Protein AF-A0A4Q1A619-F1 (afdb_monomer)

Nearest PDB structures (foldseek):
  6ut4-assembly1_D  TM=7.043E-01  e=8.687E-27  Thermococcus gammatolerans
  6ut4-assembly1_B  TM=6.971E-01  e=2.316E-25  Thermococcus gammatolerans
  6ut3-assembly1_D  TM=6.863E-01  e=9.098E-25  Thermococcus gammatolerans EJ3
  6ut3-assembly1_C  TM=6.755E-01  e=9.098E-25  Thermococcus gammatolerans EJ3
  6ut3-assembly1_F  TM=6.514E-01  e=8.325E-17  Thermococcus gammatolerans EJ3

Sequence (647 aa):
MSEEQIIEKHNELFKYLINYRKENQFFTFATRKNHNSHKENISKCRLCSGYKFQGDETYIYIPLYKIGSGHMINTIGFSVSLDKNKQSIVITTKGRTNEIELKIYEDIIKKLKELDLFEITHYDSGYTNFTFKEDDLYTNLNYYIKQFKNICDEVIKQNDFENNFFISMDDFEKNLKRLDKNFDIKEGEKVQNNEIKIPLNQILYGSPGTGKTYNTINKALEIIIEQQPNEEIKKLLEKETHTKEEREKLKAKFEEYKKAGQIEFVTFHQSYGYEEFVEGIKAETKDEKITYEVKAGIFKKLCEIAKQKNHIKFELENINFKDFLKENQKLKTLTGIDFEIISINEKVKVKNSQNNEHSLSRKSILDYLEKQDFDNTRGHFSYQPVIAKCIFEKLEPQSLEDNTIKNYVLIIDEINRGNISKIFGELITLIEPSKRIDADEEIKVKLPYSGDEFGVPQNLYIIGTMNTADRSIAPIDTALRRRFVFEEMAPNSSLLSKDKIKVQVSKDDETDTGIELDKLLEAINTRIEYLYDRDHTIGHAYLIDVKTLDDLKFAFKNKIIPLLAEYFYEDWENIDLVLNKNGMIEEEKSNSDYLKNITKINGKKIYKVSDKNWEIANFKKIYDDNVNLSKKIEVDKTDDVNSNEEQ

pLDDT: mean 81.38, std 16.81, range [24.66, 98.06]

Radius of gyration: 35.14 Å; Cα contacts (8 Å, |Δi|>4): 945; chains: 1; bounding box: 101×88×108 Å

Secondary structure (DSSP, 8-state):
--HHHHHHHHHHHHHHHHHHHHH-TT----------S-TT-GGG-TTTTT--SEEETTEEEEESSPPPSSS---SEEEEEETTT--EEEEEE-TT---HHHHHHHHHHHHHHHTSTTEEEEEETTTEEEEEESS--HHHHHHHIIIIIHHHHHHHHHHTT-HHHHPPPHHHHHHHHHHHHTT----S-S-------PPPSEEEEEESTTSSHHHHHHHHHHHHHHHHS--HHHHHHHT-SS--HHHHHHHHHHHHHHHHTTSEEEEE--TT--HHHHTEEEEEEEETTEEEEEEEE-HHHHHHHHHHHTTS-----TT--GGGT--TT-EEE-TTS-EEEEEEESSEEEEEETTS-EEEEEHHHHHHHHHHT--S---SS--SHHHHHHHHHTTPPPP--TT-----EEEEEETGGGS-HHHHHGGGGTTTSGGGSBTSTT---EE-TTT--EE--BTTEEEEEEEESS-TTSPPPPHHHHTTSEEEE----GGGG-TTT---BSSTT---B----HHHHHHHHHHHHHHHT-STTPPPGGGTTT--BHHHHHHHIIIIIHHHHHHHTTT-HHHHHHHTTT-SSEEEE---GGG-TT----TT--EEEE-SS--SHHHHHTTT-TT----S-------S--------

Structure (mmCIF, N/CA/C/O backbone):
data_AF-A0A4Q1A619-F1
#
_entry.id   AF-A0A4Q1A619-F1
#
loop_
_atom_site.group_PDB
_atom_site.id
_atom_site.type_symbol
_atom_site.label_atom_id
_atom_site.label_alt_id
_atom_site.label_comp_id
_atom_site.label_asym_id
_atom_site.label_entity_id
_atom_site.label_seq_id
_atom_site.pdbx_PDB_ins_code
_atom_site.Cartn_x
_atom_site.Cartn_y
_atom_site.Cartn_z
_atom_site.occupancy
_atom_site.B_iso_or_equiv
_atom_site.auth_seq_id
_atom_site.auth_comp_id
_atom_site.auth_asym_id
_atom_site.auth_atom_id
_atom_site.pdbx_PDB_model_num
ATOM 1 N N . MET A 1 1 ? -32.321 28.765 -11.946 1.00 76.94 1 MET A N 1
ATOM 2 C CA . MET A 1 1 ? -31.521 28.656 -10.702 1.00 76.94 1 MET A CA 1
ATOM 3 C C . MET A 1 1 ? -30.832 29.993 -10.451 1.00 76.94 1 MET A C 1
ATOM 5 O O . MET A 1 1 ? -30.641 30.721 -11.419 1.00 76.94 1 MET A O 1
ATOM 9 N N . SER A 1 2 ? -30.506 30.355 -9.205 1.00 83.38 2 SER A N 1
ATOM 10 C CA . SER A 1 2 ? -29.647 31.526 -8.946 1.00 83.38 2 SER A CA 1
ATOM 11 C C . SER A 1 2 ? -28.209 31.247 -9.402 1.00 83.38 2 SER A C 1
ATOM 13 O O . SER A 1 2 ? -27.808 30.088 -9.497 1.00 83.38 2 SER A O 1
ATOM 15 N N . GLU A 1 3 ? -27.418 32.288 -9.671 1.00 79.88 3 GLU A N 1
ATOM 16 C CA . GLU A 1 3 ? -26.005 32.133 -10.056 1.00 79.88 3 GLU A CA 1
ATOM 17 C C . GLU A 1 3 ? -25.208 31.316 -9.020 1.00 79.88 3 GLU A C 1
ATOM 19 O O . GLU A 1 3 ? -24.452 30.419 -9.392 1.00 79.88 3 GLU A O 1
ATOM 24 N N . GLU A 1 4 ? -25.453 31.534 -7.725 1.00 81.06 4 GLU A N 1
ATOM 25 C CA . GLU A 1 4 ? -24.838 30.765 -6.633 1.00 81.06 4 GLU A CA 1
ATOM 26 C C . GLU A 1 4 ? -25.167 29.268 -6.708 1.00 81.06 4 GLU A C 1
ATOM 28 O O . GLU A 1 4 ? -24.266 28.436 -6.619 1.00 81.06 4 GLU A O 1
ATOM 33 N N . GLN A 1 5 ? -26.432 28.912 -6.958 1.00 83.94 5 GLN A N 1
ATOM 34 C CA . GLN A 1 5 ? -26.856 27.513 -7.103 1.00 83.94 5 GLN A CA 1
ATOM 35 C C . GLN A 1 5 ? -26.200 26.835 -8.314 1.00 83.94 5 GLN A C 1
ATOM 37 O O . GLN A 1 5 ? -25.905 25.640 -8.293 1.00 83.94 5 GLN A O 1
ATOM 42 N N . ILE A 1 6 ? -25.960 27.589 -9.388 1.00 85.56 6 ILE A N 1
ATOM 43 C CA . ILE A 1 6 ? -25.283 27.081 -10.585 1.00 85.56 6 ILE A CA 1
ATOM 44 C C . ILE A 1 6 ? -23.802 26.822 -10.281 1.00 85.56 6 ILE A C 1
ATOM 46 O O . ILE A 1 6 ? -23.271 25.768 -10.637 1.00 85.56 6 ILE A O 1
ATOM 50 N N . ILE A 1 7 ? -23.139 27.744 -9.578 1.00 84.62 7 ILE A N 1
ATOM 51 C CA . ILE A 1 7 ? -21.748 27.586 -9.130 1.00 84.62 7 ILE A CA 1
ATOM 52 C C . ILE A 1 7 ? -21.610 26.388 -8.183 1.00 84.62 7 ILE A C 1
ATOM 54 O O . ILE A 1 7 ? -20.681 25.590 -8.327 1.00 84.62 7 ILE A O 1
ATOM 58 N N . GLU A 1 8 ? -22.546 26.214 -7.251 1.00 85.12 8 GLU A N 1
ATOM 59 C CA . GLU A 1 8 ? -22.591 25.051 -6.365 1.00 85.12 8 GLU A CA 1
ATOM 60 C C . GLU A 1 8 ? -22.694 23.750 -7.168 1.00 85.12 8 GLU A C 1
ATOM 62 O O . GLU A 1 8 ? -21.900 22.831 -6.950 1.00 85.12 8 GLU A O 1
ATOM 67 N N . LYS A 1 9 ? -23.562 23.710 -8.188 1.00 87.50 9 LYS A N 1
ATOM 68 C CA . LYS A 1 9 ? -23.699 22.544 -9.070 1.00 87.50 9 LYS A CA 1
ATOM 69 C C . LYS A 1 9 ? -22.426 22.252 -9.869 1.00 87.50 9 LYS A C 1
ATOM 71 O O . LYS A 1 9 ? -22.034 21.093 -10.017 1.00 87.50 9 LYS A O 1
ATOM 76 N N . HIS A 1 10 ? -21.723 23.286 -10.338 1.00 91.00 10 HIS A N 1
ATOM 77 C CA . HIS A 1 10 ? -20.396 23.142 -10.945 1.00 91.00 10 HIS A CA 1
ATOM 78 C C . HIS A 1 10 ? -19.378 22.528 -9.973 1.00 91.00 10 HIS A C 1
ATOM 80 O O . HIS A 1 10 ? -18.604 21.656 -10.372 1.00 91.00 10 HIS A O 1
ATOM 86 N N . ASN A 1 11 ? -19.362 22.980 -8.718 1.00 86.56 11 ASN A N 1
ATOM 87 C CA . ASN A 1 11 ? -18.441 22.491 -7.693 1.00 86.56 11 ASN A CA 1
ATOM 88 C C . ASN A 1 11 ? -18.752 21.051 -7.277 1.00 86.56 11 ASN A C 1
ATOM 90 O O . ASN A 1 11 ? -17.829 20.260 -7.097 1.00 86.56 11 ASN A O 1
ATOM 94 N N . GLU A 1 12 ? -20.029 20.699 -7.158 1.00 90.62 12 GLU A N 1
ATOM 95 C CA . GLU A 1 12 ? -20.494 19.343 -6.868 1.00 90.62 12 GLU A CA 1
ATOM 96 C C . GLU A 1 12 ? -20.027 18.353 -7.944 1.00 90.62 12 GLU A C 1
ATOM 98 O O . GLU A 1 12 ? -19.357 17.365 -7.638 1.00 90.62 12 GLU A O 1
ATOM 103 N N . LEU A 1 13 ? -20.292 18.661 -9.217 1.00 91.75 13 LEU A N 1
ATOM 104 C CA . LEU A 1 13 ? -19.865 17.834 -10.349 1.00 91.75 13 LEU A CA 1
ATOM 105 C C . LEU A 1 13 ? -18.336 17.760 -10.455 1.00 91.75 13 LEU A C 1
ATOM 107 O O . LEU A 1 13 ? -17.780 16.711 -10.771 1.00 91.75 13 LEU A O 1
ATOM 111 N N . PHE A 1 14 ? -17.635 18.852 -10.146 1.00 92.19 14 PHE A N 1
ATOM 112 C CA . PHE A 1 14 ? -16.175 18.869 -10.134 1.00 92.19 14 PHE A CA 1
ATOM 113 C C . PHE A 1 14 ? -15.610 17.964 -9.038 1.00 92.19 14 PHE A C 1
ATOM 115 O O . PHE A 1 14 ? -14.752 17.131 -9.323 1.00 92.19 14 PHE A O 1
ATOM 122 N N . LYS A 1 15 ? -16.132 18.060 -7.809 1.00 87.31 15 LYS A N 1
ATOM 123 C CA . LYS A 1 15 ? -15.762 17.167 -6.701 1.00 87.31 15 LYS A CA 1
ATOM 124 C C . LYS A 1 15 ? -16.032 15.706 -7.050 1.00 87.31 15 LYS A C 1
ATOM 126 O O . LYS A 1 15 ? -15.193 14.860 -6.757 1.00 87.31 15 LYS A O 1
ATOM 131 N N . TYR A 1 16 ? -17.149 15.421 -7.719 1.00 89.81 16 TYR A N 1
ATOM 132 C CA . TYR A 1 16 ? -17.480 14.072 -8.173 1.00 89.81 16 TYR A CA 1
ATOM 133 C C . TYR A 1 16 ? -16.402 13.495 -9.102 1.00 89.81 16 TYR A C 1
ATOM 135 O O . TYR A 1 16 ? -15.886 12.407 -8.854 1.00 89.81 16 TYR A O 1
ATOM 143 N N . LEU A 1 17 ? -15.993 14.248 -10.130 1.00 90.19 17 LEU A N 1
ATOM 144 C CA . LEU A 1 17 ? -14.948 13.814 -11.066 1.00 90.19 17 LEU A CA 1
ATOM 145 C C . LEU A 1 17 ? -13.565 13.714 -10.414 1.00 90.19 17 LEU A C 1
ATOM 147 O O . LEU A 1 17 ? -12.795 12.814 -10.746 1.00 90.19 17 LEU A O 1
ATOM 151 N N . ILE A 1 18 ? -13.244 14.611 -9.478 1.00 87.56 18 ILE A N 1
ATOM 152 C CA . ILE A 1 18 ? -11.993 14.547 -8.712 1.00 87.56 18 ILE A CA 1
ATOM 153 C C . ILE A 1 18 ? -11.968 13.311 -7.809 1.00 87.56 18 ILE A C 1
ATOM 155 O O . ILE A 1 18 ? -10.944 12.637 -7.742 1.00 87.56 18 ILE A O 1
ATOM 159 N N . ASN A 1 19 ? -13.081 12.966 -7.159 1.00 81.38 19 ASN A N 1
ATOM 160 C CA . ASN A 1 19 ? -13.172 11.741 -6.368 1.00 81.38 19 ASN A CA 1
ATOM 161 C C . ASN A 1 19 ? -13.042 10.497 -7.250 1.00 81.38 19 ASN A C 1
ATOM 163 O O . ASN A 1 19 ? -12.256 9.615 -6.926 1.00 81.38 19 ASN A O 1
ATOM 167 N N . TYR A 1 20 ? -13.709 10.471 -8.407 1.00 82.50 20 TYR A N 1
ATOM 168 C CA . TYR A 1 20 ? -13.544 9.382 -9.370 1.00 82.50 20 TYR A CA 1
ATOM 169 C C . TYR A 1 20 ? -12.082 9.224 -9.827 1.00 82.50 20 TYR A C 1
ATOM 171 O O . TYR A 1 20 ? -11.582 8.106 -9.942 1.00 82.50 20 TYR A O 1
ATOM 179 N N . ARG A 1 21 ? -11.356 10.335 -10.021 1.00 83.19 21 ARG A N 1
ATOM 180 C CA . ARG A 1 21 ? -9.921 10.326 -10.349 1.00 83.19 21 ARG A CA 1
ATOM 181 C C . ARG A 1 21 ? -9.043 9.758 -9.231 1.00 83.19 21 ARG A C 1
ATOM 183 O O . ARG A 1 21 ? -8.036 9.134 -9.547 1.00 83.19 21 ARG A O 1
ATOM 190 N N . LYS A 1 22 ? -9.388 9.935 -7.949 1.00 74.88 22 LYS A N 1
ATOM 191 C CA . LYS A 1 22 ? -8.599 9.361 -6.836 1.00 74.88 22 LYS A CA 1
ATOM 192 C C . LYS A 1 22 ? -8.491 7.839 -6.941 1.00 74.88 22 LYS A C 1
ATOM 194 O O . LYS A 1 22 ? -7.443 7.281 -6.644 1.00 74.88 22 LYS A O 1
ATOM 199 N N . GLU A 1 23 ? -9.550 7.197 -7.423 1.00 70.31 23 GLU A N 1
ATOM 200 C CA . GLU A 1 23 ? -9.605 5.753 -7.680 1.00 70.31 23 GLU A CA 1
ATOM 201 C C . GLU A 1 23 ? -9.097 5.378 -9.088 1.00 70.31 23 GLU A C 1
ATOM 203 O O . GLU A 1 23 ? -8.855 4.209 -9.369 1.00 70.31 23 GLU A O 1
ATOM 208 N N . ASN A 1 24 ? -8.918 6.361 -9.980 1.00 78.12 24 ASN A N 1
ATOM 209 C CA . ASN A 1 24 ? -8.551 6.187 -11.387 1.00 78.12 24 ASN A CA 1
ATOM 210 C C . ASN A 1 24 ? -7.491 7.228 -11.790 1.00 78.12 24 ASN A C 1
ATOM 212 O O . ASN A 1 24 ? -7.796 8.211 -12.468 1.00 78.12 24 ASN A O 1
ATOM 216 N N . GLN A 1 25 ? -6.237 7.030 -11.369 1.00 73.62 25 GLN A N 1
ATOM 217 C CA . GLN A 1 25 ? -5.175 8.052 -11.432 1.00 73.62 25 GLN A CA 1
ATOM 218 C C . GLN A 1 25 ? -4.869 8.594 -12.846 1.00 73.62 25 GLN A C 1
ATOM 220 O O . GLN A 1 25 ? -4.391 9.719 -12.988 1.00 73.62 25 GLN A O 1
ATOM 225 N N . PHE A 1 26 ? -5.207 7.856 -13.907 1.00 78.88 26 PHE A N 1
ATOM 226 C CA . PHE A 1 26 ? -5.049 8.295 -15.303 1.00 78.88 26 PHE A CA 1
ATOM 227 C C . PHE A 1 26 ? -6.300 8.960 -15.900 1.00 78.88 26 PHE A C 1
ATOM 229 O O . PHE A 1 26 ? -6.288 9.394 -17.051 1.00 78.88 26 PHE A O 1
ATOM 236 N N . PHE A 1 27 ? -7.392 9.069 -15.139 1.00 89.62 27 PHE A N 1
ATOM 237 C CA . PHE A 1 27 ? -8.618 9.717 -15.593 1.00 89.62 27 PHE A CA 1
ATOM 238 C C . PHE A 1 27 ? -8.444 11.236 -15.651 1.00 89.62 27 PHE A C 1
ATOM 240 O O . PHE A 1 27 ? -8.273 11.889 -14.619 1.00 89.62 27 PHE A O 1
ATOM 247 N N . THR A 1 28 ? -8.520 11.806 -16.852 1.00 91.00 28 THR A N 1
ATOM 248 C CA . THR A 1 28 ? -8.444 13.250 -17.094 1.00 91.00 28 THR A CA 1
ATOM 249 C C . THR A 1 28 ? -9.750 13.781 -17.684 1.00 91.00 28 THR A C 1
ATOM 251 O O . THR A 1 28 ? -10.518 13.059 -18.320 1.00 91.00 28 THR A O 1
ATOM 254 N N . PHE A 1 29 ? -10.014 15.066 -17.450 1.00 91.69 29 PHE A N 1
ATOM 255 C CA . PHE A 1 29 ? -11.143 15.804 -18.016 1.00 91.69 29 PHE A CA 1
ATOM 256 C C . PHE A 1 29 ? -10.750 17.270 -18.207 1.00 91.69 29 PHE A C 1
ATOM 258 O O . PHE A 1 29 ? -9.811 17.760 -17.584 1.00 91.69 29 PHE A O 1
ATOM 265 N N . ALA A 1 30 ? -11.434 18.007 -19.076 1.00 87.62 30 ALA A N 1
ATOM 266 C CA . ALA A 1 30 ? -11.089 19.402 -19.307 1.00 87.62 30 ALA A CA 1
ATOM 267 C C . ALA A 1 30 ? -11.940 20.352 -18.453 1.00 87.62 30 ALA A C 1
ATOM 269 O O . ALA A 1 30 ? -13.157 20.222 -18.325 1.00 87.62 30 ALA A O 1
ATOM 270 N N . THR A 1 31 ? -11.273 21.352 -17.883 1.00 86.94 31 THR A N 1
ATOM 271 C CA . THR A 1 31 ? -11.881 22.421 -17.085 1.00 86.94 31 THR A CA 1
ATOM 272 C C . THR A 1 31 ? -11.928 23.728 -17.874 1.00 86.94 31 THR A C 1
ATOM 274 O O . THR A 1 31 ? -11.356 23.856 -18.965 1.00 86.94 31 THR A O 1
ATOM 277 N N . ARG A 1 32 ? -12.644 24.731 -17.356 1.00 83.19 32 ARG A N 1
ATOM 278 C CA . ARG A 1 32 ? -12.740 26.052 -17.991 1.00 83.19 32 ARG A CA 1
ATOM 279 C C . ARG A 1 32 ? -11.359 26.734 -18.019 1.00 83.19 32 ARG A C 1
ATOM 281 O O . ARG A 1 32 ? -10.812 27.084 -16.982 1.00 83.19 32 ARG A O 1
ATOM 288 N N . LYS A 1 33 ? -10.811 26.944 -19.226 1.00 72.06 33 LYS A N 1
ATOM 289 C CA . LYS A 1 33 ? -9.457 27.504 -19.446 1.00 72.06 33 LYS A CA 1
ATOM 290 C C . LYS A 1 33 ? -9.392 29.036 -19.559 1.00 72.06 33 LYS A C 1
ATOM 292 O O . LYS A 1 33 ? -8.345 29.611 -19.280 1.00 72.06 33 LYS A O 1
ATOM 297 N N . ASN A 1 34 ? -10.472 29.698 -19.994 1.00 59.34 34 ASN A N 1
ATOM 298 C CA . ASN A 1 34 ? -10.443 31.115 -20.389 1.00 59.34 34 ASN A CA 1
ATOM 299 C C . ASN A 1 34 ? -11.133 32.045 -19.375 1.00 59.34 34 ASN A C 1
ATOM 301 O O . ASN A 1 34 ? -12.269 31.801 -18.970 1.00 59.34 34 ASN A O 1
ATOM 305 N N . HIS A 1 35 ? -10.496 33.191 -19.113 1.00 50.78 35 HIS A N 1
ATOM 306 C CA . HIS A 1 35 ? -11.067 34.385 -18.466 1.00 50.78 35 HIS A CA 1
ATOM 307 C C . HIS A 1 35 ? -11.940 35.247 -19.414 1.00 50.78 35 HIS A C 1
ATOM 309 O O . HIS A 1 35 ? -12.231 36.395 -19.099 1.00 50.78 35 HIS A O 1
ATOM 315 N N . ASN A 1 36 ? -12.289 34.767 -20.613 1.00 38.84 36 ASN A N 1
ATOM 316 C CA . ASN A 1 36 ? -12.470 35.658 -21.764 1.00 38.84 36 ASN A CA 1
ATOM 317 C C . ASN A 1 36 ? -13.496 36.802 -21.619 1.00 38.84 36 ASN A C 1
ATOM 319 O O . ASN A 1 36 ? -14.655 36.598 -21.273 1.00 38.84 36 ASN A O 1
ATOM 323 N N . SER A 1 37 ? -12.977 37.966 -22.042 1.00 35.50 37 SER A N 1
ATOM 324 C CA . SER A 1 37 ? -13.605 39.189 -22.553 1.00 35.50 37 SER A CA 1
ATOM 325 C C . SER A 1 37 ? -14.441 40.030 -21.593 1.00 35.50 37 SER A C 1
ATOM 327 O O . SER A 1 37 ? -15.625 40.207 -21.810 1.00 35.50 37 SER A O 1
ATOM 329 N N . HIS A 1 38 ? -13.800 40.620 -20.590 1.00 36.69 38 HIS A N 1
ATOM 330 C CA . HIS A 1 38 ? -13.746 42.078 -20.412 1.00 36.69 38 HIS A CA 1
ATOM 331 C C . HIS A 1 38 ? -12.618 42.331 -19.410 1.00 36.69 38 HIS A C 1
ATOM 333 O O . HIS A 1 38 ? -12.818 42.205 -18.207 1.00 36.69 38 HIS A O 1
ATOM 339 N N . LYS A 1 39 ? -11.414 42.665 -19.896 1.00 38.31 39 LYS A N 1
ATOM 340 C CA . LYS A 1 39 ? -10.253 43.007 -19.044 1.00 38.31 39 LYS A CA 1
ATOM 341 C C . LYS A 1 39 ? -10.523 44.179 -18.079 1.00 38.31 39 LYS A C 1
ATOM 343 O O . LYS A 1 39 ? -9.688 44.469 -17.237 1.00 38.31 39 LYS A O 1
ATOM 348 N N . GLU A 1 40 ? -11.687 44.812 -18.189 1.00 40.09 40 GLU A N 1
ATOM 349 C CA . GLU A 1 40 ? -12.092 46.001 -17.446 1.00 40.09 40 GLU A CA 1
ATOM 350 C C . GLU A 1 40 ? -13.219 45.738 -16.430 1.00 40.09 40 GLU A C 1
ATOM 352 O O . GLU A 1 40 ? -13.615 46.661 -15.729 1.00 40.09 40 GLU A O 1
ATOM 357 N N . ASN A 1 41 ? -13.750 44.508 -16.308 1.00 39.84 41 ASN A N 1
ATOM 358 C CA . ASN A 1 41 ? -14.846 44.234 -15.368 1.00 39.84 41 ASN A CA 1
ATOM 359 C C . ASN A 1 41 ? -14.742 42.838 -14.722 1.00 39.84 41 ASN A C 1
ATOM 361 O O . ASN A 1 41 ? -15.227 41.840 -15.258 1.00 39.84 41 ASN A O 1
ATOM 365 N N . ILE A 1 42 ? -14.120 42.777 -13.537 1.00 43.62 42 ILE A N 1
ATOM 366 C CA . ILE A 1 42 ? -13.975 41.566 -12.698 1.00 43.62 42 ILE A CA 1
ATOM 367 C C . ILE A 1 42 ? -15.334 40.897 -12.407 1.00 43.62 42 ILE A C 1
ATOM 369 O O . ILE A 1 42 ? -15.402 39.677 -12.285 1.00 43.62 42 ILE A O 1
ATOM 373 N N . SER A 1 43 ? -16.426 41.670 -12.418 1.00 43.31 43 SER A N 1
ATOM 374 C CA . SER A 1 43 ? -17.806 41.211 -12.199 1.00 43.31 43 SER A CA 1
ATOM 375 C C . SER A 1 43 ? -18.363 40.235 -13.253 1.00 43.31 43 SER A C 1
ATOM 377 O O . SER A 1 43 ? -19.386 39.612 -13.001 1.00 43.31 43 SER A O 1
ATOM 379 N N . LYS A 1 44 ? -17.721 40.063 -14.423 1.00 52.25 44 LYS A N 1
ATOM 380 C CA . LYS A 1 44 ? -18.187 39.151 -15.499 1.00 52.25 44 LYS A CA 1
ATOM 381 C C . LYS A 1 44 ? -17.294 37.925 -15.723 1.00 52.25 44 LYS A C 1
ATOM 383 O O . LYS A 1 44 ? -17.533 37.126 -16.634 1.00 52.25 44 LYS A O 1
ATOM 388 N N . CYS A 1 45 ? -16.244 37.756 -14.924 1.00 65.50 45 CYS A N 1
ATOM 389 C CA . CYS A 1 45 ? -15.320 36.639 -15.068 1.00 65.50 45 CYS A CA 1
ATOM 390 C C . CYS A 1 45 ? -15.908 35.353 -14.464 1.00 65.50 45 CYS A C 1
ATOM 392 O O . CYS A 1 45 ? -15.666 35.058 -13.303 1.00 65.50 45 CYS A O 1
ATOM 394 N N . ARG A 1 46 ? -16.591 34.517 -15.258 1.00 71.81 46 ARG A N 1
ATOM 395 C CA . ARG A 1 46 ? -17.173 33.245 -14.763 1.00 71.81 46 ARG A CA 1
ATOM 396 C C . ARG A 1 46 ? -16.163 32.303 -14.090 1.00 71.81 46 ARG A C 1
ATOM 398 O O . ARG A 1 46 ? -16.507 31.626 -13.132 1.00 71.81 46 ARG A O 1
ATOM 405 N N . LEU A 1 47 ? -14.909 32.260 -14.551 1.00 73.50 47 LEU A N 1
ATOM 406 C CA . LEU A 1 47 ? -13.868 31.468 -13.875 1.00 73.50 47 LEU A CA 1
ATOM 407 C C . LEU A 1 47 ? -13.539 32.028 -12.477 1.00 73.50 47 LEU A C 1
ATOM 409 O O . LEU A 1 47 ? -13.313 31.258 -11.551 1.00 73.50 47 LEU A O 1
ATOM 413 N N . CYS A 1 48 ? -13.541 33.355 -12.331 1.00 69.62 48 CYS A N 1
ATOM 414 C CA . CYS A 1 48 ? -13.330 34.054 -11.063 1.00 69.62 48 CYS A CA 1
ATOM 415 C C . CYS A 1 48 ? -14.562 33.941 -10.153 1.00 69.62 48 CYS A C 1
ATOM 417 O O . CYS A 1 48 ? -14.419 33.837 -8.944 1.00 69.62 48 CYS A O 1
ATOM 419 N N . SER A 1 49 ? -15.760 33.882 -10.740 1.00 71.12 49 SER A N 1
ATOM 420 C CA . SER A 1 49 ? -17.023 33.628 -10.040 1.00 71.12 49 SER A CA 1
ATOM 421 C C . SER A 1 49 ? -17.205 32.159 -9.627 1.00 71.12 49 SER A C 1
ATOM 423 O O . SER A 1 49 ? -18.256 31.806 -9.118 1.00 71.12 49 SER A O 1
ATOM 425 N N . GLY A 1 50 ? -16.223 31.274 -9.851 1.00 75.69 50 GLY A N 1
ATOM 426 C CA . GLY A 1 50 ? -16.249 29.894 -9.346 1.00 75.69 50 GLY A CA 1
ATOM 427 C C . GLY A 1 50 ? -16.742 28.816 -10.321 1.00 75.69 50 GLY A C 1
ATOM 428 O O . GLY A 1 50 ? -16.755 27.640 -9.959 1.00 75.69 50 GLY A O 1
ATOM 429 N N . TYR A 1 51 ? -17.076 29.153 -11.571 1.00 84.50 51 TYR A N 1
ATOM 430 C CA . TYR A 1 51 ? -17.510 28.166 -12.568 1.00 84.50 51 TYR A CA 1
ATOM 431 C C . TYR A 1 51 ? -16.341 27.266 -13.006 1.00 84.50 51 TYR A C 1
ATOM 433 O O . TYR A 1 51 ? -15.368 27.731 -13.607 1.00 84.50 51 TYR A O 1
ATOM 441 N N . LYS A 1 52 ? -16.456 25.952 -12.763 1.00 86.75 52 LYS A N 1
ATOM 442 C CA . LYS A 1 52 ? -15.389 24.960 -13.030 1.00 86.75 52 LYS A CA 1
ATOM 443 C C . LYS A 1 52 ? -15.375 24.409 -14.462 1.00 86.75 52 LYS A C 1
ATOM 445 O O . LYS A 1 52 ? -14.321 24.029 -14.978 1.00 86.75 52 LYS A O 1
ATOM 450 N N . PHE A 1 53 ? -16.530 24.404 -15.124 1.00 89.19 53 PHE A N 1
ATOM 451 C CA . PHE A 1 53 ? -16.735 23.807 -16.448 1.00 89.19 53 PHE A CA 1
ATOM 452 C C . PHE A 1 53 ? -17.247 24.837 -17.467 1.00 89.19 53 PHE A C 1
ATOM 454 O O . PHE A 1 53 ? -17.470 26.008 -17.140 1.00 89.19 53 PHE A O 1
ATOM 461 N N . GLN A 1 54 ? -17.388 24.432 -18.732 1.00 84.31 54 GLN A N 1
ATOM 462 C CA . GLN A 1 54 ? -18.049 25.274 -19.733 1.00 84.31 54 GLN A CA 1
ATOM 463 C C . GLN A 1 54 ? -19.571 25.253 -19.540 1.00 84.31 54 GLN A C 1
ATOM 465 O O . GLN A 1 54 ? -20.082 24.453 -18.760 1.00 84.31 54 GLN A O 1
ATOM 470 N N . GLY A 1 55 ? -20.274 26.155 -20.225 1.00 79.31 55 GLY A N 1
ATOM 471 C CA . GLY A 1 55 ? -21.717 26.331 -20.079 1.00 79.31 55 GLY A CA 1
ATOM 472 C C . GLY A 1 55 ? -22.134 27.767 -19.775 1.00 79.31 55 GLY A C 1
ATOM 473 O O . GLY A 1 55 ? -21.297 28.687 -19.683 1.00 79.31 55 GLY A O 1
ATOM 474 N N . ASP A 1 56 ? -23.441 27.935 -19.639 1.00 79.81 56 ASP A N 1
ATOM 475 C CA . ASP A 1 56 ? -24.110 29.173 -19.266 1.00 79.81 56 ASP A CA 1
ATOM 476 C C . ASP A 1 56 ? -25.188 28.946 -18.206 1.00 79.81 56 ASP A C 1
ATOM 478 O O . ASP A 1 56 ? -25.168 27.942 -17.504 1.00 79.81 56 ASP A O 1
ATOM 482 N N . GLU A 1 57 ? -26.074 29.920 -18.023 1.00 81.44 57 GLU A N 1
ATOM 483 C CA . GLU A 1 57 ? -27.102 29.878 -16.982 1.00 81.44 57 GLU A CA 1
ATOM 484 C C . GLU A 1 57 ? -28.126 28.750 -17.194 1.00 81.44 57 GLU A C 1
ATOM 486 O O . GLU A 1 57 ? -28.861 28.421 -16.269 1.00 81.44 57 GLU A O 1
ATOM 491 N N . THR A 1 58 ? -28.139 28.137 -18.383 1.00 81.50 58 THR A N 1
ATOM 492 C CA . THR A 1 58 ? -29.096 27.100 -18.789 1.00 81.50 58 THR A CA 1
ATOM 493 C C . THR A 1 58 ? -28.498 25.690 -18.811 1.00 81.50 58 THR A C 1
ATOM 495 O O . THR A 1 58 ? -29.238 24.699 -18.792 1.00 81.50 58 THR A O 1
ATOM 498 N N . TYR A 1 59 ? -27.163 25.553 -18.838 1.00 89.50 59 TYR A N 1
ATOM 499 C CA . TYR A 1 59 ? -26.502 24.244 -18.829 1.00 89.50 59 TYR A CA 1
ATOM 500 C C . TYR A 1 59 ? -25.048 24.257 -18.340 1.00 89.50 59 TYR A C 1
ATOM 502 O O . TYR A 1 59 ? -24.312 25.227 -18.516 1.00 89.50 59 TYR A O 1
ATOM 510 N N . ILE A 1 60 ? -24.604 23.102 -17.840 1.00 91.56 60 ILE A N 1
ATOM 511 C CA . ILE A 1 60 ? -23.203 22.780 -17.529 1.00 91.56 60 ILE A CA 1
ATOM 512 C C . ILE A 1 60 ? -22.674 21.799 -18.576 1.00 91.56 60 ILE A C 1
ATOM 514 O O . ILE A 1 60 ? -23.372 20.858 -18.938 1.00 91.56 60 ILE A O 1
ATOM 518 N N . TYR A 1 61 ? -21.443 21.985 -19.055 1.00 90.56 61 TYR A N 1
ATOM 519 C CA . TYR A 1 61 ? -20.813 21.119 -20.057 1.00 90.56 61 TYR A CA 1
ATOM 520 C C . TYR A 1 61 ? -19.453 20.593 -19.598 1.00 90.56 61 TYR A C 1
ATOM 522 O O . TYR A 1 61 ? -18.513 21.371 -19.406 1.00 90.56 61 TYR A O 1
ATOM 530 N N . ILE A 1 62 ? -19.351 19.267 -19.474 1.00 92.75 62 ILE A N 1
ATOM 531 C CA . ILE A 1 62 ? -18.201 18.526 -18.945 1.00 92.75 62 ILE A CA 1
ATOM 532 C C . ILE A 1 62 ? -17.497 17.748 -20.075 1.00 92.75 62 ILE A C 1
ATOM 534 O O . ILE A 1 62 ? -17.938 16.659 -20.457 1.00 92.75 62 ILE A O 1
ATOM 538 N N . PRO A 1 63 ? -16.385 18.266 -20.614 1.00 89.12 63 PRO A N 1
ATOM 539 C CA . PRO A 1 63 ? -15.586 17.577 -21.627 1.00 89.12 63 PRO A CA 1
ATOM 540 C C . PRO A 1 63 ? -14.577 16.588 -21.022 1.00 89.12 63 PRO A C 1
ATOM 542 O O . PRO A 1 63 ? -13.888 16.913 -20.056 1.00 89.12 63 PRO A O 1
ATOM 545 N N . LEU A 1 64 ? -14.425 15.411 -21.640 1.00 88.94 64 LEU A N 1
ATOM 546 C CA . LEU A 1 64 ? -13.371 14.435 -21.297 1.00 88.94 64 LEU A CA 1
ATOM 547 C C . LEU A 1 64 ? -12.072 14.627 -22.095 1.00 88.94 64 LEU A C 1
ATOM 549 O O . LEU A 1 64 ? -11.014 14.167 -21.680 1.00 88.94 64 LEU A O 1
ATOM 553 N N . TYR A 1 65 ? -12.137 15.331 -23.224 1.00 87.69 65 TYR A N 1
ATOM 554 C CA . TYR A 1 65 ? -11.042 15.446 -24.189 1.00 87.69 65 TYR A CA 1
ATOM 555 C C . TYR A 1 65 ? -10.531 16.890 -24.311 1.00 87.69 65 TYR A C 1
ATOM 557 O O . TYR A 1 65 ? -11.165 17.842 -23.841 1.00 87.69 65 TYR A O 1
ATOM 565 N N . LYS A 1 66 ? -9.351 17.067 -24.924 1.00 81.69 66 LYS A N 1
ATOM 566 C CA . LYS A 1 66 ? -8.729 18.373 -25.192 1.00 81.69 66 LYS A CA 1
AT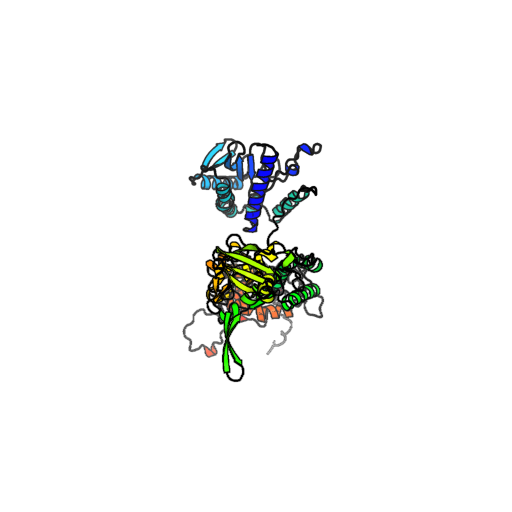OM 567 C C . LYS A 1 66 ? -9.727 19.282 -25.884 1.00 81.69 66 LYS A C 1
ATOM 569 O O . LYS A 1 66 ? -10.209 18.911 -26.939 1.00 81.69 66 LYS A O 1
ATOM 574 N N . ILE A 1 67 ? -9.953 20.477 -25.334 1.00 67.50 67 ILE A N 1
ATOM 575 C CA . ILE A 1 67 ? -10.766 21.555 -25.925 1.00 67.50 67 ILE A CA 1
ATOM 576 C C . ILE A 1 67 ? -9.927 22.322 -26.963 1.00 67.50 67 ILE A C 1
ATOM 578 O O . ILE A 1 67 ? -8.785 22.675 -26.657 1.00 67.50 67 ILE A O 1
ATOM 582 N N . GLY A 1 68 ? -10.488 22.601 -28.145 1.00 59.16 68 GLY A N 1
ATOM 583 C CA . GLY A 1 68 ? -9.825 23.319 -29.241 1.00 59.16 68 GLY A CA 1
ATOM 584 C C . GLY A 1 68 ? -9.467 24.772 -28.912 1.00 59.16 68 GLY A C 1
ATOM 585 O O . GLY A 1 68 ? -9.948 25.349 -27.935 1.00 59.16 68 GLY A O 1
ATOM 586 N N . SER A 1 69 ? -8.590 25.373 -29.721 1.00 43.97 69 SER A N 1
ATOM 587 C CA . SER A 1 69 ? -8.177 26.777 -29.592 1.00 43.97 69 SER A CA 1
ATOM 588 C C . SER A 1 69 ? -9.140 27.721 -30.327 1.00 43.97 69 SER A C 1
ATOM 590 O O . SER A 1 69 ? -9.297 27.615 -31.540 1.00 43.97 69 SER A O 1
ATOM 592 N N . GLY A 1 70 ? -9.738 28.681 -29.610 1.00 47.88 70 GLY A N 1
ATOM 593 C CA . GLY A 1 70 ? -10.652 29.702 -30.154 1.00 47.88 70 GLY A CA 1
ATOM 594 C C . GLY A 1 70 ? -12.086 29.585 -29.616 1.00 47.88 70 GLY A C 1
ATOM 595 O O . GLY A 1 70 ? -12.326 28.905 -28.623 1.00 47.88 70 GLY A O 1
ATOM 596 N N . HIS A 1 71 ? -13.058 30.238 -30.270 1.00 37.00 71 HIS A N 1
ATOM 597 C CA . HIS A 1 71 ? -14.500 30.065 -29.987 1.00 37.00 71 HIS A CA 1
ATOM 598 C C . HIS A 1 71 ? -15.042 28.677 -30.382 1.00 37.00 71 HIS A C 1
ATOM 600 O O . HIS A 1 71 ? -16.234 28.417 -30.246 1.00 37.00 71 HIS A O 1
ATOM 606 N N . MET A 1 72 ? -14.181 27.788 -30.879 1.00 43.03 72 MET A N 1
ATOM 607 C CA . MET A 1 72 ? -14.540 26.440 -31.292 1.00 43.03 72 MET A CA 1
ATOM 608 C C . MET A 1 72 ? -14.071 25.443 -30.229 1.00 43.03 72 MET A C 1
ATOM 610 O O . MET A 1 72 ? -12.881 25.184 -30.056 1.00 43.03 72 MET A O 1
ATOM 614 N N . ILE A 1 73 ? -15.044 24.932 -29.477 1.00 47.44 73 ILE A N 1
ATOM 615 C CA . ILE A 1 73 ? -14.911 23.862 -28.483 1.00 47.44 73 ILE A CA 1
ATOM 616 C C . ILE A 1 73 ? -14.487 22.591 -29.240 1.00 47.44 73 ILE A C 1
ATOM 618 O O . ILE A 1 73 ? -14.965 22.372 -30.348 1.00 47.44 73 ILE A O 1
ATOM 622 N N . ASN A 1 74 ? -13.610 21.756 -28.681 1.00 52.03 74 ASN A N 1
ATOM 623 C CA . ASN A 1 74 ? -13.560 20.349 -29.096 1.00 52.03 74 ASN A CA 1
ATOM 624 C C . ASN A 1 74 ? -14.413 19.555 -28.087 1.00 52.03 74 ASN A C 1
ATOM 626 O O . ASN A 1 74 ? -14.302 19.794 -26.884 1.00 52.03 74 ASN A O 1
ATOM 630 N N . THR A 1 75 ? -15.112 18.496 -28.458 1.00 68.81 75 THR A N 1
ATOM 631 C CA . THR A 1 75 ? -16.341 18.425 -29.282 1.00 68.81 75 THR A CA 1
ATOM 632 C C . THR A 1 75 ? -17.096 17.128 -28.925 1.00 68.81 75 THR A C 1
ATOM 634 O O . THR A 1 75 ? -17.855 16.595 -29.725 1.00 68.81 75 THR A O 1
ATOM 637 N N . ILE A 1 76 ? -16.859 16.612 -27.709 1.00 83.69 76 ILE A N 1
ATOM 638 C CA . ILE A 1 76 ? -17.575 15.519 -27.050 1.00 83.69 76 ILE A CA 1
ATOM 639 C C . ILE A 1 76 ? -17.686 15.919 -25.579 1.00 83.69 76 ILE A C 1
ATOM 641 O O . ILE A 1 76 ? -16.665 16.201 -24.939 1.00 83.69 76 ILE A O 1
ATOM 645 N N . GLY A 1 77 ? -18.900 15.989 -25.047 1.00 88.69 77 GLY A N 1
ATOM 646 C CA . GLY A 1 77 ? -19.104 16.423 -23.672 1.00 88.69 77 GLY A CA 1
ATOM 647 C C . GLY A 1 77 ? -20.434 15.998 -23.088 1.00 88.69 77 GLY A C 1
ATOM 648 O O . GLY A 1 77 ? -21.411 15.801 -23.807 1.00 88.69 77 GLY A O 1
ATOM 649 N N . PHE A 1 78 ? -20.465 15.901 -21.766 1.00 93.81 78 PHE A N 1
ATOM 650 C CA . PHE A 1 78 ? -21.680 15.656 -21.009 1.00 93.81 78 PHE A CA 1
ATOM 651 C C . PHE A 1 78 ? -22.321 16.987 -20.639 1.00 93.81 78 PHE A C 1
ATOM 653 O O . PHE A 1 78 ? -21.722 17.803 -19.935 1.00 93.81 78 PHE A O 1
ATOM 660 N N . SER A 1 79 ? -23.519 17.221 -21.156 1.00 92.75 79 SER A N 1
ATOM 661 C CA . SER A 1 79 ? -24.315 18.412 -20.910 1.00 92.75 79 SER A CA 1
ATOM 662 C C . SER A 1 79 ? -25.401 18.118 -19.881 1.00 92.75 79 SER A C 1
ATOM 664 O O . SER A 1 79 ? -26.175 17.176 -20.044 1.00 92.75 79 SER A O 1
ATOM 666 N N . VAL A 1 80 ? -25.467 18.946 -18.842 1.00 93.44 80 VAL A N 1
ATOM 667 C CA . VAL A 1 80 ? -26.516 18.942 -17.818 1.00 93.44 80 VAL A CA 1
ATOM 668 C C . VAL A 1 80 ? -27.357 20.193 -18.021 1.00 93.44 80 VAL A C 1
ATOM 670 O O . VAL A 1 80 ? -26.869 21.295 -17.776 1.00 93.44 80 VAL A O 1
ATOM 673 N N . SER A 1 81 ? -28.597 20.041 -18.481 1.00 90.50 81 SER A N 1
ATOM 674 C CA . SER A 1 81 ? -29.542 21.154 -18.581 1.00 90.50 81 SER A CA 1
ATOM 675 C C . SER A 1 81 ? -30.059 21.514 -17.192 1.00 90.50 81 SER A C 1
ATOM 677 O O . SER A 1 81 ? -30.644 20.677 -16.509 1.00 90.50 81 SER A O 1
ATOM 679 N N . LEU A 1 82 ? -29.859 22.767 -16.793 1.00 86.81 82 LEU A N 1
ATOM 680 C CA . LEU A 1 82 ? -30.256 23.292 -15.485 1.00 86.81 82 LEU A CA 1
ATOM 681 C C . LEU A 1 82 ? -31.756 23.616 -15.429 1.00 86.81 82 LEU A C 1
ATOM 683 O O . LEU A 1 82 ? -32.358 23.582 -14.360 1.00 86.81 82 LEU A O 1
ATOM 687 N N . ASP A 1 83 ? -32.366 23.876 -16.587 1.00 80.19 83 ASP A N 1
ATOM 688 C CA . ASP A 1 83 ? -33.771 24.288 -16.681 1.00 80.19 83 ASP A CA 1
ATOM 689 C C . ASP A 1 83 ? -34.710 23.090 -16.842 1.00 80.19 83 ASP A C 1
ATOM 691 O O . ASP A 1 83 ? -35.825 23.077 -16.327 1.00 80.19 83 ASP A O 1
ATOM 695 N N . LYS A 1 84 ? -34.265 22.089 -17.609 1.00 76.81 84 LYS A N 1
ATOM 696 C CA . LYS A 1 84 ? -35.068 20.914 -17.981 1.00 76.81 84 LYS A CA 1
ATOM 697 C C . LYS A 1 84 ? -34.722 19.677 -17.163 1.00 76.81 84 LYS A C 1
ATOM 699 O O . LYS A 1 84 ? -35.323 18.636 -17.395 1.00 76.81 84 LYS A O 1
ATOM 704 N N . ASN A 1 85 ? -33.710 19.785 -16.300 1.00 78.12 85 ASN A N 1
ATOM 705 C CA . ASN A 1 85 ? -33.088 18.681 -15.578 1.00 78.12 85 ASN A CA 1
ATOM 706 C C . ASN A 1 85 ? -32.662 17.505 -16.475 1.00 78.12 85 ASN A C 1
ATOM 708 O O . ASN A 1 85 ? -32.470 16.419 -15.979 1.00 78.12 85 ASN A O 1
ATOM 712 N N . LYS A 1 86 ? -32.481 17.676 -17.789 1.00 87.94 86 LYS A N 1
ATOM 713 C CA . LYS A 1 86 ? -32.074 16.577 -18.682 1.00 87.94 86 LYS A CA 1
ATOM 714 C C . LYS A 1 86 ? -30.559 16.507 -18.830 1.00 87.94 86 LYS A C 1
ATOM 716 O O . LYS A 1 86 ? -29.900 17.546 -18.916 1.00 87.94 86 LYS A O 1
ATOM 721 N N . GLN A 1 87 ? -30.015 15.297 -18.945 1.00 94.94 87 GLN A N 1
ATOM 722 C CA . GLN A 1 87 ? -28.604 15.082 -19.267 1.00 94.94 87 GLN A CA 1
ATOM 723 C C . GLN A 1 87 ? -28.440 14.512 -20.669 1.00 94.94 87 GLN A C 1
ATOM 725 O O . GLN A 1 87 ? -29.284 13.770 -21.176 1.00 94.94 87 GLN A O 1
ATOM 730 N N . SER A 1 88 ? -27.345 14.877 -21.320 1.00 93.50 88 SER A N 1
ATOM 731 C CA . SER A 1 88 ? -27.090 14.446 -22.685 1.00 93.50 88 SER A CA 1
ATOM 732 C C . SER A 1 88 ? -25.608 14.393 -23.014 1.00 93.50 88 SER A C 1
ATOM 734 O O . SER A 1 88 ? -24.811 15.151 -22.463 1.00 93.50 88 SER A O 1
ATOM 736 N N . ILE A 1 89 ? -25.231 13.499 -23.922 1.00 94.00 89 ILE A N 1
ATOM 737 C CA . ILE A 1 89 ? -23.907 13.494 -24.540 1.00 94.00 89 ILE A CA 1
ATOM 738 C C . ILE A 1 89 ? -24.010 14.280 -25.843 1.00 94.00 89 ILE A C 1
ATOM 740 O O . ILE A 1 89 ? -24.777 13.932 -26.740 1.00 94.00 89 ILE A O 1
ATOM 744 N N . VAL A 1 90 ? -23.222 15.343 -25.949 1.00 89.81 90 VAL A N 1
ATOM 745 C CA . VAL A 1 90 ? -23.202 16.224 -27.115 1.00 89.81 90 VAL A CA 1
ATOM 746 C C . VAL A 1 90 ? -21.931 15.964 -27.907 1.00 89.81 90 VAL A C 1
ATOM 748 O O . VAL A 1 90 ? -20.830 16.070 -27.365 1.00 89.81 90 VAL A O 1
ATOM 751 N N . ILE A 1 91 ? -22.090 15.668 -29.196 1.00 88.88 91 ILE A N 1
ATOM 752 C CA . ILE A 1 91 ? -20.996 15.526 -30.161 1.00 88.88 91 ILE A CA 1
ATOM 753 C C . ILE A 1 91 ? -21.166 16.586 -31.246 1.00 88.88 91 ILE A C 1
ATOM 755 O O . ILE A 1 91 ? -22.254 16.739 -31.803 1.00 88.88 91 ILE A O 1
ATOM 759 N N . THR A 1 92 ? -20.105 17.327 -31.564 1.00 82.44 92 THR A N 1
ATOM 760 C CA . THR A 1 92 ? -20.143 18.352 -32.616 1.00 82.44 92 THR A CA 1
ATOM 761 C C . THR A 1 92 ? -18.999 18.215 -33.610 1.00 82.44 92 THR A C 1
ATOM 763 O O . THR A 1 92 ? -17.857 17.980 -33.253 1.00 82.44 92 THR A O 1
ATOM 766 N N . THR A 1 93 ? -19.312 18.355 -34.891 1.00 78.12 93 THR A N 1
ATOM 767 C CA . THR A 1 93 ? -18.357 18.311 -36.006 1.00 78.12 93 THR A CA 1
ATOM 768 C C . THR A 1 93 ? -18.274 19.655 -36.732 1.00 78.12 93 THR A C 1
ATOM 770 O O . THR A 1 93 ? -17.595 19.791 -37.750 1.00 78.12 93 THR A O 1
ATOM 773 N N . LYS A 1 94 ? -18.946 20.690 -36.209 1.00 72.31 94 LYS A N 1
ATOM 774 C CA . LYS A 1 94 ? -19.029 22.007 -36.842 1.00 72.31 94 LYS A CA 1
ATOM 775 C C . LYS A 1 94 ? -17.646 22.642 -37.000 1.00 72.31 94 LYS A C 1
ATOM 777 O O . LYS A 1 94 ? -16.920 22.822 -36.025 1.00 72.31 94 LYS A O 1
ATOM 782 N N . GLY A 1 95 ? -17.319 23.037 -38.231 1.00 66.44 95 GLY A N 1
ATOM 783 C CA . GLY A 1 95 ? -16.057 23.709 -38.564 1.00 66.44 95 GLY A CA 1
ATOM 784 C C . GLY A 1 95 ? -14.849 22.776 -38.703 1.00 66.44 95 GLY A C 1
ATOM 785 O O . GLY A 1 95 ? -13.731 23.274 -38.810 1.00 66.44 95 GLY A O 1
ATOM 786 N N . ARG A 1 96 ? -15.049 21.449 -38.704 1.00 72.88 96 ARG A N 1
ATOM 787 C CA . ARG A 1 96 ? -13.978 20.461 -38.898 1.00 72.88 96 ARG A CA 1
ATOM 788 C C . ARG A 1 96 ? -13.782 20.151 -40.376 1.00 72.88 96 ARG A C 1
ATOM 790 O O . ARG A 1 96 ? -14.744 19.923 -41.100 1.00 72.88 96 ARG A O 1
ATOM 797 N N . THR A 1 97 ? -12.522 20.138 -40.798 1.00 70.94 97 THR A N 1
ATOM 798 C CA . THR A 1 97 ? -12.108 19.841 -42.178 1.00 70.94 97 THR A CA 1
ATOM 799 C C . THR A 1 97 ? -11.152 18.651 -42.268 1.00 70.94 97 THR A C 1
ATOM 801 O O . THR A 1 97 ? -10.826 18.224 -43.370 1.00 70.94 97 THR A O 1
ATOM 804 N N . ASN A 1 98 ? -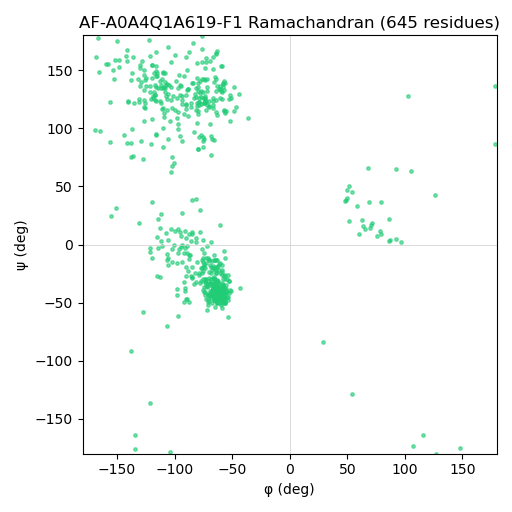10.697 18.106 -41.133 1.00 81.75 98 ASN A N 1
ATOM 805 C CA . ASN A 1 98 ? -9.857 16.913 -41.107 1.00 81.75 98 ASN A CA 1
ATOM 806 C C . ASN A 1 98 ? -10.730 15.661 -41.282 1.00 81.75 98 ASN A C 1
ATOM 808 O O . ASN A 1 98 ? -11.555 15.353 -40.424 1.00 81.75 98 ASN A O 1
ATOM 812 N N . GLU A 1 99 ? -10.535 14.947 -42.390 1.00 81.62 99 GLU A N 1
ATOM 813 C CA . GLU A 1 99 ? -11.337 13.774 -42.761 1.00 81.62 99 GLU A CA 1
ATOM 814 C C . GLU A 1 99 ? -11.217 12.616 -41.758 1.00 81.62 99 GLU A C 1
ATOM 816 O O . GLU A 1 99 ? -12.208 11.947 -41.471 1.00 81.62 99 GLU A O 1
ATOM 821 N N . ILE A 1 100 ? -10.034 12.407 -41.170 1.00 81.25 100 ILE A N 1
ATOM 822 C CA . ILE A 1 100 ? -9.800 11.352 -40.171 1.00 81.25 100 ILE A CA 1
ATOM 823 C C . ILE A 1 100 ? -10.510 11.707 -38.859 1.00 81.25 100 ILE A C 1
ATOM 825 O O . ILE A 1 100 ? -11.172 10.862 -38.260 1.00 81.25 100 ILE A O 1
ATOM 829 N N . GLU A 1 101 ? -10.440 12.974 -38.439 1.00 82.19 101 GLU A N 1
ATOM 830 C CA . GLU A 1 101 ? -11.144 13.454 -37.243 1.00 82.19 101 GLU A CA 1
ATOM 831 C C . GLU A 1 101 ? -12.670 13.328 -37.405 1.00 82.19 101 GLU A C 1
ATOM 833 O O . GLU A 1 101 ? -13.356 12.874 -36.491 1.00 82.19 101 GLU A O 1
ATOM 838 N N . LEU A 1 102 ? -13.203 13.680 -38.582 1.00 84.25 102 LEU A N 1
ATOM 839 C CA . LEU A 1 102 ? -14.623 13.524 -38.911 1.00 84.25 102 LEU A CA 1
ATOM 840 C C . LEU A 1 102 ? -15.065 12.059 -38.849 1.00 84.25 102 LEU A C 1
ATOM 842 O O . LEU A 1 102 ? -16.082 11.762 -38.221 1.00 84.25 102 LEU A O 1
ATOM 846 N N . LYS A 1 103 ? -14.266 11.149 -39.413 1.00 86.25 103 LYS A N 1
ATOM 847 C CA . LYS A 1 103 ? -14.528 9.708 -39.369 1.00 86.25 103 LYS A CA 1
ATOM 848 C C . LYS A 1 103 ? -14.588 9.169 -37.935 1.00 86.25 103 LYS A C 1
ATOM 850 O O . LYS A 1 103 ? -15.492 8.406 -37.613 1.00 86.25 103 LYS A O 1
ATOM 855 N N . ILE A 1 104 ? -13.690 9.613 -37.050 1.00 88.75 104 ILE A N 1
ATOM 856 C CA . ILE A 1 104 ? -13.709 9.231 -35.626 1.00 88.75 104 ILE A CA 1
ATOM 857 C C . ILE A 1 104 ? -15.038 9.634 -34.968 1.00 88.75 104 ILE A C 1
ATOM 859 O O . ILE A 1 104 ? -15.647 8.827 -34.263 1.00 88.75 104 ILE A O 1
ATOM 863 N N . TYR A 1 105 ? -15.526 10.858 -35.206 1.00 88.12 105 TYR A N 1
ATOM 864 C CA . TYR A 1 105 ? -16.825 11.281 -34.668 1.00 88.12 105 TYR A CA 1
ATOM 865 C C . TYR A 1 105 ? -17.985 10.465 -35.243 1.00 88.12 105 TYR A C 1
ATOM 867 O O . TYR A 1 105 ? -18.899 10.112 -34.499 1.00 88.12 105 TYR A O 1
ATOM 875 N N . GLU A 1 106 ? -17.961 10.160 -36.541 1.00 88.19 106 GLU A N 1
ATOM 876 C CA . GLU A 1 106 ? -18.979 9.331 -37.191 1.00 88.19 106 GLU A CA 1
ATOM 877 C C . GLU A 1 106 ? -19.021 7.912 -36.613 1.00 88.19 106 GLU A C 1
ATOM 879 O O . GLU A 1 106 ? -20.107 7.414 -36.309 1.00 88.19 106 GLU A O 1
ATOM 884 N N . ASP A 1 107 ? -17.860 7.296 -36.380 1.00 90.56 107 ASP A N 1
ATOM 885 C CA . ASP A 1 107 ? -17.745 5.964 -35.782 1.00 90.56 107 ASP A CA 1
ATOM 886 C C . ASP A 1 107 ? -18.275 5.946 -34.337 1.00 90.56 107 ASP A C 1
ATOM 888 O O . ASP A 1 107 ? -19.036 5.048 -33.962 1.00 90.56 107 ASP A O 1
ATOM 892 N N . ILE A 1 108 ? -17.964 6.974 -33.536 1.00 91.00 108 ILE A N 1
ATOM 893 C CA . ILE A 1 108 ? -18.521 7.134 -32.182 1.00 91.00 108 ILE A CA 1
ATOM 894 C C . ILE A 1 108 ? -20.047 7.312 -32.245 1.00 91.00 108 ILE A C 1
ATOM 896 O O . ILE A 1 108 ? -20.779 6.634 -31.523 1.00 91.00 108 ILE A O 1
ATOM 900 N N . ILE A 1 109 ? -20.549 8.185 -33.126 1.00 90.38 109 ILE A N 1
ATOM 901 C CA . ILE A 1 109 ? -21.990 8.426 -33.315 1.00 90.38 109 ILE A CA 1
ATOM 902 C C . ILE A 1 109 ? -22.708 7.137 -33.722 1.00 90.38 109 ILE A C 1
ATOM 904 O O . ILE A 1 109 ? -23.806 6.868 -33.232 1.00 90.38 109 ILE A O 1
ATOM 908 N N . LYS A 1 110 ? -22.108 6.340 -34.610 1.00 90.25 110 LYS A N 1
ATOM 909 C CA . LYS A 1 110 ? -22.664 5.065 -35.059 1.00 90.25 110 LYS A CA 1
ATOM 910 C C . LYS A 1 110 ? -22.768 4.071 -33.905 1.00 90.25 110 LYS A C 1
ATOM 912 O O . LYS A 1 110 ? -23.858 3.554 -33.683 1.00 90.25 110 LYS A O 1
ATOM 917 N N . LYS A 1 111 ? -21.694 3.888 -33.124 1.00 90.50 111 LYS A N 1
ATOM 918 C CA . LYS A 1 111 ? -21.708 3.021 -31.931 1.00 90.50 111 LYS A CA 1
ATOM 919 C C . LYS A 1 111 ? -22.780 3.450 -30.921 1.00 90.50 111 LYS A C 1
ATOM 921 O O . LYS A 1 111 ? -23.456 2.605 -30.350 1.00 90.50 111 LYS A O 1
ATOM 926 N N . LEU A 1 112 ? -22.979 4.754 -30.718 1.00 88.69 112 LEU A N 1
ATOM 927 C CA . LEU A 1 112 ? -24.007 5.253 -29.797 1.00 88.69 112 LEU A CA 1
ATOM 928 C C . LEU A 1 112 ? -25.439 5.063 -30.299 1.00 88.69 112 LEU A C 1
ATOM 930 O O . LEU A 1 112 ? -26.335 4.846 -29.489 1.00 88.69 112 LEU A O 1
ATOM 934 N N . LYS A 1 113 ? -25.671 5.149 -31.614 1.00 88.00 113 LYS A N 1
ATOM 935 C CA . LYS A 1 113 ? -26.997 4.927 -32.218 1.00 88.00 113 LYS A CA 1
ATOM 936 C C . LYS A 1 113 ? -27.502 3.496 -32.040 1.00 88.00 113 LYS A C 1
ATOM 938 O O . LYS A 1 113 ? -28.707 3.282 -32.086 1.00 88.00 113 LYS A O 1
ATOM 943 N N . GLU A 1 114 ? -26.598 2.538 -31.857 1.00 87.88 114 GLU A N 1
ATOM 944 C CA . GLU A 1 114 ? -26.936 1.130 -31.620 1.00 87.88 114 GLU A CA 1
ATOM 945 C C . GLU A 1 114 ? -27.428 0.873 -30.184 1.00 87.88 114 GLU A C 1
ATOM 947 O O . GLU A 1 114 ? -28.004 -0.177 -29.907 1.00 87.88 114 GLU A O 1
ATOM 952 N N . LEU A 1 115 ? -27.239 1.832 -29.271 1.00 86.12 115 LEU A N 1
ATOM 953 C CA . LEU A 1 115 ? -27.622 1.707 -27.869 1.00 86.12 115 LEU A CA 1
ATOM 954 C C . LEU A 1 115 ? -29.021 2.277 -27.628 1.00 86.12 115 LEU A C 1
ATOM 956 O O . LEU A 1 115 ? -29.283 3.450 -27.891 1.00 86.12 115 LEU A O 1
ATOM 960 N N . ASP A 1 116 ? -29.900 1.487 -27.008 1.00 89.12 116 ASP A N 1
ATOM 961 C CA . ASP A 1 116 ? -31.276 1.898 -26.688 1.00 89.12 116 ASP A CA 1
ATOM 962 C C . ASP A 1 116 ? -31.387 2.824 -25.451 1.00 89.12 116 ASP A C 1
ATOM 964 O O . ASP A 1 116 ? -32.389 2.840 -24.737 1.00 89.12 116 ASP A O 1
ATOM 968 N N . LEU A 1 117 ? -30.354 3.624 -25.185 1.00 89.88 117 LEU A N 1
ATOM 969 C CA . LEU A 1 117 ? -30.240 4.482 -23.998 1.00 89.88 117 LEU A CA 1
ATOM 970 C C . LEU A 1 117 ? -30.652 5.939 -24.254 1.00 89.88 117 LEU A C 1
ATOM 972 O O . LEU A 1 117 ? -30.892 6.688 -23.304 1.00 89.88 117 LEU A O 1
ATOM 976 N N . PHE A 1 118 ? -30.742 6.348 -25.525 1.00 92.50 118 PHE A N 1
ATOM 977 C CA . PHE A 1 118 ? -30.819 7.759 -25.898 1.00 92.50 118 PHE A CA 1
ATOM 978 C C . PHE A 1 118 ? -32.036 8.109 -26.756 1.00 92.50 118 PHE A C 1
ATOM 980 O O . PHE A 1 118 ? -32.414 7.378 -27.668 1.00 92.50 118 PHE A O 1
ATOM 987 N N . GLU A 1 119 ? -32.590 9.295 -26.521 1.00 92.38 119 GLU A N 1
ATOM 988 C CA . GLU A 1 119 ? -33.336 10.063 -27.515 1.00 92.38 119 GLU A CA 1
ATOM 989 C C . GLU A 1 119 ? -32.333 10.890 -28.334 1.00 92.38 119 GLU A C 1
ATOM 991 O O . GLU A 1 119 ? -31.609 11.733 -27.793 1.00 92.38 119 GLU A O 1
ATOM 996 N N . ILE A 1 120 ? -32.261 10.640 -29.643 1.00 91.44 120 ILE A N 1
ATOM 997 C CA . ILE A 1 120 ? -31.226 11.214 -30.512 1.00 91.44 120 ILE A CA 1
ATOM 998 C C . ILE A 1 120 ? -31.809 12.365 -31.327 1.00 91.44 120 ILE A C 1
ATOM 1000 O O . ILE A 1 120 ? -32.764 12.186 -32.077 1.00 91.44 120 ILE A O 1
ATOM 1004 N N . THR A 1 121 ? -31.199 13.544 -31.222 1.00 87.06 121 THR A N 1
ATOM 1005 C CA . THR A 1 121 ? -31.525 14.709 -32.058 1.00 87.06 121 THR A CA 1
ATOM 1006 C C . THR A 1 121 ? -30.302 15.111 -32.871 1.00 87.06 121 THR A C 1
ATOM 1008 O O . THR A 1 121 ? -29.230 15.341 -32.310 1.00 87.06 121 THR A O 1
ATOM 1011 N N . HIS A 1 122 ? -30.451 15.209 -34.191 1.00 81.56 122 HIS A N 1
ATOM 1012 C CA . HIS A 1 122 ? -29.402 15.691 -35.086 1.00 81.56 122 HIS A CA 1
ATOM 1013 C C . HIS A 1 122 ? -29.788 17.062 -35.641 1.00 81.56 122 HIS A C 1
ATOM 1015 O O . HIS A 1 122 ? -30.928 17.263 -36.054 1.00 81.56 122 HIS A O 1
ATOM 1021 N N . TYR A 1 123 ? -28.842 17.995 -35.643 1.00 73.75 123 TYR A N 1
ATOM 1022 C CA . TYR A 1 123 ? -29.023 19.336 -36.186 1.00 73.75 123 TYR A CA 1
ATOM 1023 C C . TYR A 1 123 ? -28.161 19.501 -37.438 1.00 73.75 123 TYR A C 1
ATOM 1025 O O . TYR A 1 123 ? -26.968 19.194 -37.402 1.00 73.75 123 TYR A O 1
ATOM 1033 N N . ASP A 1 124 ? -28.719 20.118 -38.484 1.00 64.81 124 ASP A N 1
ATOM 1034 C CA . ASP A 1 124 ? -28.055 20.388 -39.779 1.00 64.81 124 ASP A CA 1
ATOM 1035 C C . ASP A 1 124 ? -26.747 21.195 -39.663 1.00 64.81 124 ASP A C 1
ATOM 1037 O O . ASP A 1 124 ? -25.964 21.308 -40.601 1.00 64.81 124 ASP A O 1
ATOM 1041 N N . SER A 1 125 ? -26.483 21.760 -38.486 1.00 62.47 125 SER A N 1
ATOM 1042 C CA . SER A 1 125 ? -25.272 22.508 -38.161 1.00 62.47 125 SER A CA 1
ATOM 1043 C C . SER A 1 125 ? -24.091 21.640 -37.698 1.00 62.47 125 SER A C 1
ATOM 1045 O O . SER A 1 125 ? -23.090 22.199 -37.249 1.00 62.47 125 SER A O 1
ATOM 1047 N N . GLY A 1 126 ? -24.180 20.307 -37.794 1.00 72.44 126 GLY A N 1
ATOM 1048 C CA . GLY A 1 126 ? -23.118 19.382 -37.377 1.00 72.44 126 GLY A CA 1
ATOM 1049 C C . GLY A 1 126 ? -23.088 19.146 -35.865 1.00 72.44 126 GLY A C 1
ATOM 1050 O O . GLY A 1 126 ? -22.017 19.052 -35.267 1.00 72.44 126 GLY A O 1
ATOM 1051 N N . TYR A 1 127 ? -24.259 19.100 -35.226 1.00 81.31 127 TYR A N 1
ATOM 1052 C CA . TYR A 1 127 ? -24.410 18.776 -33.804 1.00 81.31 127 TYR A CA 1
ATOM 1053 C C . TYR A 1 127 ? -25.312 17.556 -33.653 1.00 81.31 127 TYR A C 1
ATOM 1055 O O . TYR A 1 127 ? -26.406 17.516 -34.212 1.00 81.31 127 TYR A O 1
ATOM 1063 N N . THR A 1 128 ? -24.874 16.584 -32.858 1.00 88.38 128 THR A N 1
ATOM 1064 C CA . THR A 1 128 ? -25.679 15.421 -32.478 1.00 88.38 128 THR A CA 1
ATOM 1065 C C . THR A 1 128 ? -25.816 15.392 -30.968 1.00 88.38 128 THR A C 1
ATOM 1067 O O . THR A 1 128 ? -24.814 15.424 -30.252 1.00 88.38 128 THR A O 1
ATOM 1070 N N . ASN A 1 129 ? -27.057 15.341 -30.496 1.00 90.88 129 ASN A N 1
ATOM 1071 C CA . ASN A 1 129 ? -27.379 15.280 -29.085 1.00 90.88 129 ASN A CA 1
ATOM 1072 C C . ASN A 1 129 ? -27.981 13.917 -28.729 1.00 90.88 129 ASN A C 1
ATOM 1074 O O . ASN A 1 129 ? -29.008 13.533 -29.289 1.00 90.88 129 ASN A O 1
ATOM 1078 N N . PHE A 1 130 ? -27.349 13.214 -27.795 1.00 94.19 130 PHE A N 1
ATOM 1079 C CA . PHE A 1 130 ? -27.790 11.931 -27.256 1.00 94.19 130 PHE A CA 1
ATOM 1080 C C . PHE A 1 130 ? -28.345 12.174 -25.857 1.00 94.19 130 PHE A C 1
ATOM 1082 O O . PHE A 1 130 ? -27.605 12.195 -24.875 1.00 94.19 130 PHE A O 1
ATOM 1089 N N . THR A 1 131 ? -29.646 12.434 -25.771 1.00 94.19 131 THR A N 1
ATOM 1090 C CA . THR A 1 131 ? -30.316 12.734 -24.500 1.00 94.19 131 THR A CA 1
ATOM 1091 C C . THR A 1 131 ? -30.654 11.432 -23.799 1.00 94.19 131 THR A C 1
ATOM 1093 O O . THR A 1 131 ? -31.289 10.578 -24.409 1.00 94.19 131 THR A O 1
ATOM 1096 N N . PHE A 1 132 ? -30.232 11.253 -22.548 1.00 94.50 132 PHE A N 1
ATOM 1097 C CA . PHE A 1 132 ? -30.562 10.038 -21.803 1.00 94.50 132 PHE A CA 1
ATOM 1098 C C . PHE A 1 132 ? -32.079 9.935 -21.611 1.00 94.50 132 PHE A C 1
ATOM 1100 O O . PHE A 1 132 ? -32.744 10.930 -21.314 1.00 94.50 132 PHE A O 1
ATOM 1107 N N . LYS A 1 133 ? -32.628 8.732 -21.815 1.00 91.38 133 LYS A N 1
ATOM 1108 C CA . LYS A 1 133 ? -34.049 8.452 -21.546 1.00 91.38 133 LYS A CA 1
ATOM 1109 C C . LYS A 1 133 ? -34.358 8.469 -20.045 1.00 91.38 133 LYS A C 1
ATOM 1111 O O . LYS A 1 133 ? -35.459 8.841 -19.652 1.00 91.38 133 LYS A O 1
ATOM 1116 N N . GLU A 1 134 ? -33.392 8.053 -19.228 1.00 86.25 134 GLU A N 1
ATOM 1117 C CA . GLU A 1 134 ? -33.453 8.080 -17.766 1.00 86.25 134 GLU A CA 1
ATOM 1118 C C . GLU A 1 134 ? -33.018 9.450 -17.228 1.00 86.25 134 GLU A C 1
ATOM 1120 O O . GLU A 1 134 ? -32.044 10.023 -17.718 1.00 86.25 134 GLU A O 1
ATOM 1125 N N . ASP A 1 135 ? -33.720 9.961 -16.213 1.00 84.00 135 ASP A N 1
ATOM 1126 C CA . ASP A 1 135 ? -33.406 11.235 -15.549 1.00 84.00 135 ASP A CA 1
ATOM 1127 C C . ASP A 1 135 ? -32.717 11.012 -14.188 1.00 84.00 135 ASP A C 1
ATOM 1129 O O . ASP A 1 135 ? -33.247 11.352 -13.130 1.00 84.00 135 ASP A O 1
ATOM 1133 N N . ASP A 1 136 ? -31.530 10.397 -14.221 1.00 89.69 136 ASP A N 1
ATOM 1134 C CA . ASP A 1 136 ? -30.619 10.279 -13.077 1.00 89.69 136 ASP A CA 1
ATOM 1135 C C . ASP A 1 136 ? -29.231 10.803 -13.462 1.00 89.69 136 ASP A C 1
ATOM 1137 O O . ASP A 1 136 ? -28.443 10.157 -14.159 1.00 89.69 136 ASP A O 1
ATOM 1141 N N . LEU A 1 137 ? -28.912 11.992 -12.949 1.00 89.25 137 LEU A N 1
ATOM 1142 C CA . LEU A 1 137 ? -27.660 12.689 -13.211 1.00 89.25 137 LEU A CA 1
ATOM 1143 C C . LEU A 1 137 ? -26.414 11.846 -12.909 1.00 89.25 137 LEU A C 1
ATOM 1145 O O . LEU A 1 137 ? -25.480 11.864 -13.710 1.00 89.25 137 LEU A O 1
ATOM 1149 N N . TYR A 1 138 ? -26.356 11.144 -11.775 1.00 90.19 138 TYR A N 1
ATOM 1150 C CA . TYR A 1 138 ? -25.137 10.442 -11.359 1.00 90.19 138 TYR A CA 1
ATOM 1151 C C . TYR A 1 138 ? -25.004 9.083 -12.024 1.00 90.19 138 TYR A C 1
ATOM 1153 O O . TYR A 1 138 ? -23.887 8.680 -12.350 1.00 90.19 138 TYR A O 1
ATOM 1161 N N . THR A 1 139 ? -26.117 8.400 -12.278 1.00 90.00 139 THR A N 1
ATOM 1162 C CA . THR A 1 139 ? -26.132 7.182 -13.094 1.00 90.00 139 THR A CA 1
ATOM 1163 C C . THR A 1 139 ? -25.671 7.497 -14.521 1.00 90.00 139 THR A C 1
ATOM 1165 O O . THR A 1 139 ? -24.733 6.869 -15.025 1.00 90.00 139 THR A O 1
ATOM 1168 N N . ASN A 1 140 ? -26.200 8.565 -15.125 1.00 93.19 140 ASN A N 1
ATOM 1169 C CA . ASN A 1 140 ? -25.821 9.016 -16.466 1.00 93.19 140 ASN A CA 1
ATOM 1170 C C . ASN A 1 140 ? -24.376 9.544 -16.527 1.00 93.19 140 ASN A C 1
ATOM 1172 O O . ASN A 1 140 ? -23.640 9.252 -17.474 1.00 93.19 140 ASN A O 1
ATOM 1176 N N . LEU A 1 141 ? -23.926 10.274 -15.501 1.00 93.69 141 LEU A N 1
ATOM 1177 C CA . LEU A 1 141 ? -22.539 10.735 -15.395 1.00 93.69 141 LEU A CA 1
ATOM 1178 C C . LEU A 1 141 ? -21.566 9.560 -15.220 1.00 93.69 141 LEU A C 1
ATOM 1180 O O . LEU A 1 141 ? -20.500 9.554 -15.833 1.00 93.69 141 LEU A O 1
ATOM 1184 N N . ASN A 1 142 ? -21.933 8.539 -14.440 1.00 90.88 142 ASN A N 1
ATOM 1185 C CA . ASN A 1 142 ? -21.144 7.314 -14.306 1.00 90.88 142 ASN A CA 1
ATOM 1186 C C . ASN A 1 142 ? -21.022 6.567 -15.630 1.00 90.88 142 ASN A C 1
ATOM 1188 O O . ASN A 1 142 ? -19.923 6.147 -15.994 1.00 90.88 142 ASN A O 1
ATOM 1192 N N . TYR A 1 143 ? -22.125 6.423 -16.367 1.00 92.38 143 TYR A N 1
ATOM 1193 C CA . TYR A 1 143 ? -22.091 5.860 -17.711 1.00 92.38 143 TYR A CA 1
ATOM 1194 C C . TYR A 1 143 ? -21.139 6.660 -18.613 1.00 92.38 143 TYR A C 1
ATOM 1196 O O . TYR A 1 143 ? -20.294 6.077 -19.296 1.00 92.38 143 TYR A O 1
ATOM 1204 N N . TYR A 1 144 ? -21.219 7.994 -18.560 1.00 94.19 144 TYR A N 1
ATOM 1205 C CA . TYR A 1 144 ? -20.375 8.889 -19.346 1.00 94.19 144 TYR A CA 1
ATOM 1206 C C . TYR A 1 144 ? -18.870 8.717 -19.057 1.00 94.19 144 TYR A C 1
ATOM 1208 O O . TYR A 1 144 ? -18.067 8.597 -19.983 1.00 94.19 144 TYR A O 1
ATOM 1216 N N . ILE A 1 145 ? -18.466 8.661 -17.785 1.00 94.06 145 ILE A N 1
ATOM 1217 C CA . ILE A 1 145 ? -17.040 8.576 -17.419 1.00 94.06 145 ILE A CA 1
ATOM 1218 C C . ILE A 1 145 ? -16.465 7.155 -17.487 1.00 94.06 145 ILE A C 1
ATOM 1220 O O . ILE A 1 145 ? -15.255 7.014 -17.654 1.00 94.06 145 ILE A O 1
ATOM 1224 N N . LYS A 1 146 ? -17.307 6.115 -17.367 1.00 88.56 146 LYS A N 1
ATOM 1225 C CA . LYS A 1 146 ? -16.886 4.702 -17.385 1.00 88.56 146 LYS A CA 1
ATOM 1226 C C . LYS A 1 146 ? -17.054 4.066 -18.759 1.00 88.56 146 LYS A C 1
ATOM 1228 O O . LYS A 1 146 ? -16.085 3.613 -19.351 1.00 88.56 146 LYS A O 1
ATOM 1233 N N . GLN A 1 147 ? -18.283 4.006 -19.263 1.00 88.75 147 GLN A N 1
ATOM 1234 C CA . GLN A 1 147 ? -18.606 3.228 -20.462 1.00 88.75 147 GLN A CA 1
ATOM 1235 C C . GLN A 1 147 ? -18.390 4.043 -21.734 1.00 88.75 147 GLN A C 1
ATOM 1237 O O . GLN A 1 147 ? -17.689 3.610 -22.646 1.00 88.75 147 GLN A O 1
ATOM 1242 N N . PHE A 1 148 ? -18.933 5.258 -21.780 1.00 91.62 148 PHE A N 1
ATOM 1243 C CA . PHE A 1 148 ? -18.817 6.114 -22.955 1.00 91.62 148 PHE A CA 1
ATOM 1244 C C . PHE A 1 148 ? -17.367 6.517 -23.251 1.00 91.62 148 PHE A C 1
ATOM 1246 O O . PHE A 1 148 ? -16.946 6.500 -24.410 1.00 91.62 148 PHE A O 1
ATOM 1253 N N . LYS A 1 149 ? -16.589 6.828 -22.205 1.00 91.44 149 LYS A N 1
ATOM 1254 C CA . LYS A 1 149 ? -15.161 7.118 -22.347 1.00 91.44 149 LYS A CA 1
ATOM 1255 C C . LYS A 1 149 ? -14.408 5.955 -22.996 1.00 91.44 149 LYS A C 1
ATOM 1257 O O . LYS A 1 149 ? -13.634 6.194 -23.914 1.00 91.44 149 LYS A O 1
ATOM 1262 N N . ASN A 1 150 ? -14.668 4.714 -22.580 1.00 88.69 150 ASN A N 1
ATOM 1263 C CA . ASN A 1 150 ? -14.026 3.536 -23.170 1.00 88.69 150 ASN A CA 1
ATOM 1264 C C . ASN A 1 150 ? -14.368 3.388 -24.658 1.00 88.69 150 ASN A C 1
ATOM 1266 O O . ASN A 1 150 ? -13.469 3.183 -25.468 1.00 88.69 150 ASN A O 1
ATOM 1270 N N . ILE A 1 151 ? -15.639 3.584 -25.032 1.00 90.12 151 ILE A N 1
ATOM 1271 C CA . ILE A 1 151 ? -16.080 3.552 -26.437 1.00 90.12 151 ILE A CA 1
ATOM 1272 C C . ILE A 1 151 ? -15.299 4.569 -27.280 1.00 90.12 151 ILE A C 1
ATOM 1274 O O . ILE A 1 151 ? -14.835 4.244 -28.372 1.00 90.12 151 ILE A O 1
ATOM 1278 N N . CYS A 1 152 ? -15.151 5.795 -26.777 1.00 90.12 152 CYS A N 1
ATOM 1279 C CA . CYS A 1 152 ? -14.412 6.850 -27.464 1.00 90.12 152 CYS A CA 1
ATOM 1280 C C . CYS A 1 152 ? -12.910 6.551 -27.529 1.00 90.12 152 CYS A C 1
ATOM 1282 O O . CYS A 1 152 ? -12.313 6.672 -28.595 1.00 90.12 152 CYS A O 1
ATOM 1284 N N . ASP A 1 153 ? -12.306 6.136 -26.413 1.00 91.56 153 ASP A N 1
ATOM 1285 C CA . ASP A 1 153 ? -10.878 5.827 -26.329 1.00 91.56 153 ASP A CA 1
ATOM 1286 C C . ASP A 1 153 ? -10.490 4.698 -27.297 1.00 91.56 153 ASP A C 1
ATOM 1288 O O . ASP A 1 153 ? -9.450 4.793 -27.943 1.00 91.56 153 ASP A O 1
ATOM 1292 N N . GLU A 1 154 ? -11.322 3.662 -27.440 1.00 90.88 154 GLU A N 1
ATOM 1293 C CA . GLU A 1 154 ? -11.113 2.588 -28.419 1.00 90.88 154 GLU A CA 1
ATOM 1294 C C . GLU A 1 154 ? -11.082 3.116 -29.856 1.00 90.88 154 GLU A C 1
ATOM 1296 O O . GLU A 1 154 ? -10.158 2.802 -30.601 1.00 90.88 154 GLU A O 1
ATOM 1301 N N . VAL A 1 155 ? -12.070 3.930 -30.248 1.00 89.81 155 VAL A N 1
ATOM 1302 C CA . VAL A 1 155 ? -12.155 4.468 -31.618 1.00 89.81 155 VAL A CA 1
ATOM 1303 C C . VAL A 1 155 ? -10.997 5.428 -31.900 1.00 89.81 155 VAL A C 1
ATOM 1305 O O . VAL A 1 155 ? -10.424 5.394 -32.987 1.00 89.81 155 VAL A O 1
ATOM 1308 N N . ILE A 1 156 ? -10.616 6.258 -30.924 1.00 89.06 156 ILE A N 1
ATOM 1309 C CA . ILE A 1 156 ? -9.503 7.207 -31.061 1.00 89.06 156 ILE A CA 1
ATOM 1310 C C . ILE A 1 156 ? -8.170 6.465 -31.231 1.00 89.06 156 ILE A C 1
ATOM 1312 O O . ILE A 1 156 ? -7.404 6.813 -32.127 1.00 89.06 156 ILE A O 1
ATOM 1316 N N . LYS A 1 157 ? -7.912 5.432 -30.415 1.00 88.75 157 LYS A N 1
ATOM 1317 C CA . LYS A 1 157 ? -6.686 4.617 -30.490 1.00 88.75 157 LYS A CA 1
ATOM 1318 C C . LYS A 1 157 ? -6.605 3.800 -31.777 1.00 88.75 157 LYS A C 1
ATOM 1320 O O . LYS A 1 157 ? -5.551 3.714 -32.382 1.00 88.75 157 LYS A O 1
ATOM 1325 N N . GLN A 1 158 ? -7.724 3.245 -32.249 1.00 88.44 158 GLN A N 1
ATOM 1326 C CA . GLN A 1 158 ? -7.772 2.506 -33.521 1.00 88.44 158 GLN A CA 1
ATOM 1327 C C . GLN A 1 158 ? -7.421 3.361 -34.748 1.00 88.44 158 GLN A C 1
ATOM 1329 O O . GLN A 1 158 ? -7.133 2.808 -35.807 1.00 88.44 158 GLN A O 1
ATOM 1334 N N . ASN A 1 159 ? -7.480 4.688 -34.620 1.00 84.38 159 ASN A N 1
ATOM 1335 C CA . ASN A 1 159 ? -7.145 5.638 -35.677 1.00 84.38 159 ASN A CA 1
ATOM 1336 C C . ASN A 1 159 ? -5.867 6.454 -35.359 1.00 84.38 159 ASN A C 1
ATOM 1338 O O . ASN A 1 159 ? -5.648 7.474 -36.011 1.00 84.38 159 ASN A O 1
ATOM 1342 N N . ASP A 1 160 ? -5.060 6.044 -34.365 1.00 84.38 160 ASP A N 1
ATOM 1343 C CA . ASP A 1 160 ? -3.781 6.668 -33.961 1.00 84.38 160 ASP A CA 1
ATOM 1344 C C . ASP A 1 160 ? -3.858 8.202 -33.746 1.00 84.38 160 ASP A C 1
ATOM 1346 O O . ASP A 1 160 ? -2.982 8.969 -34.162 1.00 84.38 160 ASP A O 1
ATOM 1350 N N . PHE A 1 161 ? -4.954 8.688 -33.143 1.00 83.44 161 PHE A N 1
ATOM 1351 C CA . PHE A 1 161 ? -5.253 10.127 -33.012 1.00 83.44 161 PHE A CA 1
ATOM 1352 C C . PHE A 1 161 ? -5.254 10.640 -31.557 1.00 83.44 161 PHE A C 1
ATOM 1354 O O . PHE A 1 161 ? -5.834 11.686 -31.240 1.00 83.44 161 PHE A O 1
ATOM 1361 N N . GLU A 1 162 ? -4.587 9.931 -30.644 1.00 85.12 162 GLU A N 1
ATOM 1362 C CA . GLU A 1 162 ? -4.556 10.209 -29.202 1.00 85.12 162 GLU A CA 1
ATOM 1363 C C . GLU A 1 162 ? -3.990 11.594 -28.893 1.00 85.12 162 GLU A C 1
ATOM 1365 O O . GLU A 1 162 ? -4.539 12.322 -28.066 1.00 85.12 162 GLU A O 1
ATOM 1370 N N . ASN A 1 163 ? -2.929 12.007 -29.590 1.00 81.50 163 ASN A N 1
ATOM 1371 C CA . ASN A 1 163 ? -2.277 13.300 -29.361 1.00 81.50 163 ASN A CA 1
ATOM 1372 C C . ASN A 1 163 ? -3.218 14.496 -29.591 1.00 81.50 163 ASN A C 1
ATOM 1374 O O . ASN A 1 163 ? -3.036 15.563 -28.989 1.00 81.50 163 ASN A O 1
ATOM 1378 N N . ASN A 1 164 ? -4.255 14.309 -30.407 1.00 80.31 164 ASN A N 1
ATOM 1379 C CA . ASN A 1 164 ? -5.200 15.349 -30.790 1.00 80.31 164 ASN A CA 1
ATOM 1380 C C . ASN A 1 164 ? -6.411 15.397 -29.844 1.00 80.31 164 ASN A C 1
ATOM 1382 O O . ASN A 1 164 ? -6.924 16.484 -29.569 1.00 80.31 164 ASN A O 1
ATOM 1386 N N . PHE A 1 165 ? -6.826 14.249 -29.295 1.00 83.12 165 PHE A N 1
ATOM 1387 C CA . PHE A 1 165 ? -7.974 14.145 -28.389 1.00 83.12 165 PHE A CA 1
ATOM 1388 C C . PHE A 1 165 ? -7.592 14.124 -26.903 1.00 83.12 165 PHE A C 1
ATOM 1390 O O . PHE A 1 165 ? -8.244 14.783 -26.093 1.00 83.12 165 PHE A O 1
ATOM 1397 N N . PHE A 1 166 ? -6.561 13.384 -26.499 1.00 88.94 166 PHE A N 1
ATOM 1398 C CA . PHE A 1 166 ? -6.281 13.119 -25.086 1.00 88.94 166 PHE A CA 1
ATOM 1399 C C . PHE A 1 166 ? -5.581 14.287 -24.403 1.00 88.94 166 PHE A C 1
ATOM 1401 O O . PHE A 1 166 ? -4.670 14.915 -24.947 1.00 88.94 166 PHE A O 1
ATOM 1408 N N . ILE A 1 167 ? -6.009 14.570 -23.174 1.00 87.62 167 ILE A N 1
ATOM 1409 C CA . ILE A 1 167 ? -5.402 15.570 -22.298 1.00 87.62 167 ILE A CA 1
ATOM 1410 C C . ILE A 1 167 ? -4.178 14.920 -21.651 1.00 87.62 167 ILE A C 1
ATOM 1412 O O . ILE A 1 167 ? -4.322 13.893 -20.988 1.00 87.62 167 ILE A O 1
ATOM 1416 N N . SER A 1 168 ? -2.987 15.499 -21.836 1.00 86.31 168 SER A N 1
ATOM 1417 C CA . SER A 1 168 ? -1.795 15.016 -21.133 1.00 86.31 168 SER A CA 1
ATOM 1418 C C . SER A 1 168 ? -1.928 15.280 -19.632 1.00 86.31 168 SER A C 1
ATOM 1420 O O . SER A 1 168 ? -2.587 16.236 -19.214 1.00 86.31 168 SER A O 1
ATOM 1422 N N . MET A 1 169 ? -1.293 14.443 -18.814 1.00 83.12 169 MET A N 1
ATOM 1423 C CA . MET A 1 169 ? -1.303 14.609 -17.357 1.00 83.12 169 MET A CA 1
ATOM 1424 C C . MET A 1 169 ? -0.740 15.975 -16.947 1.00 83.12 169 MET A C 1
ATOM 1426 O O . MET A 1 169 ? -1.361 16.670 -16.148 1.00 83.12 169 MET A O 1
ATOM 1430 N N . ASP A 1 170 ? 0.340 16.425 -17.586 1.00 80.19 170 ASP A N 1
ATOM 1431 C CA . ASP A 1 170 ? 0.918 17.750 -17.339 1.00 80.19 170 ASP A CA 1
ATOM 1432 C C . ASP A 1 170 ? -0.062 18.890 -17.646 1.00 80.19 170 ASP A C 1
ATOM 1434 O O . ASP A 1 170 ? -0.204 19.829 -16.857 1.00 80.19 170 ASP A O 1
ATOM 1438 N N . ASP A 1 171 ? -0.778 18.814 -18.775 1.00 79.50 171 ASP A N 1
ATOM 1439 C CA . ASP A 1 171 ? -1.786 19.815 -19.129 1.00 79.50 171 ASP A CA 1
ATOM 1440 C C . ASP A 1 171 ? -2.962 19.792 -18.151 1.00 79.50 171 ASP A C 1
ATOM 1442 O O . ASP A 1 171 ? -3.513 20.846 -17.817 1.00 79.50 171 ASP A O 1
ATOM 1446 N N . PHE A 1 172 ? -3.364 18.609 -17.694 1.00 87.56 172 PHE A N 1
ATOM 1447 C CA . PHE A 1 172 ? -4.435 18.446 -16.721 1.00 87.56 172 PHE A CA 1
ATOM 1448 C C . PHE A 1 172 ? -4.055 19.063 -15.366 1.00 87.56 172 PHE A C 1
ATOM 1450 O O . PHE A 1 172 ? -4.747 19.971 -14.898 1.00 87.56 172 PHE A O 1
ATOM 1457 N N . GLU A 1 173 ? -2.913 18.675 -14.794 1.00 82.62 173 GLU A N 1
ATOM 1458 C CA . GLU A 1 173 ? -2.419 19.179 -13.504 1.00 82.62 173 GLU A CA 1
ATOM 1459 C C . GLU A 1 173 ? -2.165 20.694 -13.538 1.00 82.62 173 GLU A C 1
ATOM 1461 O O . GLU A 1 173 ? -2.510 21.433 -12.611 1.00 82.62 173 GLU A O 1
ATOM 1466 N N . LYS A 1 174 ? -1.639 21.211 -14.654 1.00 80.75 174 LYS A N 1
ATOM 1467 C CA . LYS A 1 174 ? -1.475 22.655 -14.865 1.00 80.75 174 LYS A CA 1
ATOM 1468 C C . LYS A 1 174 ? -2.808 23.404 -14.857 1.00 80.75 174 LYS A C 1
ATOM 1470 O O . LYS A 1 174 ? -2.861 24.540 -14.383 1.00 80.75 174 LYS A O 1
ATOM 1475 N N . ASN A 1 175 ? -3.877 22.811 -15.391 1.00 79.06 175 ASN A N 1
ATOM 1476 C CA . ASN A 1 175 ? -5.208 23.420 -15.374 1.00 79.06 175 ASN A CA 1
ATOM 1477 C C . ASN A 1 175 ? -5.886 23.310 -14.000 1.00 79.06 175 ASN A C 1
ATOM 1479 O O . ASN A 1 175 ? -6.593 24.244 -13.625 1.00 79.06 175 ASN A O 1
ATOM 1483 N N . LEU A 1 176 ? -5.627 22.252 -13.224 1.00 82.62 176 LEU A N 1
ATOM 1484 C CA . LEU A 1 176 ? -6.075 22.157 -11.829 1.00 82.62 176 LEU A CA 1
ATOM 1485 C C . LEU A 1 176 ? -5.443 23.248 -10.958 1.00 82.62 176 LEU A C 1
ATOM 1487 O O . LEU A 1 176 ? -6.162 24.038 -10.355 1.00 82.62 176 LEU A O 1
ATOM 1491 N N . LYS A 1 177 ? -4.115 23.407 -11.015 1.00 75.50 177 LYS A N 1
ATOM 1492 C CA . LYS A 1 177 ? -3.393 24.461 -10.272 1.00 75.50 177 LYS A CA 1
ATOM 1493 C C . LYS A 1 177 ? -3.859 25.883 -10.613 1.00 75.50 177 LYS A C 1
ATOM 1495 O O . LYS A 1 177 ? -3.711 26.806 -9.816 1.00 75.50 177 LYS A O 1
ATOM 1500 N N . ARG A 1 178 ? -4.404 26.100 -11.816 1.00 69.69 178 ARG A N 1
ATOM 1501 C CA . ARG A 1 178 ? -4.992 27.392 -12.219 1.00 69.69 178 ARG A CA 1
ATOM 1502 C C . ARG A 1 178 ? -6.337 27.664 -11.554 1.00 69.69 178 ARG A C 1
ATOM 1504 O O . ARG A 1 178 ? -6.645 28.828 -11.319 1.00 69.69 178 ARG A O 1
ATOM 1511 N N . LEU A 1 179 ? -7.121 26.627 -11.266 1.00 71.19 179 LEU A N 1
ATOM 1512 C CA . LEU A 1 179 ? -8.380 26.761 -10.535 1.00 71.19 179 LEU A CA 1
ATOM 1513 C C . LEU A 1 179 ? -8.146 27.127 -9.061 1.00 71.19 179 LEU A C 1
ATOM 1515 O O . LEU A 1 179 ? -8.980 27.837 -8.504 1.00 71.19 179 LEU A O 1
ATOM 1519 N N . ASP A 1 180 ? -7.012 26.717 -8.480 1.00 57.97 180 ASP A N 1
ATOM 1520 C CA . ASP A 1 180 ? -6.624 27.034 -7.095 1.00 57.97 180 ASP A CA 1
ATOM 1521 C C . ASP A 1 180 ? -6.194 28.496 -6.891 1.00 57.97 180 ASP A C 1
ATOM 1523 O O . ASP A 1 180 ? -6.478 29.084 -5.855 1.00 57.97 180 ASP A O 1
ATOM 1527 N N . LYS A 1 181 ? -5.563 29.144 -7.884 1.00 48.78 181 LYS A N 1
ATOM 1528 C CA . LYS A 1 181 ? -5.089 30.542 -7.749 1.00 48.78 181 LYS A CA 1
ATOM 1529 C C . LYS A 1 181 ? -6.196 31.601 -7.633 1.00 48.78 181 LYS A C 1
ATOM 1531 O O . LYS A 1 181 ? -5.892 32.729 -7.266 1.00 48.78 181 LYS A O 1
ATOM 1536 N N . ASN A 1 182 ? -7.446 31.262 -7.948 1.00 44.03 182 ASN A N 1
ATOM 1537 C CA . ASN A 1 182 ? -8.610 32.145 -7.775 1.00 44.03 182 ASN A CA 1
ATOM 1538 C C . ASN A 1 182 ? -9.408 31.815 -6.497 1.00 44.03 182 ASN A C 1
ATOM 1540 O O . ASN A 1 182 ? -10.534 32.281 -6.341 1.00 44.03 182 ASN A O 1
ATOM 1544 N N . PHE A 1 183 ? -8.853 30.986 -5.612 1.00 37.03 183 PHE A N 1
ATOM 1545 C CA . PHE A 1 183 ? -9.476 30.536 -4.373 1.00 37.03 183 PHE A CA 1
ATOM 1546 C C . PHE A 1 183 ? -8.888 31.316 -3.185 1.00 37.03 183 PHE A C 1
ATOM 1548 O O . PHE A 1 183 ? -8.163 30.771 -2.360 1.00 37.03 183 PHE A O 1
ATOM 1555 N N . ASP A 1 184 ? -9.177 32.620 -3.114 1.00 29.61 184 ASP A N 1
ATOM 1556 C CA . ASP A 1 184 ? -8.978 33.393 -1.883 1.00 29.61 184 ASP A CA 1
ATOM 1557 C C . ASP A 1 184 ? -10.110 33.013 -0.917 1.00 29.61 184 ASP A C 1
ATOM 1559 O O . ASP A 1 184 ? -11.218 33.558 -0.958 1.00 29.61 184 ASP A O 1
ATOM 1563 N N . ILE A 1 185 ? -9.854 32.016 -0.070 1.00 33.12 185 ILE A N 1
ATOM 1564 C CA . ILE A 1 185 ? -10.674 31.775 1.114 1.00 33.12 185 ILE A CA 1
ATOM 1565 C C . ILE A 1 185 ? -10.384 32.946 2.046 1.00 33.12 185 ILE A C 1
ATOM 1567 O O . ILE A 1 185 ? -9.335 32.999 2.684 1.00 33.12 185 ILE A O 1
ATOM 1571 N N . LYS A 1 186 ? -11.315 33.901 2.121 1.00 28.33 186 LYS A N 1
ATOM 1572 C CA . LYS A 1 186 ? -11.358 34.814 3.260 1.00 28.33 186 LYS A CA 1
ATOM 1573 C C . LYS A 1 186 ? -11.449 33.958 4.517 1.00 28.33 186 LYS A C 1
ATOM 1575 O O . LYS A 1 186 ? -12.432 33.246 4.717 1.00 28.33 186 LYS A O 1
ATOM 1580 N N . GLU A 1 187 ? -10.405 34.024 5.336 1.00 31.70 187 GLU A N 1
ATOM 1581 C CA . GLU A 1 187 ? -10.443 33.592 6.725 1.00 31.70 187 GLU A CA 1
ATOM 1582 C C . GLU A 1 187 ? -11.706 34.168 7.372 1.00 31.70 187 GLU A C 1
ATOM 1584 O O . GLU A 1 187 ? -11.887 35.386 7.419 1.00 31.70 187 GLU A O 1
ATOM 1589 N N . GLY A 1 188 ? -12.600 33.295 7.831 1.00 30.88 188 GLY A N 1
ATOM 1590 C CA . GLY A 1 188 ? -13.801 33.721 8.544 1.00 30.88 188 GLY A CA 1
ATOM 1591 C C . GLY A 1 188 ? -15.119 33.198 7.995 1.00 30.88 188 GLY A C 1
ATOM 1592 O O . GLY A 1 188 ? -16.083 33.942 7.977 1.00 30.88 188 GLY A O 1
ATOM 1593 N N . GLU A 1 189 ? -15.196 31.927 7.611 1.00 24.66 189 GLU A N 1
ATOM 1594 C CA . GLU A 1 189 ? -16.379 31.097 7.864 1.00 24.66 189 GLU A CA 1
ATOM 1595 C C . GLU A 1 189 ? -15.924 29.634 7.865 1.00 24.66 189 GLU A C 1
ATOM 1597 O O . GLU A 1 189 ? -15.261 29.168 6.939 1.00 24.66 189 GLU A O 1
ATOM 1602 N N . LYS A 1 190 ? -16.174 28.931 8.975 1.00 29.97 190 LYS A N 1
ATOM 1603 C CA . LYS A 1 190 ? -15.713 27.560 9.218 1.00 29.97 190 LYS A CA 1
ATOM 1604 C C . LYS A 1 190 ? -16.378 26.599 8.229 1.00 29.97 190 LYS A C 1
ATOM 1606 O O . LYS A 1 190 ? -17.421 26.024 8.523 1.00 29.97 190 LYS A O 1
ATOM 1611 N N . VAL A 1 191 ? -15.744 26.386 7.081 1.00 26.27 191 VAL A N 1
ATOM 1612 C CA . VAL A 1 191 ? -15.925 25.168 6.293 1.00 26.27 191 VAL A CA 1
ATOM 1613 C C . VAL A 1 191 ? -15.339 24.038 7.134 1.00 26.27 191 VAL A C 1
ATOM 1615 O O . VAL A 1 191 ? -14.157 24.066 7.471 1.00 26.27 191 VAL A O 1
ATOM 1618 N N . GLN A 1 192 ? -16.167 23.074 7.535 1.00 25.06 192 GLN A N 1
ATOM 1619 C CA . GLN A 1 192 ? -15.676 21.836 8.132 1.00 25.06 192 GLN A CA 1
ATOM 1620 C C . GLN A 1 192 ? -14.692 21.198 7.145 1.00 25.06 192 GLN A C 1
ATOM 1622 O O . GLN A 1 192 ? -15.072 20.816 6.036 1.00 25.06 192 GLN A O 1
ATOM 1627 N N . ASN A 1 193 ? -13.418 21.147 7.537 1.00 24.67 193 ASN A N 1
ATOM 1628 C CA . ASN A 1 193 ? -12.398 20.345 6.884 1.00 24.67 193 ASN A CA 1
ATOM 1629 C C . ASN A 1 193 ? -12.929 18.912 6.774 1.00 24.67 193 ASN A C 1
ATOM 1631 O O . ASN A 1 193 ? -12.958 18.190 7.765 1.00 24.67 193 ASN A O 1
ATOM 1635 N N . ASN A 1 194 ? -13.311 18.474 5.577 1.00 29.00 194 ASN A N 1
ATOM 1636 C CA . ASN A 1 194 ? -13.234 17.051 5.279 1.00 29.00 194 ASN A CA 1
ATOM 1637 C C . ASN A 1 194 ? -11.752 16.747 5.053 1.00 29.00 194 ASN A C 1
ATOM 1639 O O . ASN A 1 194 ? -11.257 16.798 3.925 1.00 29.00 194 ASN A O 1
ATOM 1643 N N . GLU A 1 195 ? -11.048 16.527 6.164 1.00 35.25 195 GLU A N 1
ATOM 1644 C CA . GLU A 1 195 ? -9.703 15.963 6.209 1.00 35.25 195 GLU A CA 1
ATOM 1645 C C . GLU A 1 195 ? -9.674 14.704 5.336 1.00 35.25 195 GLU A C 1
ATOM 1647 O O . GLU A 1 195 ? -10.598 13.882 5.360 1.00 35.25 195 GLU A O 1
ATOM 1652 N N . ILE A 1 196 ? -8.627 14.550 4.524 1.00 40.91 196 ILE A N 1
ATOM 1653 C CA . ILE A 1 196 ? -8.348 13.271 3.873 1.00 40.91 196 ILE A CA 1
ATOM 1654 C C . ILE A 1 196 ? -7.948 12.321 5.001 1.00 40.91 196 ILE A C 1
ATOM 1656 O O . ILE A 1 196 ? -6.790 12.282 5.397 1.00 40.91 196 ILE A O 1
ATOM 1660 N N . LYS A 1 197 ? -8.928 11.615 5.566 1.00 64.56 197 LYS A N 1
ATOM 1661 C CA . LYS A 1 197 ? -8.698 10.702 6.682 1.00 64.56 197 LYS A CA 1
ATOM 1662 C C . LYS A 1 197 ? -7.845 9.533 6.199 1.00 64.56 197 LYS A C 1
ATOM 1664 O O . LYS A 1 197 ? -8.222 8.848 5.243 1.00 64.56 197 LYS A O 1
ATOM 1669 N N . ILE A 1 198 ? -6.707 9.310 6.853 1.00 83.31 198 ILE A N 1
ATOM 1670 C CA . ILE A 1 198 ? -5.831 8.175 6.555 1.00 83.31 198 ILE A CA 1
ATOM 1671 C C . ILE A 1 198 ? -6.642 6.878 6.754 1.00 83.31 198 ILE A C 1
ATOM 1673 O O . ILE A 1 198 ? -7.324 6.737 7.775 1.00 83.31 198 ILE A O 1
ATOM 1677 N N . PRO A 1 199 ? -6.630 5.922 5.804 1.00 89.38 199 PRO A N 1
ATOM 1678 C CA . PRO A 1 199 ? -7.374 4.679 5.965 1.00 89.38 199 PRO A CA 1
ATOM 1679 C C . PRO A 1 199 ? -6.912 3.887 7.192 1.00 89.38 199 PRO A C 1
ATOM 1681 O O . PRO A 1 199 ? -5.720 3.651 7.380 1.00 89.38 199 PRO A O 1
ATOM 1684 N N . LEU A 1 200 ? -7.867 3.400 7.990 1.00 92.75 200 LEU A N 1
ATOM 1685 C CA . LEU A 1 200 ? -7.573 2.607 9.191 1.00 92.75 200 LEU A CA 1
ATOM 1686 C C . LEU A 1 200 ? -6.904 1.264 8.877 1.00 92.75 200 LEU A C 1
ATOM 1688 O O . LEU A 1 200 ? -6.155 0.750 9.700 1.00 92.75 200 LEU A O 1
ATOM 1692 N N . ASN A 1 201 ? -7.181 0.685 7.708 1.00 94.19 201 ASN A N 1
ATOM 1693 C CA . ASN A 1 201 ? -6.565 -0.553 7.245 1.00 94.19 201 ASN A CA 1
ATOM 1694 C C . ASN A 1 201 ? -6.061 -0.350 5.815 1.00 94.19 201 ASN A C 1
ATOM 1696 O O . ASN A 1 201 ? -6.852 -0.054 4.915 1.00 94.19 201 ASN A O 1
ATOM 1700 N N . GLN A 1 202 ? -4.771 -0.558 5.592 1.00 94.88 202 GLN A N 1
ATOM 1701 C CA . GLN A 1 202 ? -4.129 -0.386 4.291 1.00 94.88 202 GLN A CA 1
ATOM 1702 C C . GLN A 1 202 ? -3.160 -1.531 3.997 1.00 94.88 202 GLN A C 1
ATOM 1704 O O . GLN A 1 202 ? -2.567 -2.085 4.917 1.00 94.88 202 GLN A O 1
ATOM 1709 N N . ILE A 1 203 ? -3.007 -1.898 2.725 1.00 94.00 203 ILE A N 1
ATOM 1710 C CA . ILE A 1 203 ? -2.019 -2.869 2.244 1.00 94.00 203 ILE A CA 1
ATOM 1711 C C . ILE A 1 203 ? -1.198 -2.205 1.144 1.00 94.00 203 ILE A C 1
ATOM 1713 O O . ILE A 1 203 ? -1.734 -1.867 0.090 1.00 94.00 203 ILE A O 1
ATOM 1717 N N . LEU A 1 204 ? 0.104 -2.071 1.384 1.00 94.56 204 LEU A N 1
ATOM 1718 C CA . LEU A 1 204 ? 1.087 -1.698 0.374 1.00 94.56 204 LEU A CA 1
ATOM 1719 C C . LEU A 1 204 ? 1.442 -2.952 -0.426 1.00 94.56 204 LEU A C 1
ATOM 1721 O O . LEU A 1 204 ? 1.993 -3.900 0.139 1.00 94.56 204 LEU A O 1
ATOM 1725 N N . TYR A 1 205 ? 1.138 -2.985 -1.721 1.00 92.50 205 TYR A N 1
ATOM 1726 C CA . TYR A 1 205 ? 1.372 -4.167 -2.556 1.00 92.50 205 TYR A CA 1
ATOM 1727 C C . TYR A 1 205 ? 2.154 -3.856 -3.827 1.00 92.50 205 TYR A C 1
ATOM 1729 O O . TYR A 1 205 ? 2.207 -2.716 -4.266 1.00 92.50 205 TYR A O 1
ATOM 1737 N N . GLY A 1 206 ? 2.791 -4.868 -4.407 1.00 91.25 206 GLY A N 1
ATOM 1738 C CA . GLY A 1 206 ? 3.526 -4.748 -5.666 1.00 91.25 206 GLY A CA 1
ATOM 1739 C C . GLY A 1 206 ? 4.729 -5.678 -5.715 1.00 91.25 206 GLY A C 1
ATOM 1740 O O . GLY A 1 206 ? 4.978 -6.455 -4.784 1.00 91.25 206 GLY A O 1
ATOM 1741 N N . SER A 1 207 ? 5.512 -5.557 -6.777 1.00 91.31 207 SER A N 1
ATOM 1742 C CA . SER A 1 207 ? 6.638 -6.442 -7.058 1.00 91.31 207 SER A CA 1
ATOM 1743 C C . SER A 1 207 ? 7.784 -6.306 -6.037 1.00 91.31 207 SER A C 1
ATOM 1745 O O . SER A 1 207 ? 7.870 -5.314 -5.296 1.00 91.31 207 SER A O 1
ATOM 1747 N N . PRO A 1 208 ? 8.689 -7.291 -5.935 1.00 90.06 208 PRO A N 1
ATOM 1748 C CA . PRO A 1 208 ? 9.849 -7.213 -5.052 1.00 90.06 208 PRO A CA 1
ATOM 1749 C C . PRO A 1 208 ? 10.735 -5.988 -5.333 1.00 90.06 208 PRO A C 1
ATOM 1751 O O . PRO A 1 208 ? 10.971 -5.595 -6.474 1.00 90.06 208 PRO A O 1
ATOM 1754 N N . GLY A 1 209 ? 11.249 -5.366 -4.267 1.00 90.88 209 GLY A N 1
ATOM 1755 C CA . GLY A 1 209 ? 12.180 -4.236 -4.378 1.00 90.88 209 GLY A CA 1
ATOM 1756 C C . GLY A 1 209 ? 11.552 -2.873 -4.705 1.00 90.88 209 GLY A C 1
ATOM 1757 O O . GLY A 1 209 ? 12.286 -1.936 -5.011 1.00 90.88 209 GLY A O 1
ATOM 1758 N N . THR A 1 210 ? 10.226 -2.719 -4.641 1.00 91.88 210 THR A N 1
ATOM 1759 C CA . THR A 1 210 ? 9.540 -1.426 -4.870 1.00 91.88 210 THR A CA 1
ATOM 1760 C C . THR A 1 210 ? 9.445 -0.531 -3.627 1.00 91.88 210 THR A C 1
ATOM 1762 O O . THR A 1 210 ? 8.858 0.546 -3.668 1.00 91.88 210 THR A O 1
ATOM 1765 N N . GLY A 1 211 ? 10.027 -0.961 -2.502 1.00 90.00 211 GLY A N 1
ATOM 1766 C CA . GLY A 1 211 ? 10.111 -0.149 -1.285 1.00 90.00 211 GLY A CA 1
ATOM 1767 C C . GLY A 1 211 ? 8.900 -0.235 -0.350 1.00 90.00 211 GLY A C 1
ATOM 1768 O O . GLY A 1 211 ? 8.731 0.655 0.477 1.00 90.00 211 GLY A O 1
ATOM 1769 N N . LYS A 1 212 ? 8.083 -1.293 -0.414 1.00 93.31 212 LYS A N 1
ATOM 1770 C CA . LYS A 1 212 ? 6.918 -1.500 0.478 1.00 93.31 212 LYS A CA 1
ATOM 1771 C C . LYS A 1 212 ? 7.266 -1.413 1.962 1.00 93.31 212 LYS A C 1
ATOM 1773 O O . LYS A 1 212 ? 6.849 -0.479 2.640 1.00 93.31 212 LYS A O 1
ATOM 1778 N N . THR A 1 213 ? 8.126 -2.308 2.444 1.00 86.81 213 THR A N 1
ATOM 1779 C CA . THR A 1 213 ? 8.600 -2.323 3.840 1.00 86.81 213 THR A CA 1
ATOM 1780 C C . THR A 1 213 ? 9.410 -1.072 4.194 1.00 86.81 213 THR A C 1
ATOM 1782 O O . THR A 1 213 ? 9.466 -0.666 5.348 1.00 86.81 213 THR A O 1
ATOM 1785 N N . TYR A 1 214 ? 10.014 -0.400 3.209 1.00 87.56 214 TYR A N 1
ATOM 1786 C CA . TYR A 1 214 ? 10.658 0.892 3.438 1.00 87.56 214 TYR A CA 1
ATOM 1787 C C . TYR A 1 214 ? 9.616 1.983 3.748 1.00 87.56 214 TYR A C 1
ATOM 1789 O O . TYR A 1 214 ? 9.815 2.784 4.663 1.00 87.56 214 TYR A O 1
ATOM 1797 N N . ASN A 1 215 ? 8.494 2.013 3.032 1.00 91.75 215 ASN A N 1
ATOM 1798 C CA . ASN A 1 215 ? 7.477 3.053 3.174 1.00 91.75 215 ASN A CA 1
ATOM 1799 C C . ASN A 1 215 ? 6.531 2.854 4.367 1.00 91.75 215 ASN A C 1
ATOM 1801 O O . ASN A 1 215 ? 5.912 3.827 4.795 1.00 91.75 215 ASN A O 1
ATOM 1805 N N . THR A 1 216 ? 6.478 1.667 4.983 1.00 94.44 216 THR A N 1
ATOM 1806 C CA . THR A 1 216 ? 5.692 1.451 6.216 1.00 94.44 216 THR A CA 1
ATOM 1807 C C . THR A 1 216 ? 6.122 2.378 7.353 1.00 94.44 216 THR A C 1
ATOM 1809 O O . THR A 1 216 ? 5.269 2.866 8.088 1.00 94.44 216 THR A O 1
ATOM 1812 N N . ILE A 1 217 ? 7.421 2.693 7.458 1.00 93.94 217 ILE A N 1
ATOM 1813 C CA . ILE A 1 217 ? 7.943 3.679 8.418 1.00 93.94 217 ILE A CA 1
ATOM 1814 C C . ILE A 1 217 ? 7.294 5.046 8.190 1.00 93.94 217 ILE A C 1
ATOM 1816 O O . ILE A 1 217 ? 6.829 5.669 9.139 1.00 93.94 217 ILE A O 1
ATOM 1820 N N . ASN A 1 218 ? 7.246 5.501 6.936 1.00 94.00 218 ASN A N 1
ATOM 1821 C CA . ASN A 1 218 ? 6.715 6.818 6.595 1.00 94.00 218 ASN A CA 1
ATOM 1822 C C . ASN A 1 218 ? 5.216 6.883 6.902 1.00 94.00 218 ASN A C 1
ATOM 1824 O O . ASN A 1 218 ? 4.785 7.794 7.598 1.00 94.00 218 ASN A O 1
ATOM 1828 N N . LYS A 1 219 ? 4.456 5.867 6.475 1.00 94.19 219 LYS A N 1
ATOM 1829 C CA . LYS A 1 219 ? 3.011 5.763 6.728 1.00 94.19 219 LYS A CA 1
ATOM 1830 C C . LYS A 1 219 ? 2.685 5.688 8.221 1.00 94.19 219 LYS A C 1
ATOM 1832 O O . LYS A 1 219 ? 1.758 6.342 8.684 1.00 94.19 219 LYS A O 1
ATOM 1837 N N . ALA A 1 220 ? 3.449 4.917 8.995 1.00 95.81 220 ALA A N 1
ATOM 1838 C CA . ALA A 1 220 ? 3.244 4.822 10.438 1.00 95.81 220 ALA A CA 1
ATOM 1839 C C . ALA A 1 220 ? 3.502 6.160 11.141 1.00 95.81 220 ALA A C 1
ATOM 1841 O O . ALA A 1 220 ? 2.733 6.554 12.014 1.00 95.81 220 ALA A O 1
ATOM 1842 N N . LEU A 1 221 ? 4.560 6.874 10.744 1.00 94.88 221 LEU A N 1
ATOM 1843 C CA . LEU A 1 221 ? 4.843 8.203 11.277 1.00 94.88 221 LEU A CA 1
ATOM 1844 C C . LEU A 1 221 ? 3.769 9.213 10.873 1.00 94.88 221 LEU A C 1
ATOM 1846 O O . LEU A 1 221 ? 3.327 9.951 11.741 1.00 94.88 221 LEU A O 1
ATOM 1850 N N . GLU A 1 222 ? 3.315 9.205 9.616 1.00 93.75 222 GLU A N 1
ATOM 1851 C CA . GLU A 1 222 ? 2.221 10.049 9.110 1.00 93.75 222 GLU A CA 1
ATOM 1852 C C . GLU A 1 222 ? 0.953 9.908 9.968 1.00 93.75 222 GLU A C 1
ATOM 1854 O O . GLU A 1 222 ? 0.402 10.902 10.434 1.00 93.75 222 GLU A O 1
ATOM 1859 N N . ILE A 1 223 ? 0.561 8.668 10.274 1.00 93.88 223 ILE A N 1
ATOM 1860 C CA . ILE A 1 223 ? -0.573 8.360 11.156 1.00 93.88 223 ILE A CA 1
ATOM 1861 C C . ILE A 1 223 ? -0.354 8.899 12.570 1.00 93.88 223 ILE A C 1
ATOM 1863 O O . ILE A 1 223 ? -1.254 9.473 13.176 1.00 93.88 223 ILE A O 1
ATOM 1867 N N . ILE A 1 224 ? 0.828 8.685 13.142 1.00 91.06 224 ILE A N 1
ATOM 1868 C CA . ILE A 1 224 ? 1.099 9.062 14.530 1.00 91.06 224 ILE A CA 1
ATOM 1869 C C . ILE A 1 224 ? 1.128 10.581 14.698 1.00 91.06 224 ILE A C 1
ATOM 1871 O O . ILE A 1 224 ? 0.596 11.087 15.690 1.00 91.06 224 ILE A O 1
ATOM 1875 N N . ILE A 1 225 ? 1.729 11.304 13.748 1.00 88.88 225 ILE A N 1
ATOM 1876 C CA . ILE A 1 225 ? 1.863 12.761 13.839 1.00 88.88 225 ILE A CA 1
ATOM 1877 C C . ILE A 1 225 ? 0.554 13.505 13.576 1.00 88.88 225 ILE A C 1
ATOM 1879 O O . ILE A 1 225 ? 0.444 14.654 13.990 1.00 88.88 225 ILE A O 1
ATOM 1883 N N . GLU A 1 226 ? -0.438 12.870 12.942 1.00 85.69 226 GLU A N 1
ATOM 1884 C CA . GLU A 1 226 ? -1.784 13.435 12.767 1.00 85.69 226 GLU A CA 1
ATOM 1885 C C . GLU A 1 226 ? -2.395 13.842 14.118 1.00 85.69 226 GLU A C 1
ATOM 1887 O O . GLU A 1 226 ? -2.970 14.918 14.244 1.00 85.69 226 GLU A O 1
ATOM 1892 N N . GLN A 1 227 ? -2.195 13.015 15.149 1.00 81.75 227 GLN A N 1
ATOM 1893 C CA . GLN A 1 227 ? -2.665 13.286 16.512 1.00 81.75 227 GLN A CA 1
ATOM 1894 C C . GLN A 1 227 ? -1.567 13.788 17.460 1.00 81.75 227 GLN A C 1
ATOM 1896 O O . GLN A 1 227 ? -1.856 14.293 18.543 1.00 81.75 227 GLN A O 1
ATOM 1901 N N . GLN A 1 228 ? -0.297 13.642 17.076 1.00 82.50 228 GLN A N 1
ATOM 1902 C CA . GLN A 1 228 ? 0.862 14.113 17.842 1.00 82.50 228 GLN A CA 1
ATOM 1903 C C . GLN A 1 228 ? 1.763 14.971 16.934 1.00 82.50 228 GLN A C 1
ATOM 1905 O O . GLN A 1 228 ? 2.827 14.496 16.518 1.00 82.50 228 GLN A O 1
ATOM 1910 N N . PRO A 1 229 ? 1.351 16.215 16.600 1.00 83.56 229 PRO A N 1
ATOM 1911 C CA . PRO A 1 229 ? 2.023 17.040 15.601 1.00 83.56 229 PRO A CA 1
ATOM 1912 C C . PRO A 1 229 ? 3.526 17.166 15.839 1.00 83.56 229 PRO A C 1
ATOM 1914 O O . PRO A 1 229 ? 3.987 17.535 16.919 1.00 83.56 229 PRO A O 1
ATOM 1917 N N . ASN A 1 230 ? 4.300 16.881 14.796 1.00 85.06 230 ASN A N 1
ATOM 1918 C CA . ASN A 1 230 ? 5.743 17.057 14.785 1.00 85.06 230 ASN A CA 1
ATOM 1919 C C . ASN A 1 230 ? 6.156 17.687 13.453 1.00 85.06 230 ASN A C 1
ATOM 1921 O O . ASN A 1 230 ? 6.267 17.002 12.438 1.00 85.06 230 ASN A O 1
ATOM 1925 N N . GLU A 1 231 ? 6.379 19.001 13.464 1.00 88.00 231 GLU A N 1
ATOM 1926 C CA . GLU A 1 231 ? 6.681 19.784 12.260 1.00 88.00 231 GLU A CA 1
ATOM 1927 C C . GLU A 1 231 ? 7.986 19.370 11.571 1.00 88.00 231 GLU A C 1
ATOM 1929 O O . GLU A 1 231 ? 8.097 19.468 10.350 1.00 88.00 231 GLU A O 1
ATOM 1934 N N . GLU A 1 232 ? 8.981 18.891 12.322 1.00 90.44 232 GLU A N 1
ATOM 1935 C CA . GLU A 1 232 ? 10.229 18.398 11.734 1.00 90.44 232 GLU A CA 1
ATOM 1936 C C . GLU A 1 232 ? 9.973 17.120 10.932 1.00 90.44 232 GLU A C 1
ATOM 1938 O O . GLU A 1 232 ? 10.335 17.034 9.759 1.00 90.44 232 GLU A O 1
ATOM 1943 N N . ILE A 1 233 ? 9.294 16.147 11.542 1.00 90.62 233 ILE A N 1
ATOM 1944 C CA . ILE A 1 233 ? 8.968 14.875 10.893 1.00 90.62 233 ILE A CA 1
ATOM 1945 C C . ILE A 1 233 ? 8.005 15.096 9.729 1.00 90.62 233 ILE A C 1
ATOM 1947 O O . ILE A 1 233 ? 8.221 14.529 8.663 1.00 90.62 233 ILE A O 1
ATOM 1951 N N . LYS A 1 234 ? 7.004 15.965 9.886 1.00 89.88 234 LYS A N 1
ATOM 1952 C CA . LYS A 1 234 ? 6.061 16.319 8.820 1.00 89.88 234 LYS A CA 1
ATOM 1953 C C . LYS A 1 234 ? 6.784 16.845 7.578 1.00 89.88 234 LYS A C 1
ATOM 1955 O O . LYS A 1 234 ? 6.609 16.300 6.493 1.00 89.88 234 LYS A O 1
ATOM 1960 N N . LYS A 1 235 ? 7.690 17.815 7.748 1.00 91.12 235 LYS A N 1
ATOM 1961 C CA . LYS A 1 235 ? 8.509 18.356 6.649 1.00 91.12 235 LYS A CA 1
ATOM 1962 C C . LYS A 1 235 ? 9.410 17.310 6.002 1.00 91.12 235 LYS A C 1
ATOM 1964 O O . LYS A 1 235 ? 9.696 17.408 4.813 1.00 91.12 235 LYS A O 1
ATOM 1969 N N . LEU A 1 236 ? 9.907 16.339 6.771 1.00 90.94 236 LEU A N 1
ATOM 1970 C CA . LEU A 1 236 ? 10.677 15.229 6.210 1.00 90.94 236 LEU A CA 1
ATOM 1971 C C . LEU A 1 236 ? 9.781 14.306 5.380 1.00 90.94 236 LEU A C 1
ATOM 1973 O O . LEU A 1 236 ? 10.176 13.932 4.281 1.00 90.94 236 LEU A O 1
ATOM 1977 N N . LEU A 1 237 ? 8.587 13.963 5.864 1.00 88.19 237 LEU A N 1
ATOM 1978 C CA . LEU A 1 237 ? 7.642 13.088 5.162 1.00 88.19 237 LEU A CA 1
ATOM 1979 C C . LEU A 1 237 ? 7.099 13.703 3.862 1.00 88.19 237 LEU A C 1
ATOM 1981 O O . LEU A 1 237 ? 6.815 12.963 2.928 1.00 88.19 237 LEU A O 1
ATOM 1985 N N . GLU A 1 238 ? 7.022 15.033 3.767 1.00 86.56 238 GLU A N 1
ATOM 1986 C CA . GLU A 1 238 ? 6.610 15.754 2.550 1.00 86.56 238 GLU A CA 1
ATOM 1987 C C . GLU A 1 238 ? 7.642 15.683 1.404 1.00 86.56 238 GLU A C 1
ATOM 1989 O O . GLU A 1 238 ? 7.326 16.022 0.262 1.00 86.56 238 GLU A O 1
ATOM 1994 N N . LYS A 1 239 ? 8.883 15.248 1.672 1.00 82.19 239 LYS A N 1
ATOM 1995 C CA . LYS A 1 239 ? 9.922 15.109 0.640 1.00 82.19 239 LYS A CA 1
ATOM 1996 C C . LYS A 1 239 ? 9.747 13.822 -0.161 1.00 82.19 239 LYS A C 1
ATOM 1998 O O . LYS A 1 239 ? 9.641 12.741 0.410 1.00 82.19 239 LYS A O 1
ATOM 2003 N N . GLU A 1 240 ? 9.871 13.924 -1.486 1.00 71.88 240 GLU A N 1
ATOM 2004 C CA . GLU A 1 240 ? 9.879 12.756 -2.386 1.00 71.88 240 GLU A CA 1
ATOM 2005 C C . GLU A 1 240 ? 11.078 11.823 -2.155 1.00 71.88 240 GLU A C 1
ATOM 2007 O O . GLU A 1 240 ? 10.982 10.615 -2.363 1.00 71.88 240 GLU A O 1
ATOM 2012 N N . THR A 1 241 ? 12.222 12.373 -1.741 1.00 77.06 241 THR A N 1
ATOM 2013 C CA . THR A 1 241 ? 13.446 11.610 -1.480 1.00 77.06 241 THR A CA 1
ATOM 2014 C C . THR A 1 241 ? 14.126 12.090 -0.210 1.00 77.06 241 THR A C 1
ATOM 2016 O O . THR A 1 241 ? 14.219 13.296 0.028 1.00 77.06 241 THR A O 1
ATOM 2019 N N . HIS A 1 242 ? 14.675 11.148 0.554 1.00 83.69 242 HIS A N 1
ATOM 2020 C CA . HIS A 1 242 ? 15.404 11.413 1.791 1.00 83.69 242 HIS A CA 1
ATOM 2021 C C . HIS A 1 242 ? 16.891 11.150 1.600 1.00 83.69 242 HIS A C 1
ATOM 2023 O O . HIS A 1 242 ? 17.293 10.110 1.075 1.00 83.69 242 HIS A O 1
ATOM 2029 N N . THR A 1 243 ? 17.721 12.062 2.093 1.00 86.19 243 THR A N 1
ATOM 2030 C CA . THR A 1 243 ? 19.141 11.776 2.306 1.00 86.19 243 THR A CA 1
ATOM 2031 C C . THR A 1 243 ? 19.308 10.675 3.359 1.00 86.19 243 THR A C 1
ATOM 2033 O O . THR A 1 243 ? 18.389 10.361 4.124 1.00 86.19 243 THR A O 1
ATOM 2036 N N . LYS A 1 244 ? 20.506 10.084 3.441 1.00 86.19 244 LYS A N 1
ATOM 2037 C CA . LYS A 1 244 ? 20.798 9.042 4.436 1.00 86.19 244 LYS A CA 1
ATOM 2038 C C . LYS A 1 244 ? 20.543 9.524 5.872 1.00 86.19 244 LYS A C 1
ATOM 2040 O O . LYS A 1 244 ? 19.928 8.798 6.646 1.00 86.19 244 LYS A O 1
ATOM 2045 N N . GLU A 1 245 ? 20.953 10.748 6.194 1.00 89.75 245 GLU A N 1
ATOM 2046 C CA . GLU A 1 245 ? 20.760 11.342 7.522 1.00 89.75 245 GLU A CA 1
ATOM 2047 C C . GLU A 1 245 ? 19.272 11.563 7.837 1.00 89.75 245 GLU A C 1
ATOM 2049 O O . GLU A 1 245 ? 18.788 11.188 8.901 1.00 89.75 245 GLU A O 1
ATOM 2054 N N . GLU A 1 246 ? 18.505 12.109 6.891 1.00 92.06 246 GLU A N 1
ATOM 2055 C CA . GLU A 1 246 ? 17.056 12.298 7.054 1.00 92.06 246 GLU A CA 1
ATOM 2056 C C . GLU A 1 246 ? 16.334 10.968 7.256 1.00 92.06 246 GLU A C 1
ATOM 2058 O O . GLU A 1 246 ? 15.428 10.849 8.085 1.00 92.06 246 GLU A O 1
ATOM 2063 N N . ARG A 1 247 ? 16.775 9.933 6.539 1.00 91.56 247 ARG A N 1
ATOM 2064 C CA . ARG A 1 247 ? 16.234 8.592 6.705 1.00 91.56 247 ARG A CA 1
ATOM 2065 C C . ARG A 1 247 ? 16.567 8.000 8.072 1.00 91.56 247 ARG A C 1
ATOM 2067 O O . ARG A 1 247 ? 15.724 7.317 8.653 1.00 91.56 247 ARG A O 1
ATOM 2074 N N . GLU A 1 248 ? 17.767 8.245 8.587 1.00 92.94 248 GLU A N 1
ATOM 2075 C CA . GLU A 1 248 ? 18.158 7.849 9.943 1.00 92.94 248 GLU A CA 1
ATOM 2076 C C . GLU A 1 248 ? 17.301 8.555 11.003 1.00 92.94 248 GLU A C 1
ATOM 2078 O O . GLU A 1 248 ? 16.868 7.896 11.947 1.00 92.94 248 GLU A O 1
ATOM 2083 N N . LYS A 1 249 ? 16.941 9.832 10.803 1.00 93.56 249 LYS A N 1
ATOM 2084 C CA . LYS A 1 249 ? 16.008 10.560 11.686 1.00 93.56 249 LYS A CA 1
ATOM 2085 C C . LYS A 1 249 ? 14.609 9.944 11.699 1.00 93.56 249 LYS A C 1
ATOM 2087 O O . LYS A 1 249 ? 14.077 9.668 12.774 1.00 93.56 249 LYS A O 1
ATOM 2092 N N . LEU A 1 250 ? 14.033 9.661 10.525 1.00 93.81 250 LEU A N 1
ATOM 2093 C CA . LEU A 1 250 ? 12.727 8.991 10.427 1.00 93.81 250 LEU A CA 1
ATOM 2094 C C . LEU A 1 250 ? 12.754 7.617 11.117 1.00 93.81 250 LEU A C 1
ATOM 2096 O O . LEU A 1 250 ? 11.868 7.297 11.907 1.00 93.81 250 LEU A O 1
ATOM 2100 N N . LYS A 1 251 ? 13.805 6.820 10.885 1.00 94.00 251 LYS A N 1
ATOM 2101 C CA . LYS A 1 251 ? 13.988 5.521 11.551 1.00 94.00 251 LYS A CA 1
ATOM 2102 C C . LYS A 1 251 ? 14.116 5.652 13.066 1.00 94.00 251 LYS A C 1
ATOM 2104 O O . LYS A 1 251 ? 13.487 4.887 13.789 1.00 94.00 251 LYS A O 1
ATOM 2109 N N . ALA A 1 252 ? 14.902 6.609 13.553 1.00 90.25 252 ALA A N 1
ATOM 2110 C CA . ALA A 1 252 ? 15.063 6.840 14.983 1.00 90.25 252 ALA A CA 1
ATOM 2111 C C . ALA A 1 252 ? 13.722 7.190 15.640 1.00 90.25 252 ALA A C 1
ATOM 2113 O O . ALA A 1 252 ? 13.391 6.638 16.689 1.00 90.25 252 ALA A O 1
ATOM 2114 N N . LYS A 1 253 ? 12.917 8.037 14.985 1.00 91.94 253 LYS A N 1
ATOM 2115 C CA . LYS A 1 253 ? 11.594 8.406 15.491 1.00 91.94 253 LYS A CA 1
ATOM 2116 C C . LYS A 1 253 ? 10.610 7.237 15.473 1.00 91.94 253 LYS A C 1
ATOM 2118 O O . LYS A 1 253 ? 9.857 7.043 16.421 1.00 91.94 253 LYS A O 1
ATOM 2123 N N . PHE A 1 254 ? 10.646 6.422 14.426 1.00 94.12 254 PHE A N 1
ATOM 2124 C CA . PHE A 1 254 ? 9.870 5.188 14.353 1.00 94.12 254 PHE A CA 1
ATOM 2125 C C . PHE A 1 254 ? 10.215 4.224 15.499 1.00 94.12 254 PHE A C 1
ATOM 2127 O O . PHE A 1 254 ? 9.322 3.722 16.180 1.00 94.12 254 PHE A O 1
ATOM 2134 N N . GLU A 1 255 ? 11.506 4.012 15.768 1.00 87.94 255 GLU A N 1
ATOM 2135 C CA . GLU A 1 255 ? 11.967 3.161 16.872 1.00 87.94 255 GLU A CA 1
ATOM 2136 C C . GLU A 1 255 ? 11.591 3.719 18.252 1.00 87.94 255 GLU A C 1
ATOM 2138 O O . GLU A 1 255 ? 11.323 2.950 19.173 1.00 87.94 255 GLU A O 1
ATOM 2143 N N . GLU A 1 256 ? 11.527 5.043 18.410 1.00 84.00 256 GLU A N 1
ATOM 2144 C CA . GLU A 1 256 ? 11.011 5.685 19.624 1.00 84.00 256 GLU A CA 1
ATOM 2145 C C . GLU A 1 256 ? 9.543 5.300 19.873 1.00 84.00 256 GLU A C 1
ATOM 2147 O O . GLU A 1 256 ? 9.211 4.811 20.955 1.00 84.00 256 GLU A O 1
ATOM 2152 N N . TYR A 1 257 ? 8.676 5.435 18.864 1.00 86.69 257 TYR A N 1
ATOM 2153 C CA . TYR A 1 257 ? 7.259 5.074 18.982 1.00 86.69 257 TYR A CA 1
ATOM 2154 C C . TYR A 1 257 ? 7.034 3.569 19.154 1.00 86.69 257 TYR A C 1
ATOM 2156 O O . TYR A 1 257 ? 6.142 3.159 19.902 1.00 86.69 257 TYR A O 1
ATOM 2164 N N . LYS A 1 258 ? 7.871 2.741 18.524 1.00 84.69 258 LYS A N 1
ATOM 2165 C CA . LYS A 1 258 ? 7.879 1.290 18.731 1.00 84.69 258 LYS A CA 1
ATOM 2166 C C . LYS A 1 258 ? 8.242 0.929 20.172 1.00 84.69 258 LYS A C 1
ATOM 2168 O O . LYS A 1 258 ? 7.509 0.194 20.824 1.00 84.69 258 LYS A O 1
ATOM 2173 N N . LYS A 1 259 ? 9.317 1.506 20.724 1.00 77.81 259 LYS A N 1
ATOM 2174 C CA . LYS A 1 259 ? 9.700 1.316 22.139 1.00 77.81 259 LYS A CA 1
ATOM 2175 C C . LYS A 1 259 ? 8.639 1.829 23.112 1.00 77.81 259 LYS A C 1
ATOM 2177 O O . LYS A 1 259 ? 8.490 1.270 24.194 1.00 77.81 259 LYS A O 1
ATOM 2182 N N . ALA A 1 260 ? 7.896 2.866 22.730 1.00 78.00 260 ALA A N 1
ATOM 2183 C CA . ALA A 1 260 ? 6.772 3.391 23.502 1.00 78.00 260 ALA A CA 1
ATOM 2184 C C . ALA A 1 260 ? 5.495 2.526 23.416 1.00 78.00 260 ALA A C 1
ATOM 2186 O O . ALA A 1 260 ? 4.498 2.856 24.068 1.00 78.00 260 ALA A O 1
ATOM 2187 N N . GLY A 1 261 ? 5.500 1.452 22.615 1.00 81.81 261 GLY A N 1
ATOM 2188 C CA . GLY A 1 261 ? 4.353 0.568 22.398 1.00 81.81 261 GLY A CA 1
ATOM 2189 C C . GLY A 1 261 ? 3.231 1.192 21.562 1.00 81.81 261 GLY A C 1
ATOM 2190 O O . GLY A 1 261 ? 2.095 0.733 21.637 1.00 81.81 261 GLY A O 1
ATOM 2191 N N . GLN A 1 262 ? 3.511 2.268 20.813 1.00 88.75 262 GLN A N 1
ATOM 2192 C CA . GLN A 1 262 ? 2.553 2.852 19.862 1.00 88.75 262 GLN A CA 1
ATOM 2193 C C . GLN A 1 262 ? 2.585 2.149 18.503 1.00 88.75 262 GLN A C 1
ATOM 2195 O O . GLN A 1 262 ? 1.570 2.119 17.811 1.00 88.75 262 GLN A O 1
ATOM 2200 N N . ILE A 1 263 ? 3.736 1.584 18.129 1.00 93.19 263 ILE A N 1
ATOM 2201 C CA . ILE A 1 263 ? 3.909 0.811 16.899 1.00 93.19 263 ILE A CA 1
ATOM 2202 C C . ILE A 1 263 ? 4.277 -0.622 17.258 1.00 93.19 263 ILE A C 1
ATOM 2204 O O . ILE A 1 263 ? 5.260 -0.840 17.961 1.00 93.19 263 ILE A O 1
ATOM 2208 N N . GLU A 1 264 ? 3.560 -1.587 16.699 1.00 93.81 264 GLU A N 1
ATOM 2209 C CA . GLU A 1 264 ? 3.982 -2.987 16.671 1.00 93.81 264 GLU A CA 1
ATOM 2210 C C . GLU A 1 264 ? 4.291 -3.404 15.237 1.00 93.81 264 GLU A C 1
ATOM 2212 O O . GLU A 1 264 ? 3.605 -3.007 14.297 1.00 93.81 264 GLU A O 1
ATOM 2217 N N . PHE A 1 265 ? 5.341 -4.204 15.064 1.00 93.50 265 PHE A N 1
ATOM 2218 C CA . PHE A 1 265 ? 5.757 -4.716 13.760 1.00 93.50 265 PHE A CA 1
ATOM 2219 C C . PHE A 1 265 ? 5.857 -6.233 13.833 1.00 93.50 265 PHE A C 1
ATOM 2221 O O . PHE A 1 265 ? 6.639 -6.765 14.624 1.00 93.50 265 PHE A O 1
ATOM 2228 N N . VAL A 1 266 ? 5.106 -6.917 12.978 1.00 94.50 266 VAL A N 1
ATOM 2229 C CA . VAL A 1 266 ? 5.122 -8.373 12.847 1.00 94.50 266 VAL A CA 1
ATOM 2230 C C . VAL A 1 266 ? 5.271 -8.788 11.397 1.00 94.50 266 VAL A C 1
ATOM 2232 O O . VAL A 1 266 ? 4.873 -8.058 10.498 1.00 94.50 266 VAL A O 1
ATOM 2235 N N . THR A 1 267 ? 5.805 -9.985 11.180 1.00 93.56 267 THR A N 1
ATOM 2236 C CA . THR A 1 267 ? 5.891 -10.605 9.855 1.00 93.56 267 THR A CA 1
ATOM 2237 C C . THR A 1 267 ? 5.096 -11.900 9.874 1.00 93.56 267 THR A C 1
ATOM 2239 O O . THR A 1 267 ? 5.310 -12.741 10.751 1.00 93.56 267 THR A O 1
ATOM 2242 N N . PHE A 1 268 ? 4.180 -12.073 8.924 1.00 92.12 268 PHE A N 1
ATOM 2243 C CA . PHE A 1 268 ? 3.421 -13.314 8.811 1.00 92.12 268 PHE A CA 1
ATOM 2244 C C . PHE A 1 268 ? 4.232 -14.400 8.103 1.00 92.12 268 PHE A C 1
ATOM 2246 O O . PHE A 1 268 ? 4.984 -14.166 7.161 1.00 92.12 268 PHE A O 1
ATOM 2253 N N . HIS A 1 269 ? 4.058 -15.629 8.577 1.00 90.12 269 HIS A N 1
ATOM 2254 C CA . HIS A 1 269 ? 4.623 -16.837 7.991 1.00 90.12 269 HIS A CA 1
ATOM 2255 C C . HIS A 1 269 ? 3.601 -17.972 8.087 1.00 90.12 269 HIS A C 1
ATOM 2257 O O . HIS A 1 269 ? 2.619 -17.876 8.822 1.00 90.12 269 HIS A O 1
ATOM 2263 N N . GLN A 1 270 ? 3.833 -19.073 7.372 1.00 88.06 270 GLN A N 1
ATOM 2264 C CA . GLN A 1 270 ? 2.855 -20.162 7.233 1.00 88.06 270 GLN A CA 1
ATOM 2265 C C . GLN A 1 270 ? 2.406 -20.787 8.567 1.00 88.06 270 GLN A C 1
ATOM 2267 O O . GLN A 1 270 ? 1.277 -21.260 8.677 1.00 88.06 270 GLN A O 1
ATOM 2272 N N . SER A 1 271 ? 3.275 -20.788 9.582 1.00 90.06 271 SER A N 1
ATOM 2273 C CA . SER A 1 271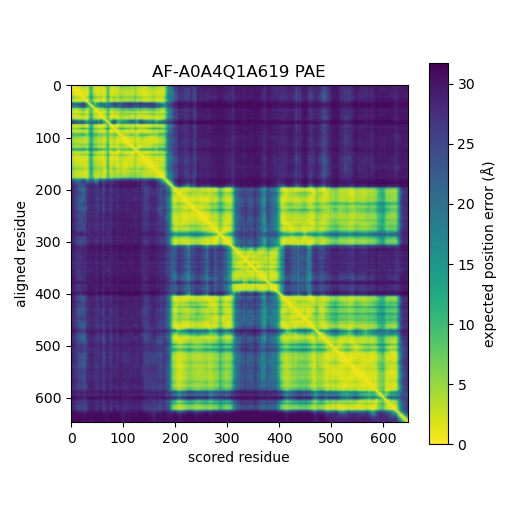 ? 2.964 -21.280 10.933 1.00 90.06 271 SER A CA 1
ATOM 2274 C C . SER A 1 271 ? 2.418 -20.221 11.899 1.00 90.06 271 SER A C 1
ATOM 2276 O O . SER A 1 271 ? 2.079 -20.579 13.022 1.00 90.06 271 SER A O 1
ATOM 2278 N N . TYR A 1 272 ? 2.322 -18.948 11.500 1.00 92.25 272 TYR A N 1
ATOM 2279 C CA . TYR A 1 272 ? 1.781 -17.886 12.351 1.00 92.25 272 TYR A CA 1
ATOM 2280 C C . TYR A 1 272 ? 0.265 -18.065 12.494 1.00 92.25 272 TYR A C 1
ATOM 2282 O O . TYR A 1 272 ? -0.428 -18.292 11.496 1.00 92.25 272 TYR A O 1
ATOM 2290 N N . GLY A 1 273 ? -0.257 -18.002 13.719 1.00 93.06 273 GLY A N 1
ATOM 2291 C CA . GLY A 1 273 ? -1.638 -18.364 14.013 1.00 93.06 273 GLY A CA 1
ATOM 2292 C C . GLY A 1 273 ? -2.374 -17.379 14.915 1.00 93.06 273 GLY A C 1
ATOM 2293 O O . GLY A 1 273 ? -1.880 -16.318 15.292 1.00 93.06 273 GLY A O 1
ATOM 2294 N N . TYR A 1 274 ? -3.606 -17.766 15.247 1.00 94.56 274 TYR A N 1
ATOM 2295 C CA . TYR A 1 274 ? -4.484 -17.024 16.149 1.00 94.56 274 TYR A CA 1
ATOM 2296 C C . TYR A 1 274 ? -3.873 -16.863 17.549 1.00 94.56 274 TYR A C 1
ATOM 2298 O O . TYR A 1 274 ? -4.003 -15.809 18.165 1.00 94.56 274 TYR A O 1
ATOM 2306 N N . GLU A 1 275 ? -3.169 -17.886 18.041 1.00 93.25 275 GLU A N 1
ATOM 2307 C CA . GLU A 1 275 ? -2.637 -17.925 19.407 1.00 93.25 275 GLU A CA 1
ATOM 2308 C C . GLU A 1 275 ? -1.517 -16.903 19.652 1.00 93.25 275 GLU A C 1
ATOM 2310 O O . GLU A 1 275 ? -1.394 -16.351 20.748 1.00 93.25 275 GLU A O 1
ATOM 2315 N N . GLU A 1 276 ? -0.717 -16.602 18.628 1.00 91.31 276 GLU A N 1
ATOM 2316 C CA . GLU A 1 276 ? 0.308 -15.558 18.678 1.00 91.31 276 GLU A CA 1
ATOM 2317 C C . GLU A 1 276 ? -0.270 -14.157 18.446 1.00 91.31 276 GLU A C 1
ATOM 2319 O O . GLU A 1 276 ? 0.240 -13.172 18.995 1.00 91.31 276 GLU A O 1
ATOM 2324 N N . PHE A 1 277 ? -1.325 -14.061 17.634 1.00 95.06 277 PHE A N 1
ATOM 2325 C CA . PHE A 1 277 ? -1.868 -12.788 17.175 1.00 95.06 277 PHE A CA 1
ATOM 2326 C C . PHE A 1 277 ? -2.932 -12.218 18.113 1.00 95.06 277 PHE A C 1
ATOM 2328 O O . PHE A 1 277 ? -2.854 -11.048 18.487 1.00 95.06 277 PHE A O 1
ATOM 2335 N N . VAL A 1 278 ? -3.888 -13.041 18.542 1.00 94.12 278 VAL A N 1
ATOM 2336 C CA . VAL A 1 278 ? -5.054 -12.632 19.333 1.00 94.12 278 VAL A CA 1
ATOM 2337 C C . VAL A 1 278 ? -4.925 -13.084 20.778 1.00 94.12 278 VAL A C 1
ATOM 2339 O O . VAL A 1 278 ? -4.727 -12.251 21.658 1.00 94.12 278 VAL A O 1
ATOM 2342 N N . GLU A 1 279 ? -5.013 -14.385 21.040 1.00 93.69 279 GLU A N 1
ATOM 2343 C CA . GLU A 1 279 ? -4.775 -14.977 22.354 1.00 93.69 279 GLU A CA 1
ATOM 2344 C C . GLU A 1 279 ? -4.610 -16.489 22.255 1.00 93.69 279 GLU A C 1
ATOM 2346 O O . GLU A 1 279 ? -5.234 -17.138 21.418 1.00 93.69 279 GLU A O 1
ATOM 2351 N N . GLY A 1 280 ? -3.795 -17.051 23.142 1.00 90.94 280 GLY A N 1
ATOM 2352 C CA . GLY A 1 280 ? -3.547 -18.485 23.188 1.00 90.94 280 GLY A CA 1
ATOM 2353 C C . GLY A 1 280 ? -3.191 -18.965 24.584 1.00 90.94 280 GLY A C 1
ATOM 2354 O O . GLY A 1 280 ? -2.747 -18.192 25.440 1.00 90.94 280 GLY A O 1
ATOM 2355 N N . ILE A 1 281 ? -3.382 -20.260 24.816 1.00 87.88 281 ILE A N 1
ATOM 2356 C CA . ILE A 1 281 ? -3.026 -20.901 26.081 1.00 87.88 281 ILE A CA 1
ATOM 2357 C C . ILE A 1 281 ? -1.518 -21.144 26.089 1.00 87.88 281 ILE A C 1
ATOM 2359 O O . ILE A 1 281 ? -0.986 -21.836 25.225 1.00 87.88 281 ILE A O 1
ATOM 2363 N N . LYS A 1 282 ? -0.817 -20.613 27.093 1.00 86.31 282 LYS A N 1
ATOM 2364 C CA . LYS A 1 282 ? 0.609 -20.881 27.298 1.00 86.31 282 LYS A CA 1
ATOM 2365 C C . LYS A 1 282 ? 0.832 -21.606 28.615 1.00 86.31 282 LYS A C 1
ATOM 2367 O O . LYS A 1 282 ? 0.270 -21.239 29.644 1.00 86.31 282 LYS A O 1
ATOM 2372 N N . ALA A 1 283 ? 1.672 -22.633 28.556 1.00 87.31 283 ALA A N 1
ATOM 2373 C CA . ALA A 1 283 ? 2.137 -23.345 29.731 1.00 87.31 283 ALA A CA 1
ATOM 2374 C C . ALA A 1 283 ? 3.248 -22.538 30.421 1.00 87.31 283 ALA A C 1
ATOM 2376 O O . ALA A 1 283 ? 4.243 -22.180 29.790 1.00 87.31 283 ALA A O 1
ATOM 2377 N N . GLU A 1 284 ? 3.088 -22.273 31.714 1.00 81.81 284 GLU A N 1
ATOM 2378 C CA . GLU A 1 284 ? 4.129 -21.734 32.584 1.00 81.81 284 GLU A CA 1
ATOM 2379 C C . GLU A 1 284 ? 4.394 -22.685 33.743 1.00 81.81 284 GLU A C 1
ATOM 2381 O O . GLU A 1 284 ? 3.465 -23.181 34.386 1.00 81.81 284 GLU A O 1
ATOM 2386 N N . THR A 1 285 ? 5.671 -22.900 34.046 1.00 85.50 285 THR A N 1
ATOM 2387 C CA . THR A 1 285 ? 6.077 -23.642 35.237 1.00 85.50 285 THR A CA 1
ATOM 2388 C C . THR A 1 285 ? 6.197 -22.671 36.406 1.00 85.50 285 THR A C 1
ATOM 2390 O O . THR A 1 285 ? 7.110 -21.848 36.435 1.00 85.50 285 THR A O 1
ATOM 2393 N N . LYS A 1 286 ? 5.288 -22.783 37.376 1.00 77.69 286 LYS A N 1
ATOM 2394 C CA . LYS A 1 286 ? 5.370 -22.102 38.677 1.00 77.69 286 LYS A CA 1
ATOM 2395 C C . LYS A 1 286 ? 5.485 -23.179 39.754 1.00 77.69 286 LYS A C 1
ATOM 2397 O O . LYS A 1 286 ? 4.658 -24.085 39.799 1.00 77.69 286 LYS A O 1
ATOM 2402 N N . ASP A 1 287 ? 6.535 -23.115 40.572 1.00 75.75 287 ASP A N 1
ATOM 2403 C CA . ASP A 1 287 ? 6.796 -24.061 41.671 1.00 75.75 287 ASP A CA 1
ATOM 2404 C C . ASP A 1 287 ? 6.742 -25.546 41.249 1.00 75.75 287 ASP A C 1
ATOM 2406 O O . ASP A 1 287 ? 6.017 -26.349 41.834 1.00 75.75 287 ASP A O 1
ATOM 2410 N N . GLU A 1 288 ? 7.461 -25.904 40.175 1.00 81.56 288 GLU A N 1
ATOM 2411 C CA . GLU A 1 288 ? 7.500 -27.263 39.587 1.00 81.56 288 GLU A CA 1
ATOM 2412 C C . GLU A 1 288 ? 6.140 -27.808 39.094 1.00 81.56 288 GLU A C 1
ATOM 2414 O O . GLU A 1 288 ? 6.038 -28.963 38.678 1.00 81.56 288 GLU A O 1
ATOM 2419 N N . LYS A 1 289 ? 5.091 -26.975 39.064 1.00 77.00 289 LYS A N 1
ATOM 2420 C CA . LYS A 1 289 ? 3.778 -27.304 38.499 1.00 77.00 289 LYS A CA 1
ATOM 2421 C C . LYS A 1 289 ? 3.542 -26.547 37.200 1.00 77.00 289 LYS A C 1
ATOM 2423 O O . LYS A 1 289 ? 3.770 -25.342 37.107 1.00 77.00 289 LYS A O 1
ATOM 2428 N N . ILE A 1 290 ? 3.041 -27.264 36.197 1.00 86.38 290 ILE A N 1
ATOM 2429 C CA . ILE A 1 290 ? 2.629 -26.677 34.921 1.00 86.38 290 ILE A CA 1
ATOM 2430 C C . ILE A 1 290 ? 1.251 -26.039 35.113 1.00 86.38 290 ILE A C 1
ATOM 2432 O O . ILE A 1 290 ? 0.283 -26.717 35.456 1.00 86.38 290 ILE A O 1
ATOM 2436 N N . THR A 1 291 ? 1.176 -24.735 34.881 1.00 84.56 291 THR A N 1
ATOM 2437 C CA . THR A 1 291 ? -0.059 -23.945 34.851 1.00 84.56 291 THR A CA 1
ATOM 2438 C C . THR A 1 291 ? -0.336 -23.493 33.425 1.00 84.56 291 THR A C 1
ATOM 2440 O O . THR A 1 291 ? 0.593 -23.193 32.679 1.00 84.56 291 THR A O 1
ATOM 2443 N N . TYR A 1 292 ? -1.606 -23.479 33.029 1.00 84.94 292 TYR A N 1
ATOM 2444 C CA . TYR A 1 292 ? -2.034 -23.045 31.703 1.00 84.94 292 TYR A CA 1
ATOM 2445 C C . TYR A 1 292 ? -2.758 -21.712 31.843 1.00 84.94 292 TYR A C 1
ATOM 2447 O O . TYR A 1 292 ? -3.827 -21.652 32.448 1.00 84.94 292 TYR A O 1
ATOM 2455 N N . GLU A 1 293 ? -2.169 -20.652 31.302 1.00 84.44 293 GLU A N 1
ATOM 2456 C CA . GLU A 1 293 ? -2.735 -19.305 31.347 1.00 84.44 293 GLU A CA 1
ATOM 2457 C C . GLU A 1 293 ? -3.027 -18.819 29.927 1.00 84.44 293 GLU A C 1
ATOM 2459 O O . GLU A 1 293 ? -2.224 -19.008 29.008 1.00 84.44 293 GLU A O 1
ATOM 2464 N N . VAL A 1 294 ? -4.184 -18.183 29.739 1.00 87.31 294 VAL A N 1
ATOM 2465 C CA . VAL A 1 294 ? -4.509 -17.510 28.478 1.00 87.31 294 VAL A CA 1
ATOM 2466 C C . VAL A 1 294 ? -3.682 -16.233 28.405 1.00 87.31 294 VAL A C 1
ATOM 2468 O O . VAL A 1 294 ? -3.765 -15.379 29.288 1.00 87.31 294 VAL A O 1
ATOM 2471 N N . LYS A 1 295 ? -2.874 -16.090 27.354 1.00 86.88 295 LYS A N 1
ATOM 2472 C CA . LYS A 1 295 ? -2.060 -14.896 27.123 1.00 86.88 295 LYS A CA 1
ATOM 2473 C C . LYS A 1 295 ? -2.518 -14.164 25.879 1.00 86.88 295 LYS A C 1
ATOM 2475 O O . LYS A 1 295 ? -2.675 -14.768 24.823 1.00 86.88 295 LYS A O 1
ATOM 2480 N N . ALA A 1 296 ? -2.631 -12.846 26.001 1.00 86.94 296 ALA A N 1
ATOM 2481 C CA . ALA A 1 296 ? -2.904 -11.969 24.876 1.00 86.94 296 ALA A CA 1
ATOM 2482 C C . ALA A 1 296 ? -1.753 -12.000 23.851 1.00 86.94 296 ALA A C 1
ATOM 2484 O O . ALA A 1 296 ? -0.566 -11.879 24.196 1.00 86.94 296 ALA A O 1
ATOM 2485 N N . GLY A 1 297 ? -2.134 -12.151 22.590 1.00 90.25 297 GLY A N 1
ATOM 2486 C CA . GLY A 1 297 ? -1.293 -11.980 21.418 1.00 90.25 297 GLY A CA 1
ATOM 2487 C C . GLY A 1 297 ? -1.047 -10.507 21.100 1.00 90.25 297 GLY A C 1
ATOM 2488 O O . GLY A 1 297 ? -1.498 -9.606 21.813 1.00 90.25 297 GLY A O 1
ATOM 2489 N N . ILE A 1 298 ? -0.277 -10.254 20.044 1.00 91.88 298 ILE A N 1
ATOM 2490 C CA . ILE A 1 298 ? 0.217 -8.906 19.725 1.00 91.88 298 ILE A CA 1
ATOM 2491 C C . ILE A 1 298 ? -0.913 -7.921 19.384 1.00 91.88 298 ILE A C 1
ATOM 2493 O O . ILE A 1 298 ? -0.897 -6.782 19.846 1.00 91.88 298 ILE A O 1
ATOM 2497 N N . PHE A 1 299 ? -1.936 -8.373 18.651 1.00 95.50 299 PHE A N 1
ATOM 2498 C CA . PHE A 1 299 ? -3.070 -7.553 18.238 1.00 95.50 299 PHE A CA 1
ATOM 2499 C C . PHE A 1 299 ? -3.956 -7.208 19.431 1.00 95.50 299 PHE A C 1
ATOM 2501 O O . PHE A 1 299 ? -4.249 -6.035 19.653 1.00 95.50 299 PHE A O 1
ATOM 2508 N N . LYS A 1 300 ? -4.315 -8.209 20.251 1.00 92.94 300 LYS A N 1
ATOM 2509 C CA . LYS A 1 300 ? -5.123 -7.992 21.463 1.00 92.94 300 LYS A CA 1
ATOM 2510 C C . LYS A 1 300 ? -4.436 -7.010 22.412 1.00 92.94 300 LYS A C 1
ATOM 2512 O O . LYS A 1 300 ? -5.070 -6.045 22.832 1.00 92.94 300 LYS A O 1
ATOM 2517 N N . LYS A 1 301 ? -3.134 -7.194 22.673 1.00 88.75 301 LYS A N 1
ATOM 2518 C CA . LYS A 1 301 ? -2.336 -6.277 23.506 1.00 88.75 301 LYS A CA 1
ATOM 2519 C C . LYS A 1 301 ? -2.374 -4.846 22.987 1.00 88.75 301 LYS A C 1
ATOM 2521 O O . LYS A 1 301 ? -2.636 -3.925 23.755 1.00 88.75 301 LYS A O 1
ATOM 2526 N N . LEU A 1 302 ? -2.133 -4.653 21.691 1.00 90.62 302 LEU A N 1
ATOM 2527 C CA . LEU A 1 302 ? -2.124 -3.318 21.105 1.00 90.62 302 LEU A CA 1
ATOM 2528 C C . LEU A 1 302 ? -3.513 -2.665 21.159 1.00 90.62 302 LEU A C 1
ATOM 2530 O O . LEU A 1 302 ? -3.616 -1.490 21.503 1.00 90.62 302 LEU A O 1
ATOM 2534 N N . CYS A 1 303 ? -4.588 -3.422 20.909 1.00 91.62 303 CYS A N 1
ATOM 2535 C CA . CYS A 1 303 ? -5.958 -2.936 21.083 1.00 91.62 303 CYS A CA 1
ATOM 2536 C C . CYS A 1 303 ? -6.249 -2.516 22.531 1.00 91.62 303 CYS A C 1
ATOM 2538 O O . CYS A 1 303 ? -6.881 -1.487 22.746 1.00 91.62 303 CYS A O 1
ATOM 2540 N N . GLU A 1 304 ? -5.809 -3.287 23.526 1.00 86.06 304 GLU A N 1
ATOM 2541 C CA . GLU A 1 304 ? -5.996 -2.952 24.944 1.00 86.06 304 GLU A CA 1
ATOM 2542 C C . GLU A 1 304 ? -5.254 -1.666 25.329 1.00 86.06 304 GLU A C 1
ATOM 2544 O O . GLU A 1 304 ? -5.835 -0.793 25.974 1.00 86.06 304 GLU A O 1
ATOM 2549 N N . ILE A 1 305 ? -4.008 -1.500 24.873 1.00 83.12 305 ILE A N 1
ATOM 2550 C CA . ILE A 1 305 ? -3.222 -0.275 25.095 1.00 83.12 305 ILE A CA 1
ATOM 2551 C C . ILE A 1 305 ? -3.896 0.929 24.422 1.00 83.12 305 ILE A C 1
ATOM 2553 O O . ILE A 1 305 ? -4.007 2.000 25.027 1.00 83.12 305 ILE A O 1
ATOM 2557 N N . ALA A 1 306 ? -4.372 0.747 23.188 1.00 85.62 306 ALA A N 1
ATOM 2558 C CA . ALA A 1 306 ? -5.033 1.792 22.418 1.00 85.62 306 ALA A CA 1
ATOM 2559 C C . ALA A 1 306 ? -6.346 2.267 23.059 1.00 85.62 306 ALA A C 1
ATOM 2561 O O . ALA A 1 306 ? -6.643 3.459 22.997 1.00 85.62 306 ALA A O 1
ATOM 2562 N N . LYS A 1 307 ? -7.077 1.373 23.745 1.00 79.81 307 LYS A N 1
ATOM 2563 C CA . LYS A 1 307 ? -8.253 1.725 24.561 1.00 79.81 307 LYS A CA 1
ATOM 2564 C C . LYS A 1 307 ? -7.871 2.478 25.833 1.00 79.81 307 LYS A C 1
ATOM 2566 O O . LYS A 1 307 ? -8.426 3.536 26.110 1.00 79.81 307 LYS A O 1
ATOM 2571 N N . GLN A 1 308 ? -6.903 1.959 26.594 1.00 62.72 308 GLN A N 1
ATOM 2572 C CA . GLN A 1 308 ? -6.581 2.460 27.936 1.00 62.72 308 GLN A CA 1
ATOM 2573 C C . GLN A 1 308 ? -6.171 3.938 27.966 1.00 62.72 308 GLN A C 1
ATOM 2575 O O . GLN A 1 308 ? -6.451 4.629 28.942 1.00 62.72 308 GLN A O 1
ATOM 2580 N N . LYS A 1 309 ? -5.510 4.438 26.914 1.00 55.34 309 LYS A N 1
ATOM 2581 C CA . LYS A 1 309 ? -5.058 5.840 26.847 1.00 55.34 309 LYS A CA 1
ATOM 2582 C C . LYS A 1 309 ? -6.082 6.816 26.253 1.00 55.34 309 LYS A C 1
ATOM 2584 O O . LYS A 1 309 ? -5.789 8.005 26.233 1.00 55.34 309 LYS A O 1
ATOM 2589 N N . ASN A 1 310 ? -7.254 6.337 25.827 1.00 50.03 310 ASN A N 1
ATOM 2590 C CA . ASN A 1 310 ? -8.390 7.185 25.440 1.00 50.03 310 ASN A CA 1
ATOM 2591 C C . ASN A 1 310 ? -9.350 7.457 26.610 1.00 50.03 310 ASN A C 1
ATOM 2593 O O . ASN A 1 310 ? -10.264 8.268 26.481 1.00 50.03 310 ASN A O 1
ATOM 2597 N N . HIS A 1 311 ? -9.153 6.809 27.762 1.00 51.78 311 HIS A N 1
ATOM 2598 C CA . HIS A 1 311 ? -9.919 7.110 28.964 1.00 51.78 311 HIS A CA 1
ATOM 2599 C C . HIS A 1 311 ? -9.485 8.462 29.535 1.00 51.78 311 HIS A C 1
ATOM 2601 O O . HIS A 1 311 ? -8.328 8.648 29.913 1.00 51.78 311 HIS A O 1
ATOM 2607 N N . ILE A 1 312 ? -10.434 9.400 29.617 1.00 52.75 312 ILE A N 1
ATOM 2608 C CA . ILE A 1 312 ? -10.277 10.679 30.321 1.00 52.75 312 ILE A CA 1
ATOM 2609 C C . ILE A 1 312 ? -9.689 10.409 31.717 1.00 52.75 312 ILE A C 1
ATOM 2611 O O . ILE A 1 312 ? -10.321 9.748 32.544 1.00 52.75 312 ILE A O 1
ATOM 2615 N N . LYS A 1 313 ? -8.470 10.890 31.984 1.00 50.84 313 LYS A N 1
ATOM 2616 C CA . LYS A 1 313 ? -7.865 10.782 33.317 1.00 50.84 313 LYS A CA 1
ATOM 2617 C C . LYS A 1 313 ? -8.532 11.769 34.274 1.00 50.84 313 LYS A C 1
ATOM 2619 O O . LYS A 1 313 ? -8.558 12.969 34.011 1.00 50.84 313 LYS A O 1
ATOM 2624 N N . PHE A 1 314 ? -9.018 11.255 35.399 1.00 58.84 314 PHE A N 1
ATOM 2625 C CA . PHE A 1 314 ? -9.501 12.046 36.531 1.00 58.84 314 PHE A CA 1
ATOM 2626 C C . PHE A 1 314 ? -8.539 11.898 37.710 1.00 58.84 314 PHE A C 1
ATOM 2628 O O . PHE A 1 314 ? -7.935 10.840 37.899 1.00 58.84 314 PHE A O 1
ATOM 2635 N N . GLU A 1 315 ? -8.418 12.937 38.532 1.00 65.69 315 GLU A N 1
ATOM 2636 C CA . GLU A 1 315 ? -7.689 12.853 39.798 1.00 65.69 315 GLU A CA 1
ATOM 2637 C C . GLU A 1 315 ? -8.554 12.134 40.836 1.00 65.69 315 GLU A C 1
ATOM 2639 O O . GLU A 1 315 ? -9.427 12.715 41.481 1.00 65.69 315 GLU A O 1
ATOM 2644 N N . LEU A 1 316 ? -8.354 10.823 40.954 1.00 72.81 316 LEU A N 1
ATOM 2645 C CA . LEU A 1 316 ? -9.184 9.960 41.795 1.00 72.81 316 LEU A CA 1
ATOM 2646 C C . LEU A 1 316 ? -8.616 9.758 43.208 1.00 72.81 316 LEU A C 1
ATOM 2648 O O . LEU A 1 316 ? -9.351 9.328 44.097 1.00 72.81 316 LEU A O 1
ATOM 2652 N N . GLU A 1 317 ? -7.344 10.102 43.445 1.00 66.06 317 GLU A N 1
ATOM 2653 C CA . GLU A 1 317 ? -6.642 9.827 44.710 1.00 66.06 317 GLU A CA 1
ATOM 2654 C C . GLU A 1 317 ? -7.240 10.565 45.923 1.00 66.06 317 GLU A C 1
ATOM 2656 O O . GLU A 1 317 ? -7.110 10.078 47.044 1.00 66.06 317 GLU A O 1
ATOM 2661 N N . ASN A 1 318 ? -7.984 11.661 45.716 1.00 69.88 318 ASN A N 1
ATOM 2662 C CA . ASN A 1 318 ? -8.621 12.444 46.788 1.00 69.88 318 ASN A CA 1
ATOM 2663 C C . ASN A 1 318 ? -10.109 12.753 46.547 1.00 69.88 318 ASN A C 1
ATOM 2665 O O . ASN A 1 318 ? -10.674 13.650 47.174 1.00 69.88 318 ASN A O 1
ATOM 2669 N N . ILE A 1 319 ? -10.770 12.014 45.652 1.00 81.94 319 ILE A N 1
ATOM 2670 C CA . ILE A 1 319 ? -12.162 12.294 45.297 1.00 81.94 319 ILE A CA 1
ATOM 2671 C C . ILE A 1 319 ? -13.102 12.108 46.503 1.00 81.94 319 ILE A C 1
ATOM 2673 O O . ILE A 1 319 ? -13.187 11.029 47.108 1.00 81.94 319 ILE A O 1
ATOM 2677 N N . ASN A 1 320 ? -13.864 13.150 46.840 1.00 86.00 320 ASN A N 1
ATOM 2678 C CA . ASN A 1 320 ? -14.895 13.084 47.869 1.00 86.00 320 ASN A CA 1
ATOM 2679 C C . ASN A 1 320 ? -16.245 12.719 47.238 1.00 86.00 320 ASN A C 1
ATOM 2681 O O . ASN A 1 320 ? -16.864 13.489 46.517 1.00 86.00 320 ASN A O 1
ATOM 2685 N N . PHE A 1 321 ? -16.747 11.523 47.551 1.00 88.38 321 PHE A N 1
ATOM 2686 C CA . PHE A 1 321 ? -17.990 11.023 46.947 1.00 88.38 321 PHE A CA 1
ATOM 2687 C C . PHE A 1 321 ? -19.228 11.845 47.336 1.00 88.38 321 PHE A C 1
ATOM 2689 O O . PHE A 1 321 ? -20.221 11.786 46.615 1.00 88.38 321 PHE A O 1
ATOM 2696 N N . LYS A 1 322 ? -19.188 12.610 48.440 1.00 87.81 322 LYS A N 1
ATOM 2697 C CA . LYS A 1 322 ? -20.298 13.493 48.846 1.00 87.81 322 LYS A CA 1
ATOM 2698 C C . LYS A 1 322 ? -20.522 14.656 47.880 1.00 87.81 322 LYS A C 1
ATOM 2700 O O . LYS A 1 322 ? -21.619 15.202 47.852 1.00 87.81 322 LYS A O 1
ATOM 2705 N N . ASP A 1 323 ? -19.518 14.998 47.080 1.00 84.75 323 ASP A N 1
ATOM 2706 C CA . ASP A 1 323 ? -19.627 16.081 46.102 1.00 84.75 323 ASP A CA 1
ATOM 2707 C C . ASP A 1 323 ? -20.468 15.637 44.888 1.00 84.75 323 ASP A C 1
ATOM 2709 O O . ASP A 1 323 ? -21.100 16.450 44.217 1.00 84.75 323 ASP A O 1
ATOM 2713 N N . PHE A 1 324 ? -20.560 14.322 44.657 1.00 86.88 324 PHE A N 1
ATOM 2714 C CA . PHE A 1 324 ? -21.204 13.729 43.481 1.00 86.88 324 PHE A CA 1
ATOM 2715 C C . PHE A 1 324 ? -22.479 12.944 43.812 1.00 86.88 324 PHE A C 1
ATOM 2717 O O . PHE A 1 324 ? -23.388 12.840 42.980 1.00 86.88 324 PHE A O 1
ATOM 2724 N N . LEU A 1 325 ? -22.571 12.397 45.023 1.00 89.19 325 LEU A N 1
ATOM 2725 C CA . LEU A 1 325 ? -23.677 11.565 45.493 1.00 89.19 325 LEU A CA 1
ATOM 2726 C C . LEU A 1 325 ? -24.401 12.244 46.656 1.00 89.19 325 LEU A C 1
ATOM 2728 O O . LEU A 1 325 ? -23.786 12.932 47.467 1.00 89.19 325 LEU A O 1
ATOM 2732 N N . LYS A 1 326 ? -25.708 12.001 46.781 1.00 89.12 326 LYS A N 1
ATOM 2733 C CA . LYS A 1 326 ? -26.518 12.484 47.911 1.00 89.12 326 LYS A CA 1
ATOM 2734 C C . LYS A 1 326 ? -27.074 11.318 48.722 1.00 89.12 326 LYS A C 1
ATOM 2736 O O . LYS A 1 326 ? -27.426 10.277 48.173 1.00 89.12 326 LYS A O 1
ATOM 2741 N N . GLU A 1 327 ? -27.181 11.499 50.033 1.00 89.00 327 GLU A N 1
ATOM 2742 C CA . GLU A 1 327 ? -27.952 10.580 50.877 1.00 89.00 327 GLU A CA 1
ATOM 2743 C C . GLU A 1 327 ? -29.440 10.656 50.491 1.00 89.00 327 GLU A C 1
ATOM 2745 O O . GLU A 1 327 ? -29.938 11.714 50.098 1.00 89.00 327 GLU A O 1
ATOM 2750 N N . ASN A 1 328 ? -30.134 9.521 50.554 1.00 88.56 328 ASN A N 1
ATOM 2751 C CA . ASN A 1 328 ? -31.486 9.288 50.031 1.00 88.56 328 ASN A CA 1
ATOM 2752 C C . ASN A 1 328 ? -31.627 9.423 48.500 1.00 88.56 328 ASN A C 1
ATOM 2754 O O . ASN A 1 328 ? -32.730 9.540 47.959 1.00 88.56 328 ASN A O 1
ATOM 2758 N N . GLN A 1 329 ? -30.513 9.413 47.761 1.00 89.31 329 GLN A N 1
ATOM 2759 C CA . GLN A 1 329 ? -30.550 9.369 46.301 1.00 89.31 329 GLN A CA 1
ATOM 2760 C C . GLN A 1 329 ? -30.979 7.975 45.835 1.00 89.31 329 GLN A C 1
ATOM 2762 O O . GLN A 1 329 ? -30.323 6.979 46.145 1.00 89.31 329 GLN A O 1
ATOM 2767 N N . LYS A 1 330 ? -32.063 7.919 45.057 1.00 91.44 330 LYS A N 1
ATOM 2768 C CA . LYS A 1 330 ? -32.565 6.689 44.436 1.00 91.44 330 LYS A CA 1
ATOM 2769 C C . LYS A 1 330 ? -31.927 6.479 43.069 1.00 91.44 330 LYS A C 1
ATOM 2771 O O . LYS A 1 330 ? -31.867 7.404 42.262 1.00 91.44 330 LYS A O 1
ATOM 2776 N N . LEU A 1 331 ? -31.457 5.264 42.827 1.00 89.62 331 LEU A N 1
ATOM 2777 C CA . LEU A 1 331 ? -30.782 4.834 41.608 1.00 89.62 331 LEU A CA 1
ATOM 2778 C C . LEU A 1 331 ? -31.309 3.462 41.183 1.00 89.62 331 LEU A C 1
ATOM 2780 O O . LEU A 1 331 ? -31.870 2.718 41.987 1.00 89.62 331 LEU A O 1
ATOM 2784 N N . LYS A 1 332 ? -31.092 3.115 39.914 1.00 88.94 332 LYS A N 1
ATOM 2785 C CA . LYS A 1 332 ? -31.417 1.798 39.363 1.00 88.94 332 LYS A CA 1
ATOM 2786 C C . LYS A 1 332 ? -30.148 1.052 39.012 1.00 88.94 332 LYS A C 1
ATOM 2788 O O . LYS A 1 332 ? -29.241 1.614 38.411 1.00 88.94 332 LYS A O 1
ATOM 2793 N N . THR A 1 333 ? -30.088 -0.215 39.393 1.00 84.88 333 THR A N 1
ATOM 2794 C CA . THR A 1 333 ? -29.041 -1.129 38.922 1.00 84.88 333 THR A CA 1
ATOM 2795 C C . THR A 1 333 ? -29.127 -1.330 37.406 1.00 84.88 333 THR A C 1
ATOM 2797 O O . THR A 1 333 ? -30.153 -1.025 36.798 1.00 84.88 333 THR A O 1
ATOM 2800 N N . LEU A 1 334 ? -28.087 -1.909 36.797 1.00 78.25 334 LEU A N 1
ATOM 2801 C CA . LEU A 1 334 ? -28.075 -2.249 35.363 1.00 78.25 334 LEU A CA 1
ATOM 2802 C C . LEU A 1 334 ? -29.244 -3.164 34.944 1.00 78.25 334 LEU A C 1
ATOM 2804 O O . LEU A 1 334 ? -29.697 -3.114 33.808 1.00 78.25 334 LEU A O 1
ATOM 2808 N N . THR A 1 335 ? -29.780 -3.959 35.874 1.00 77.94 335 THR A N 1
ATOM 2809 C CA . THR A 1 335 ? -30.944 -4.836 35.660 1.00 77.94 335 THR A CA 1
ATOM 2810 C C . THR A 1 335 ? -32.288 -4.159 35.968 1.00 77.94 335 THR A C 1
ATOM 2812 O O . THR A 1 335 ? -33.330 -4.810 35.935 1.00 77.94 335 THR A O 1
ATOM 2815 N N . GLY A 1 336 ? -32.289 -2.858 36.277 1.00 80.19 336 GLY A N 1
ATOM 2816 C CA . GLY A 1 336 ? -33.492 -2.052 36.504 1.00 80.19 336 GLY A CA 1
ATOM 2817 C C . GLY A 1 336 ? -34.044 -2.068 37.933 1.00 80.19 336 GLY A C 1
ATOM 2818 O O . GLY A 1 336 ? -35.083 -1.458 38.178 1.00 80.19 336 GLY A O 1
ATOM 2819 N N . ILE A 1 337 ? -33.371 -2.728 38.882 1.00 83.94 337 ILE A N 1
ATOM 2820 C CA . ILE A 1 337 ? -33.807 -2.804 40.288 1.00 83.94 337 ILE A CA 1
ATOM 2821 C C . ILE A 1 337 ? -33.464 -1.506 41.025 1.00 83.94 337 ILE A C 1
ATOM 2823 O O . ILE A 1 337 ? -32.306 -1.079 40.995 1.00 83.94 337 ILE A O 1
ATOM 2827 N N . ASP A 1 338 ? -34.445 -0.937 41.730 1.00 88.69 338 ASP A N 1
ATOM 2828 C CA . ASP A 1 338 ? -34.291 0.272 42.543 1.00 88.69 338 ASP A CA 1
ATOM 2829 C C . ASP A 1 338 ? -33.483 0.020 43.828 1.00 88.69 338 ASP A C 1
ATOM 2831 O O . ASP A 1 338 ? -33.716 -0.945 44.575 1.00 88.69 338 ASP A O 1
ATOM 2835 N N . PHE A 1 339 ? -32.568 0.945 44.112 1.00 92.38 339 PHE A N 1
ATOM 2836 C CA . PHE A 1 339 ? -31.825 1.045 45.362 1.00 92.38 339 PHE A CA 1
ATOM 2837 C C . PHE A 1 339 ? -31.630 2.508 45.775 1.00 92.38 339 PHE A C 1
ATOM 2839 O O . PHE A 1 339 ? -31.773 3.431 44.975 1.00 92.38 339 PHE A O 1
ATOM 2846 N N . GLU A 1 340 ? -31.297 2.725 47.041 1.00 93.19 340 GLU A N 1
ATOM 2847 C CA . GLU A 1 340 ? -31.141 4.050 47.636 1.00 93.19 340 GLU A CA 1
ATOM 2848 C C . GLU A 1 340 ? -29.809 4.166 48.376 1.00 93.19 340 GLU A C 1
ATOM 2850 O O . GLU A 1 340 ? -29.385 3.230 49.054 1.00 93.19 340 GLU A O 1
ATOM 2855 N N . ILE A 1 341 ? -29.133 5.309 48.256 1.00 92.62 341 ILE A N 1
ATOM 2856 C CA . ILE A 1 341 ? -27.895 5.593 48.991 1.00 92.62 341 ILE A CA 1
ATOM 2857 C C . ILE A 1 341 ? -28.246 6.035 50.413 1.00 92.62 341 ILE A C 1
ATOM 2859 O O . ILE A 1 341 ? -28.890 7.060 50.600 1.00 92.62 341 ILE A O 1
ATOM 2863 N N . ILE A 1 342 ? -27.783 5.293 51.420 1.00 92.38 342 ILE A N 1
ATOM 2864 C CA . ILE A 1 342 ? -28.078 5.569 52.836 1.00 92.38 342 ILE A CA 1
ATOM 2865 C C . ILE A 1 342 ? -27.036 6.506 53.445 1.00 92.38 342 ILE A C 1
ATOM 2867 O O . ILE A 1 342 ? -27.378 7.439 54.158 1.00 92.38 342 ILE A O 1
ATOM 2871 N N . SER A 1 343 ? -25.751 6.231 53.206 1.00 90.94 343 SER A N 1
ATOM 2872 C CA . SER A 1 343 ? -24.654 6.994 53.809 1.00 90.94 343 SER A CA 1
ATOM 2873 C C . SER A 1 343 ? -23.408 6.963 52.939 1.00 90.94 343 SER A C 1
ATOM 2875 O O . SER A 1 343 ? -23.060 5.904 52.400 1.00 90.94 343 SER A O 1
ATOM 2877 N N . ILE A 1 344 ? -22.688 8.081 52.880 1.00 88.50 344 ILE A N 1
ATOM 2878 C CA . ILE A 1 344 ? -21.469 8.233 52.075 1.00 88.50 344 ILE A CA 1
ATOM 2879 C C . ILE A 1 344 ? -20.306 8.589 53.008 1.00 88.50 344 ILE A C 1
ATOM 2881 O O . ILE A 1 344 ? -20.018 9.757 53.225 1.00 88.50 344 ILE A O 1
ATOM 2885 N N . ASN A 1 345 ? -19.635 7.590 53.584 1.00 85.62 345 ASN A N 1
ATOM 2886 C CA . ASN A 1 345 ? -18.477 7.800 54.467 1.00 85.62 345 ASN A CA 1
ATOM 2887 C C . ASN A 1 345 ? -17.241 7.071 53.889 1.00 85.62 345 ASN A C 1
ATOM 2889 O O . ASN A 1 345 ? -17.011 7.102 52.675 1.00 85.62 345 ASN A O 1
ATOM 2893 N N . GLU A 1 346 ? -16.455 6.372 54.718 1.00 81.50 346 GLU A N 1
ATOM 2894 C CA . GLU A 1 346 ? -15.361 5.492 54.257 1.00 81.50 346 GLU A CA 1
ATOM 2895 C C . GLU A 1 346 ? -15.843 4.371 53.323 1.00 81.50 346 GLU A C 1
ATOM 2897 O O . GLU A 1 346 ? -15.084 3.842 52.513 1.00 81.50 346 GLU A O 1
ATOM 2902 N N . LYS A 1 347 ? -17.123 4.011 53.428 1.00 87.50 347 LYS A N 1
ATOM 2903 C CA . LYS A 1 347 ? -17.835 3.113 52.522 1.00 87.50 347 LYS A CA 1
ATOM 2904 C C . LYS A 1 347 ? -19.140 3.772 52.097 1.00 87.50 347 LYS A C 1
ATOM 2906 O O . LYS A 1 347 ? -19.719 4.554 52.856 1.00 87.50 347 LYS A O 1
ATOM 2911 N N . VAL A 1 348 ? -19.618 3.420 50.909 1.00 89.62 348 VAL A N 1
ATOM 2912 C CA . VAL A 1 348 ? -20.957 3.811 50.455 1.00 89.62 348 VAL A CA 1
ATOM 2913 C C . VAL A 1 348 ? -21.925 2.721 50.890 1.00 89.62 348 VAL A C 1
ATOM 2915 O O . VAL A 1 348 ? -21.737 1.557 50.537 1.00 89.62 348 VAL A O 1
ATOM 2918 N N . LYS A 1 349 ? -22.927 3.068 51.699 1.00 91.94 349 LYS A N 1
ATOM 2919 C CA . LYS A 1 349 ? -24.000 2.139 52.065 1.00 91.94 349 LYS A CA 1
ATOM 2920 C C . LYS A 1 349 ? -25.203 2.364 51.170 1.00 91.94 349 LYS A C 1
ATOM 2922 O O . LYS A 1 349 ? -25.615 3.506 50.975 1.00 91.94 349 LYS A O 1
ATOM 2927 N N . VAL A 1 350 ? -25.774 1.275 50.680 1.00 92.12 350 VAL A N 1
ATOM 2928 C CA . VAL A 1 350 ? -26.974 1.283 49.847 1.00 92.12 350 VAL A CA 1
ATOM 2929 C C . VAL A 1 350 ? -28.032 0.354 50.415 1.00 92.12 350 VAL A C 1
ATOM 2931 O O . VAL A 1 350 ? -27.703 -0.650 51.043 1.00 92.12 350 VAL A O 1
ATOM 2934 N N . LYS A 1 351 ? -29.296 0.682 50.172 1.00 91.81 351 LYS A N 1
ATOM 2935 C CA . LYS A 1 351 ? -30.467 -0.098 50.558 1.00 91.81 351 LYS A CA 1
ATOM 2936 C C . LYS A 1 351 ? -31.205 -0.549 49.312 1.00 91.81 351 LYS A C 1
ATOM 2938 O O . LYS A 1 351 ? -31.512 0.281 48.462 1.00 91.81 351 LYS A O 1
ATOM 2943 N N . ASN A 1 352 ? -31.502 -1.835 49.190 1.00 87.69 352 ASN A N 1
ATOM 2944 C CA . ASN A 1 352 ? -32.326 -2.324 48.086 1.00 87.69 352 ASN A CA 1
ATOM 2945 C C . ASN A 1 352 ? -33.834 -2.177 48.390 1.00 87.69 352 ASN A C 1
ATOM 2947 O O . ASN A 1 352 ? -34.236 -1.866 49.514 1.00 87.69 352 ASN A O 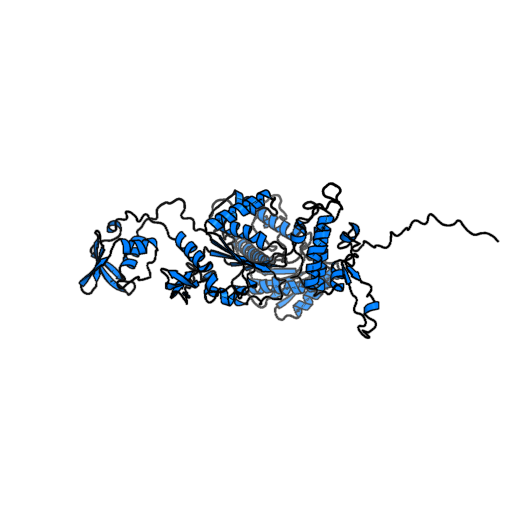1
ATOM 2951 N N . SER A 1 353 ? -34.679 -2.472 47.399 1.00 82.38 353 SER A N 1
ATOM 2952 C CA . SER A 1 353 ? -36.150 -2.450 47.531 1.00 82.38 353 SER A CA 1
ATOM 2953 C C . SER A 1 353 ? -36.716 -3.385 48.620 1.00 82.38 353 SER A C 1
ATOM 2955 O O . SER A 1 353 ? -37.853 -3.214 49.047 1.00 82.38 353 SER A O 1
ATOM 2957 N N . GLN A 1 354 ? -35.936 -4.365 49.092 1.00 82.56 354 GLN A N 1
ATOM 2958 C CA . GLN A 1 354 ? -36.305 -5.303 50.163 1.00 82.56 354 GLN A CA 1
ATOM 2959 C C . GLN A 1 354 ? -35.813 -4.858 51.550 1.00 82.56 354 GLN A C 1
ATOM 2961 O O . GLN A 1 354 ? -35.874 -5.629 52.501 1.00 82.56 354 GLN A O 1
ATOM 2966 N N . ASN A 1 355 ? -35.330 -3.621 51.681 1.00 82.06 355 ASN A N 1
ATOM 2967 C CA . ASN A 1 355 ? -34.716 -3.071 52.887 1.00 82.06 355 ASN A CA 1
ATOM 2968 C C . ASN A 1 355 ? -33.390 -3.719 53.333 1.00 82.06 355 ASN A C 1
ATOM 2970 O O . ASN A 1 355 ? -32.931 -3.424 54.435 1.00 82.06 355 ASN A O 1
ATOM 2974 N N . ASN A 1 356 ? -32.735 -4.522 52.491 1.00 86.06 356 ASN A N 1
ATOM 2975 C CA . ASN A 1 356 ? -31.409 -5.059 52.797 1.00 86.06 356 ASN A CA 1
ATOM 2976 C C . ASN A 1 356 ? -30.330 -4.007 52.531 1.00 86.06 356 ASN A C 1
ATOM 2978 O O . ASN A 1 356 ? -30.304 -3.381 51.465 1.00 86.06 356 ASN A O 1
ATOM 2982 N N . GLU A 1 357 ? -29.425 -3.841 53.493 1.00 90.31 357 GLU A N 1
ATOM 2983 C CA . GLU A 1 357 ? -28.303 -2.912 53.396 1.00 90.31 357 GLU A CA 1
ATOM 2984 C C . GLU A 1 357 ? -27.037 -3.605 52.889 1.00 90.31 357 GLU A C 1
ATOM 2986 O O . GLU A 1 357 ? -26.653 -4.677 53.359 1.00 90.31 357 GLU A O 1
ATOM 2991 N N . HIS A 1 358 ? -26.339 -2.948 51.967 1.00 88.81 358 HIS A N 1
ATOM 2992 C CA . HIS A 1 358 ? -25.054 -3.390 51.440 1.00 88.81 358 HIS A CA 1
ATOM 2993 C C . HIS A 1 358 ? -24.018 -2.278 51.586 1.00 88.81 358 HIS A C 1
ATOM 2995 O O . HIS A 1 358 ? -24.319 -1.102 51.390 1.00 88.81 358 HIS A O 1
ATOM 3001 N N . SER A 1 359 ? -22.779 -2.646 51.918 1.00 88.94 359 SER A N 1
ATOM 3002 C CA . SER A 1 359 ? -21.671 -1.700 52.060 1.00 88.94 359 SER A CA 1
ATOM 3003 C C . SER A 1 359 ? -20.628 -1.919 50.969 1.00 88.94 359 SER A C 1
ATOM 3005 O O . SER A 1 359 ? -20.087 -3.014 50.826 1.00 88.94 359 SER A O 1
ATOM 3007 N N . LEU A 1 360 ? -20.343 -0.863 50.215 1.00 88.25 360 LEU A N 1
ATOM 3008 C CA . LEU A 1 360 ? -19.455 -0.854 49.059 1.00 88.25 360 LEU A CA 1
ATOM 3009 C C . LEU A 1 360 ? -18.139 -0.172 49.437 1.00 88.25 360 LEU A C 1
ATOM 3011 O O . LEU A 1 360 ? -18.141 0.929 49.998 1.00 88.25 360 LEU A O 1
ATOM 3015 N N . SER A 1 361 ? -17.006 -0.814 49.147 1.00 87.81 361 SER A N 1
ATOM 3016 C CA . SER A 1 361 ? -15.696 -0.212 49.412 1.00 87.81 361 SER A CA 1
ATOM 3017 C C . SER A 1 361 ? -15.407 0.895 48.399 1.00 87.81 361 SER A C 1
ATOM 3019 O O . SER A 1 361 ? -15.690 0.733 47.209 1.00 87.81 361 SER A O 1
ATOM 3021 N N . ARG A 1 362 ? -14.791 2.001 48.843 1.00 87.31 362 ARG A N 1
ATOM 3022 C CA . ARG A 1 362 ? -14.358 3.077 47.931 1.00 87.31 362 ARG A CA 1
ATOM 3023 C C . ARG A 1 362 ? -13.466 2.537 46.821 1.00 87.31 362 ARG A C 1
ATOM 3025 O O . ARG A 1 362 ? -13.739 2.807 45.662 1.00 87.31 362 ARG A O 1
ATOM 3032 N N . LYS A 1 363 ? -12.501 1.675 47.166 1.00 84.94 363 LYS A N 1
ATOM 3033 C CA . LYS A 1 363 ? -11.614 1.005 46.203 1.00 84.94 363 LYS A CA 1
ATOM 3034 C C . LYS A 1 363 ? -12.376 0.287 45.085 1.00 84.94 363 LYS A C 1
ATOM 3036 O O . LYS A 1 363 ? -11.980 0.389 43.937 1.00 84.94 363 LYS A O 1
ATOM 3041 N N . SER A 1 364 ? -13.474 -0.406 45.402 1.00 85.44 364 SER A N 1
ATOM 3042 C CA . SER A 1 364 ? -14.263 -1.093 44.372 1.00 85.44 364 SER A CA 1
ATOM 3043 C C . SER A 1 364 ? -14.956 -0.132 43.407 1.00 85.44 364 SER A C 1
ATOM 3045 O O . SER A 1 364 ? -15.048 -0.445 42.234 1.00 85.44 364 SER A O 1
ATOM 3047 N N . ILE A 1 365 ? -15.413 1.033 43.877 1.00 87.38 365 ILE A N 1
ATOM 3048 C CA . ILE A 1 365 ? -16.048 2.059 43.034 1.00 87.38 365 ILE A CA 1
ATOM 3049 C C . ILE A 1 365 ? -14.986 2.799 42.206 1.00 87.38 365 ILE A C 1
ATOM 3051 O O . ILE A 1 365 ? -15.206 3.062 41.028 1.00 87.38 365 ILE A O 1
ATOM 3055 N N . LEU A 1 366 ? -13.825 3.083 42.806 1.00 85.12 366 LEU A N 1
ATOM 3056 C CA . LEU A 1 366 ? -12.679 3.691 42.124 1.00 85.12 366 LEU A CA 1
ATOM 3057 C C . LEU A 1 366 ? -12.148 2.803 40.992 1.00 85.12 366 LEU A C 1
ATOM 3059 O O . LEU A 1 366 ? -11.876 3.323 39.923 1.00 85.12 366 LEU A O 1
ATOM 3063 N N . ASP A 1 367 ? -12.096 1.479 41.173 1.00 81.88 367 ASP A N 1
ATOM 3064 C CA . ASP A 1 367 ? -11.672 0.542 40.118 1.00 81.88 367 ASP A CA 1
ATOM 3065 C C . ASP A 1 367 ? -12.552 0.641 38.855 1.00 81.88 367 ASP A C 1
ATOM 3067 O O . ASP A 1 367 ? -12.046 0.591 37.737 1.00 81.88 367 ASP A O 1
ATOM 3071 N N . TYR A 1 368 ? -13.866 0.842 39.021 1.00 82.69 368 TYR A N 1
ATOM 3072 C CA . TYR A 1 368 ? -14.782 1.084 37.899 1.00 82.69 368 TYR A CA 1
ATOM 3073 C C . TYR A 1 368 ? -14.613 2.474 37.277 1.00 82.69 368 TYR A C 1
ATOM 3075 O O . TYR A 1 368 ? -14.743 2.603 36.064 1.00 82.69 368 TYR A O 1
ATOM 3083 N N . LEU A 1 369 ? -14.319 3.502 38.082 1.00 79.62 369 LEU A N 1
ATOM 3084 C CA . LEU A 1 369 ? -14.025 4.856 37.595 1.00 79.62 369 LEU A CA 1
ATOM 3085 C C . LEU A 1 369 ? -12.720 4.901 36.787 1.00 79.62 369 LEU A C 1
ATOM 3087 O O . LEU A 1 369 ? -12.699 5.491 35.712 1.00 79.62 369 LEU A O 1
ATOM 3091 N N . GLU A 1 370 ? -11.659 4.250 37.271 1.00 75.56 370 GLU A N 1
ATOM 3092 C CA . GLU A 1 370 ? -10.356 4.161 36.595 1.00 75.56 370 GLU A CA 1
ATOM 3093 C C . GLU A 1 370 ? -10.457 3.430 35.255 1.00 75.56 370 GLU A C 1
ATOM 3095 O O . GLU A 1 370 ? -9.847 3.841 34.271 1.00 75.56 370 GLU A O 1
ATOM 3100 N N . LYS A 1 371 ? -11.242 2.349 35.212 1.00 72.19 371 LYS A N 1
ATOM 3101 C CA . LYS A 1 371 ? -11.435 1.529 34.008 1.00 72.19 371 LYS A CA 1
ATOM 3102 C C . LYS A 1 371 ? -12.540 2.040 33.086 1.00 72.19 371 LYS A C 1
ATOM 3104 O O . LYS A 1 371 ? -12.697 1.492 32.002 1.00 72.19 371 LYS A O 1
ATOM 3109 N N . GLN A 1 372 ? -13.318 3.028 33.535 1.00 70.19 372 GLN A N 1
ATOM 3110 C CA . GLN A 1 372 ? -14.526 3.531 32.868 1.00 70.19 372 GLN A CA 1
ATOM 3111 C C . GLN A 1 372 ? -15.479 2.400 32.422 1.00 70.19 372 GLN A C 1
ATOM 3113 O O . GLN A 1 372 ? -16.084 2.443 31.356 1.00 70.19 372 GLN A O 1
ATOM 3118 N N . ASP A 1 373 ? -15.588 1.360 33.253 1.00 74.00 373 ASP A N 1
ATOM 3119 C CA . ASP A 1 373 ? -16.277 0.096 32.958 1.00 74.00 373 ASP A CA 1
ATOM 3120 C C . ASP A 1 373 ? -17.677 0.085 33.601 1.00 74.00 373 ASP A C 1
ATOM 3122 O O . ASP A 1 373 ? -17.919 -0.580 34.603 1.00 74.00 373 ASP A O 1
ATOM 3126 N N . PHE A 1 374 ? -18.611 0.894 33.097 1.00 81.44 374 PHE A N 1
ATOM 3127 C CA . PHE A 1 374 ? -19.900 1.124 33.777 1.00 81.44 374 PHE A CA 1
ATOM 3128 C C . PHE A 1 374 ? -21.004 0.121 33.443 1.00 81.44 374 PHE A C 1
ATOM 3130 O O . PHE A 1 374 ? -22.052 0.131 34.091 1.00 81.44 374 PHE A O 1
ATOM 3137 N N . ASP A 1 375 ? -20.777 -0.733 32.453 1.00 75.00 375 ASP A N 1
ATOM 3138 C CA . ASP A 1 375 ? -21.806 -1.625 31.918 1.00 75.00 375 ASP A CA 1
ATOM 3139 C C . ASP A 1 375 ? -21.594 -3.089 32.337 1.00 75.00 375 ASP A C 1
ATOM 3141 O O . ASP A 1 375 ? -22.486 -3.919 32.163 1.00 75.00 375 ASP A O 1
ATOM 3145 N N . ASN A 1 376 ? -20.458 -3.407 32.969 1.00 70.94 376 ASN A N 1
ATOM 3146 C CA . ASN A 1 376 ? -20.144 -4.757 33.433 1.00 70.94 376 ASN A CA 1
ATOM 3147 C C . ASN A 1 376 ? -20.216 -4.895 34.958 1.00 70.94 376 ASN A C 1
ATOM 3149 O O . ASN A 1 376 ? -19.888 -3.987 35.722 1.00 70.94 376 ASN A O 1
ATOM 3153 N N . THR A 1 377 ? -20.602 -6.085 35.428 1.00 69.56 377 THR A N 1
ATOM 3154 C CA . THR A 1 377 ? -20.641 -6.418 36.860 1.00 69.56 377 THR A CA 1
ATOM 3155 C C . THR A 1 377 ? -19.555 -7.422 37.230 1.00 69.56 377 THR A C 1
ATOM 3157 O O . THR A 1 377 ? -19.582 -8.576 36.809 1.00 69.56 377 THR A O 1
ATOM 3160 N N . ARG A 1 378 ? -18.636 -7.021 38.105 1.00 59.28 378 ARG A N 1
ATOM 3161 C CA . ARG A 1 378 ? -17.673 -7.895 38.785 1.00 59.28 378 ARG A CA 1
ATOM 3162 C C . ARG A 1 378 ? -18.230 -8.281 40.162 1.00 59.28 378 ARG A C 1
ATOM 3164 O O . ARG A 1 378 ? -18.059 -7.550 41.136 1.00 59.28 378 ARG A O 1
ATOM 3171 N N . GLY A 1 379 ? -18.919 -9.422 40.238 1.00 54.53 379 GLY A N 1
ATOM 3172 C CA . GLY A 1 379 ? -19.444 -10.007 41.485 1.00 54.53 379 GLY A CA 1
ATOM 3173 C C . GLY A 1 379 ? -20.969 -9.908 41.670 1.00 54.53 379 GLY A C 1
ATOM 3174 O O . GLY A 1 379 ? -21.695 -9.509 40.768 1.00 54.53 379 GLY A O 1
ATOM 3175 N N . HIS A 1 380 ? -21.462 -10.302 42.854 1.00 50.47 380 HIS A N 1
ATOM 3176 C CA . HIS A 1 380 ? -22.894 -10.527 43.134 1.00 50.47 380 HIS A CA 1
ATOM 3177 C C . HIS A 1 380 ? -23.776 -9.271 43.236 1.00 50.47 380 HIS A C 1
ATOM 3179 O O . HIS A 1 380 ? -24.998 -9.399 43.281 1.00 50.47 380 HIS A O 1
ATOM 3185 N N . PHE A 1 381 ? -23.196 -8.071 43.297 1.00 57.69 381 PHE A N 1
ATOM 3186 C CA . PHE A 1 381 ? -23.947 -6.834 43.512 1.00 57.69 381 PHE A CA 1
ATOM 3187 C C . PHE A 1 381 ? -23.633 -5.812 42.415 1.00 57.69 381 PHE A C 1
ATOM 3189 O O . PHE A 1 381 ? -22.479 -5.463 42.192 1.00 57.69 381 PHE A O 1
ATOM 3196 N N . SER A 1 382 ? -24.674 -5.331 41.737 1.00 76.31 382 SER A N 1
ATOM 3197 C CA . SER A 1 382 ? -24.621 -4.464 40.550 1.00 76.31 382 SER A CA 1
ATOM 3198 C C . SER A 1 382 ? -24.712 -2.965 40.881 1.00 76.31 382 SER A C 1
ATOM 3200 O O . SER A 1 382 ? -25.230 -2.184 40.084 1.00 76.31 382 SER A O 1
ATOM 3202 N N . TYR A 1 383 ? -24.274 -2.554 42.077 1.00 87.12 383 TYR A N 1
ATOM 3203 C CA . TYR A 1 383 ? -24.413 -1.170 42.556 1.00 87.12 383 TYR A CA 1
ATOM 3204 C C . TYR A 1 383 ? -23.200 -0.303 42.191 1.00 87.12 383 TYR A C 1
ATOM 3206 O O . TYR A 1 383 ? -23.350 0.855 41.813 1.00 87.12 383 TYR A O 1
ATOM 3214 N N . GLN A 1 384 ? -21.994 -0.868 42.297 1.00 88.88 384 GLN A N 1
ATOM 3215 C CA . GLN A 1 384 ? -20.718 -0.190 42.070 1.00 88.88 384 GLN A CA 1
ATOM 3216 C C . GLN A 1 384 ? -20.599 0.465 40.685 1.00 88.88 384 GLN A C 1
ATOM 3218 O O . GLN A 1 384 ? -20.274 1.651 40.670 1.00 88.88 384 GLN A O 1
ATOM 3223 N N . PRO A 1 385 ? -20.886 -0.217 39.554 1.00 85.00 385 PRO A N 1
ATOM 3224 C CA . PRO A 1 385 ? -20.751 0.399 38.232 1.00 85.00 385 PRO A CA 1
ATOM 3225 C C . PRO A 1 385 ? -21.720 1.574 38.029 1.00 85.00 385 PRO A C 1
ATOM 3227 O O . PRO A 1 385 ? -21.337 2.602 37.481 1.00 85.00 385 PRO A O 1
ATOM 3230 N N . VAL A 1 386 ? -22.944 1.489 38.566 1.00 87.00 386 VAL A N 1
ATOM 3231 C CA . VAL A 1 386 ? -23.950 2.568 38.490 1.00 87.00 386 VAL A CA 1
ATOM 3232 C C . VAL A 1 386 ? -23.527 3.780 39.320 1.00 87.00 386 VAL A C 1
ATOM 3234 O O . VAL A 1 386 ? -23.662 4.922 38.887 1.00 87.00 386 VAL A O 1
ATOM 3237 N N . ILE A 1 387 ? -23.007 3.542 40.526 1.00 89.38 387 ILE A N 1
ATOM 3238 C CA . ILE A 1 387 ? -22.503 4.612 41.392 1.00 89.38 387 ILE A CA 1
ATOM 3239 C C . ILE A 1 387 ? -21.266 5.263 40.767 1.00 89.38 387 ILE A C 1
ATOM 3241 O O . ILE A 1 387 ? -21.172 6.487 40.761 1.00 89.38 387 ILE A O 1
ATOM 3245 N N . ALA A 1 388 ? -20.354 4.463 40.211 1.00 87.62 388 ALA A N 1
ATOM 3246 C CA . ALA A 1 388 ? -19.192 4.947 39.477 1.00 87.62 388 ALA A CA 1
ATOM 3247 C C . ALA A 1 388 ? -19.616 5.810 38.279 1.00 87.62 388 ALA A C 1
ATOM 3249 O O . ALA A 1 388 ? -19.137 6.930 38.153 1.00 87.62 388 ALA A O 1
ATOM 3250 N N . LYS A 1 389 ? -20.597 5.369 37.482 1.00 85.56 389 LYS A N 1
ATOM 3251 C CA . LYS A 1 389 ? -21.163 6.148 36.370 1.00 85.56 389 LYS A CA 1
ATOM 3252 C C . LYS A 1 389 ? -21.743 7.488 36.825 1.00 85.56 389 LYS A C 1
ATOM 3254 O O . LYS A 1 389 ? -21.440 8.522 36.245 1.00 85.56 389 LYS A O 1
ATOM 3259 N N . CYS A 1 390 ? -22.514 7.493 37.915 1.00 85.75 390 CYS A N 1
ATOM 3260 C CA . CYS A 1 390 ? -23.089 8.721 38.471 1.00 85.75 390 CYS A CA 1
ATOM 3261 C C . CYS A 1 390 ? -22.017 9.715 38.958 1.00 85.75 390 CYS A C 1
ATOM 3263 O O . CYS A 1 390 ? -22.249 10.925 38.932 1.00 85.75 390 CYS A O 1
ATOM 3265 N N . ILE A 1 391 ? -20.879 9.219 39.454 1.00 87.19 391 ILE A N 1
ATOM 3266 C CA . ILE A 1 391 ? -19.733 10.061 39.814 1.00 87.19 391 ILE A CA 1
ATOM 3267 C C . ILE A 1 391 ? -19.057 10.579 38.539 1.00 87.19 391 ILE A C 1
ATOM 3269 O O . ILE A 1 391 ? -18.813 11.775 38.429 1.00 87.19 391 ILE A O 1
ATOM 3273 N N . PHE A 1 392 ? -18.819 9.698 37.567 1.00 82.62 392 PHE A N 1
ATOM 3274 C CA . PHE A 1 392 ? -18.185 10.008 36.287 1.00 82.62 392 PHE A CA 1
ATOM 3275 C C . PHE A 1 392 ? -18.905 11.113 35.508 1.00 82.62 392 PHE A C 1
ATOM 3277 O O . PHE A 1 392 ? -18.269 12.067 35.082 1.00 82.62 392 PHE A O 1
ATOM 3284 N N . GLU A 1 393 ? -20.233 11.040 35.393 1.00 80.31 393 GLU A N 1
ATOM 3285 C CA . GLU A 1 393 ? -21.060 12.038 34.690 1.00 80.31 393 GLU A CA 1
ATOM 3286 C C . GLU A 1 393 ? -20.980 13.451 35.295 1.00 80.31 393 GLU A C 1
ATOM 3288 O O . GLU A 1 393 ? -21.391 14.423 34.663 1.00 80.31 393 GLU A O 1
ATOM 3293 N N . LYS A 1 394 ? -20.482 13.572 36.530 1.00 83.12 394 LYS A N 1
ATOM 3294 C CA . LYS A 1 394 ? -20.376 14.831 37.277 1.00 83.12 394 LYS A CA 1
ATOM 3295 C C . LYS A 1 394 ? -18.934 15.259 37.534 1.00 83.12 394 LYS A C 1
ATOM 3297 O O . LYS A 1 394 ? -18.724 16.302 38.149 1.00 83.12 394 LYS A O 1
ATOM 3302 N N . LEU A 1 395 ? -17.958 14.449 37.135 1.00 78.69 395 LEU A N 1
ATOM 3303 C CA . LEU A 1 395 ? -16.555 14.790 37.275 1.00 78.69 395 LEU A CA 1
ATOM 3304 C C . LEU A 1 395 ? -16.164 15.789 36.187 1.00 78.69 395 LEU A C 1
ATOM 3306 O O . LEU A 1 395 ? -16.360 15.535 34.999 1.00 78.69 395 LEU A O 1
ATOM 3310 N N . GLU A 1 396 ? -15.573 16.912 36.591 1.00 61.84 396 GLU A N 1
ATOM 3311 C CA . GLU A 1 396 ? -14.908 17.793 35.638 1.00 61.84 396 GLU A CA 1
ATOM 3312 C C . GLU A 1 396 ? -13.569 17.154 35.235 1.00 61.84 396 GLU A C 1
ATOM 3314 O O . GLU A 1 396 ? -12.781 16.778 36.112 1.00 61.84 396 GLU A O 1
ATOM 3319 N N . PRO A 1 397 ? -13.298 16.970 33.931 1.00 57.78 397 PRO A N 1
ATOM 3320 C CA . PRO A 1 397 ? -12.002 16.482 33.485 1.00 57.78 397 PRO A CA 1
ATOM 3321 C C . PRO A 1 397 ? -10.917 17.464 33.935 1.00 57.78 397 PRO A C 1
ATOM 3323 O O . PRO A 1 397 ? -11.085 18.677 33.800 1.00 57.78 397 PRO A O 1
ATOM 3326 N N . GLN A 1 398 ? -9.790 16.960 34.450 1.00 50.50 398 GLN A N 1
ATOM 3327 C CA . GLN A 1 398 ? -8.644 17.836 34.677 1.00 50.50 398 GLN A CA 1
ATOM 3328 C C . GLN A 1 398 ? -8.255 18.486 33.342 1.00 50.50 398 GLN A C 1
ATOM 3330 O O . GLN A 1 398 ? -8.159 17.807 32.315 1.00 50.50 398 GLN A O 1
ATOM 3335 N N . SER A 1 399 ? -7.981 19.792 33.361 1.00 44.94 399 SER A N 1
ATOM 3336 C CA . SER A 1 399 ? -7.265 20.471 32.283 1.00 44.94 399 SER A CA 1
ATOM 3337 C C . SER A 1 399 ? -5.813 19.985 32.279 1.00 44.94 399 SER A C 1
ATOM 3339 O O . SER A 1 399 ? -4.916 20.644 32.800 1.00 44.94 399 SER A O 1
ATOM 3341 N N . LEU A 1 400 ? -5.593 18.782 31.756 1.00 44.00 400 LEU A N 1
ATOM 3342 C CA . LEU A 1 400 ? -4.273 18.263 31.440 1.00 44.00 400 LEU A CA 1
ATOM 3343 C C . LEU A 1 400 ? -4.002 18.588 29.977 1.00 44.00 400 LEU A C 1
ATOM 3345 O O . LEU A 1 400 ? -4.766 18.192 29.097 1.00 44.00 400 LEU A O 1
ATOM 3349 N N . GLU A 1 401 ? -2.894 19.276 29.729 1.00 41.16 401 GLU A N 1
ATOM 3350 C CA . GLU A 1 401 ? -2.366 19.666 28.416 1.00 41.16 401 GLU A CA 1
ATOM 3351 C C . GLU A 1 401 ? -2.039 18.474 27.480 1.00 41.16 401 GLU A C 1
ATOM 3353 O O . GLU A 1 401 ? -1.340 18.658 26.493 1.00 41.16 401 GLU A O 1
ATOM 3358 N N . ASP A 1 402 ? -2.535 17.254 27.740 1.00 44.78 402 ASP A N 1
ATOM 3359 C CA . ASP A 1 402 ? -2.118 16.039 27.026 1.00 44.78 402 ASP A CA 1
ATOM 3360 C C . ASP A 1 402 ? -3.196 14.928 26.934 1.00 44.78 402 ASP A C 1
ATOM 3362 O O . ASP A 1 402 ? -2.888 13.736 26.880 1.00 44.78 402 ASP A O 1
ATOM 3366 N N . ASN A 1 403 ? -4.485 15.292 26.880 1.00 47.88 403 ASN A N 1
ATOM 3367 C CA . ASN A 1 403 ? -5.584 14.376 26.501 1.00 47.88 403 ASN A CA 1
ATOM 3368 C C . ASN A 1 403 ? -5.709 14.227 24.966 1.00 47.88 403 ASN A C 1
ATOM 3370 O O . ASN A 1 403 ? -6.806 14.208 24.409 1.00 47.88 403 ASN A O 1
ATOM 3374 N N . THR A 1 404 ? -4.585 14.159 24.251 1.00 57.00 404 THR A N 1
ATOM 3375 C CA . THR A 1 404 ? -4.596 13.898 22.807 1.00 57.00 404 THR A CA 1
ATOM 3376 C C . THR A 1 404 ? -4.840 12.407 22.570 1.00 57.00 404 THR A C 1
ATOM 3378 O O . THR A 1 404 ? -4.097 11.555 23.062 1.00 57.00 404 THR A O 1
ATOM 3381 N N . ILE A 1 405 ? -5.914 12.077 21.844 1.00 71.62 405 ILE A N 1
ATOM 3382 C CA . ILE A 1 405 ? -6.205 10.707 21.395 1.00 71.62 405 ILE A CA 1
ATOM 3383 C C . ILE A 1 405 ? -5.004 10.235 20.582 1.00 71.62 405 ILE A C 1
ATOM 3385 O O . ILE A 1 405 ? -4.711 10.795 19.536 1.00 71.62 405 ILE A O 1
ATOM 3389 N N . LYS A 1 406 ? -4.279 9.218 21.049 1.00 85.94 406 LYS A N 1
ATOM 3390 C CA . LYS A 1 406 ? -3.067 8.755 20.356 1.00 85.94 406 LYS A CA 1
ATOM 3391 C C . LYS A 1 406 ? -3.428 7.717 19.312 1.00 85.94 406 LYS A C 1
ATOM 3393 O O . LYS A 1 406 ? -4.146 6.770 19.628 1.00 85.94 406 LYS A O 1
ATOM 3398 N N . ASN A 1 407 ? -2.879 7.857 18.112 1.00 92.44 407 ASN A N 1
ATOM 3399 C CA . ASN A 1 407 ? -2.941 6.813 17.099 1.00 92.44 407 ASN A CA 1
ATOM 3400 C C . ASN A 1 407 ? -1.910 5.714 17.401 1.00 92.44 407 ASN A C 1
ATOM 3402 O O . ASN A 1 407 ? -0.781 5.988 17.810 1.00 92.44 407 ASN A O 1
ATOM 3406 N N . TYR A 1 408 ? -2.313 4.469 17.179 1.00 94.19 408 TYR A N 1
ATOM 3407 C CA . TYR A 1 408 ? -1.500 3.264 17.305 1.00 94.19 408 TYR A CA 1
ATOM 3408 C C . TYR A 1 408 ? -1.401 2.594 15.945 1.00 94.19 408 TYR A C 1
ATOM 3410 O O . TYR A 1 408 ? -2.348 2.656 15.165 1.00 94.19 408 TYR A O 1
ATOM 3418 N N . VAL A 1 409 ? -0.283 1.939 15.650 1.00 97.38 409 VAL A N 1
ATOM 3419 C CA . VAL A 1 409 ? -0.040 1.337 14.336 1.00 97.38 409 VAL A CA 1
ATOM 3420 C C . VAL A 1 409 ? 0.424 -0.104 14.495 1.00 97.38 409 VAL A C 1
ATOM 3422 O O . VAL A 1 409 ? 1.421 -0.380 15.153 1.00 97.38 409 VAL A O 1
ATOM 3425 N N . LEU A 1 410 ? -0.272 -1.030 13.847 1.00 97.88 410 LEU A N 1
ATOM 3426 C CA . LEU A 1 410 ? 0.182 -2.394 13.633 1.00 97.88 410 LEU A CA 1
ATOM 3427 C C . LEU A 1 410 ? 0.680 -2.540 12.197 1.00 97.88 410 LEU A C 1
ATOM 3429 O O . LEU A 1 410 ? -0.099 -2.420 11.254 1.00 97.88 410 LEU A O 1
ATOM 3433 N N . ILE A 1 411 ? 1.959 -2.853 12.029 1.00 98.06 411 ILE A N 1
ATOM 3434 C CA . ILE A 1 411 ? 2.538 -3.201 10.733 1.00 98.06 411 ILE A CA 1
ATOM 3435 C C . ILE A 1 411 ? 2.606 -4.723 10.615 1.00 98.06 411 ILE A C 1
ATOM 3437 O O . ILE A 1 411 ? 3.183 -5.386 11.477 1.00 98.06 411 ILE A O 1
ATOM 3441 N N . ILE A 1 412 ? 2.028 -5.259 9.541 1.00 95.81 412 ILE A N 1
ATOM 3442 C CA . ILE A 1 412 ? 2.024 -6.680 9.194 1.00 95.81 412 ILE A CA 1
ATOM 3443 C C . ILE A 1 412 ? 2.783 -6.857 7.878 1.00 95.81 412 ILE A C 1
ATOM 3445 O O . ILE A 1 412 ? 2.236 -6.683 6.789 1.00 95.81 412 ILE A O 1
ATOM 3449 N N . ASP A 1 413 ? 4.060 -7.185 7.979 1.00 94.31 413 ASP A N 1
ATOM 3450 C CA . ASP A 1 413 ? 4.900 -7.466 6.823 1.00 94.31 413 ASP A CA 1
ATOM 3451 C C . ASP A 1 413 ? 4.563 -8.848 6.246 1.00 94.31 413 ASP A C 1
ATOM 3453 O O . ASP A 1 413 ? 4.276 -9.789 6.996 1.00 94.31 413 ASP A O 1
ATOM 3457 N N . GLU A 1 414 ? 4.591 -8.969 4.918 1.00 90.25 414 GLU A N 1
ATOM 3458 C CA . GLU A 1 414 ? 4.278 -10.210 4.198 1.00 90.25 414 GLU A CA 1
ATOM 3459 C C . GLU A 1 414 ? 2.905 -10.793 4.585 1.00 90.25 414 GLU A C 1
ATOM 3461 O O . GLU A 1 414 ? 2.755 -11.994 4.829 1.00 90.25 414 GLU A O 1
ATOM 3466 N N . ILE A 1 415 ? 1.879 -9.935 4.655 1.00 90.88 415 ILE A N 1
ATOM 3467 C CA . ILE A 1 415 ? 0.544 -10.278 5.175 1.00 90.88 415 ILE A CA 1
ATOM 3468 C C . ILE A 1 415 ? -0.078 -11.490 4.470 1.00 90.88 415 ILE A C 1
ATOM 3470 O O . ILE A 1 415 ? -0.827 -12.250 5.079 1.00 90.88 415 ILE A O 1
ATOM 3474 N N . ASN A 1 416 ? 0.251 -11.704 3.199 1.00 87.06 416 ASN A N 1
ATOM 3475 C CA . ASN A 1 416 ? -0.254 -12.817 2.411 1.00 87.06 416 ASN A CA 1
ATOM 3476 C C . ASN A 1 416 ? 0.438 -14.157 2.735 1.00 87.06 416 ASN A C 1
ATOM 3478 O O . ASN A 1 416 ? -0.166 -15.199 2.515 1.00 87.06 416 ASN A O 1
ATOM 3482 N N . ARG A 1 417 ? 1.642 -14.188 3.329 1.00 87.56 417 ARG A N 1
ATOM 3483 C CA . ARG A 1 417 ? 2.361 -15.446 3.651 1.00 87.56 417 ARG A CA 1
ATOM 3484 C C . ARG A 1 417 ? 1.729 -16.267 4.782 1.00 87.56 417 ARG A C 1
ATOM 3486 O O . ARG A 1 417 ? 2.097 -17.430 4.970 1.00 87.56 417 ARG A O 1
ATOM 3493 N N . GLY A 1 418 ? 0.803 -15.683 5.539 1.00 84.88 418 GLY A N 1
ATOM 3494 C CA . GLY A 1 418 ? 0.014 -16.365 6.564 1.00 84.88 418 GLY A CA 1
ATOM 3495 C C . GLY A 1 418 ? -1.411 -16.669 6.097 1.00 84.88 418 GLY A C 1
ATOM 3496 O O . GLY A 1 418 ? -1.959 -15.991 5.231 1.00 84.88 418 GLY A O 1
ATOM 3497 N N . ASN A 1 419 ? -2.066 -17.658 6.712 1.00 87.56 419 ASN A N 1
ATOM 3498 C CA . ASN A 1 419 ? -3.506 -17.845 6.521 1.00 87.56 419 ASN A CA 1
ATOM 3499 C C . ASN A 1 419 ? -4.259 -16.767 7.314 1.00 87.56 419 ASN A C 1
ATOM 3501 O O . ASN A 1 419 ? -4.588 -16.960 8.484 1.00 87.56 419 ASN A O 1
ATOM 3505 N N . ILE A 1 420 ? -4.506 -15.624 6.674 1.00 86.62 420 ILE A N 1
ATOM 3506 C CA . ILE A 1 420 ? -5.067 -14.433 7.321 1.00 86.62 420 ILE A CA 1
ATOM 3507 C C . ILE A 1 420 ? -6.413 -14.742 7.998 1.00 86.62 420 ILE A C 1
ATOM 3509 O O . ILE A 1 420 ? -6.627 -14.322 9.132 1.00 86.62 420 ILE A O 1
ATOM 3513 N N . SER A 1 421 ? -7.289 -15.526 7.360 1.00 85.44 421 SER A N 1
ATOM 3514 C CA . SER A 1 421 ? -8.578 -15.931 7.942 1.00 85.44 421 SER A CA 1
ATOM 3515 C C . SER A 1 421 ? -8.401 -16.729 9.237 1.00 85.44 421 SER A C 1
ATOM 3517 O O . SER A 1 421 ? -9.131 -16.507 10.197 1.00 85.44 421 SER A O 1
ATOM 3519 N N . LYS A 1 422 ? -7.401 -17.619 9.302 1.00 89.06 422 LYS A N 1
ATOM 3520 C CA . LYS A 1 422 ? -7.065 -18.362 10.527 1.00 89.06 422 LYS A CA 1
ATOM 3521 C C . LYS A 1 422 ? -6.415 -17.470 11.587 1.00 89.06 422 LYS A C 1
ATOM 3523 O O . LYS A 1 422 ? -6.659 -17.677 12.768 1.00 89.06 422 LYS A O 1
ATOM 3528 N N . ILE A 1 423 ? -5.583 -16.512 11.180 1.00 92.81 423 ILE A N 1
ATOM 3529 C CA . ILE A 1 423 ? -4.859 -15.616 12.094 1.00 92.81 423 ILE A CA 1
ATOM 3530 C C . ILE A 1 423 ? -5.812 -14.615 12.754 1.00 92.81 423 ILE A C 1
ATOM 3532 O O . ILE A 1 423 ? -5.768 -14.440 13.968 1.00 92.81 423 ILE A O 1
ATOM 3536 N N . PHE A 1 424 ? -6.683 -13.974 11.971 1.00 90.00 424 PHE A N 1
ATOM 3537 C CA . PHE A 1 424 ? -7.659 -13.011 12.487 1.00 90.00 424 PHE A CA 1
ATOM 3538 C C . PHE A 1 424 ? -8.878 -13.681 13.127 1.00 90.00 424 PHE A C 1
ATOM 3540 O O . PHE A 1 424 ? -9.514 -13.066 13.979 1.00 90.00 424 PHE A O 1
ATOM 3547 N N . GLY A 1 425 ? -9.225 -14.906 12.719 1.00 87.81 425 GLY A N 1
ATOM 3548 C CA . GLY A 1 425 ? -10.408 -15.606 13.215 1.00 87.81 425 GLY A CA 1
ATOM 3549 C C . GLY A 1 425 ? -11.680 -14.769 13.039 1.00 87.81 425 GLY A C 1
ATOM 3550 O O . GLY A 1 425 ? -11.954 -14.218 11.971 1.00 87.81 425 GLY A O 1
ATOM 3551 N N . GLU A 1 426 ? -12.441 -14.626 14.116 1.00 83.06 426 GLU A N 1
ATOM 3552 C CA . GLU A 1 426 ? -13.655 -13.814 14.200 1.00 83.06 426 GLU A CA 1
ATOM 3553 C C . GLU A 1 426 ? -13.400 -12.295 14.136 1.00 83.06 426 GLU A C 1
ATOM 3555 O O . GLU A 1 426 ? -14.308 -11.523 13.814 1.00 83.06 426 GLU A O 1
ATOM 3560 N N . LEU A 1 427 ? -12.162 -11.846 14.377 1.00 88.62 427 LEU A N 1
ATOM 3561 C CA . LEU A 1 427 ? -11.809 -10.422 14.433 1.00 88.62 427 LEU A CA 1
ATOM 3562 C C . LEU A 1 427 ? -11.745 -9.761 13.060 1.00 88.62 427 LEU A C 1
ATOM 3564 O O . LEU A 1 427 ? -11.708 -8.534 12.962 1.00 88.62 427 LEU A O 1
ATOM 3568 N N . ILE A 1 428 ? -11.768 -10.556 11.991 1.00 86.44 428 ILE A N 1
ATOM 3569 C CA . ILE A 1 428 ? -11.780 -10.056 10.618 1.00 86.44 428 ILE A CA 1
ATOM 3570 C C . ILE A 1 428 ? -12.955 -9.101 10.361 1.00 86.44 428 ILE A C 1
ATOM 3572 O O . ILE A 1 428 ? -12.845 -8.193 9.549 1.00 86.44 428 ILE A O 1
ATOM 3576 N N . THR A 1 429 ? -14.078 -9.264 11.059 1.00 87.25 429 THR A N 1
ATOM 3577 C CA . THR A 1 429 ? -15.218 -8.344 10.943 1.00 87.25 429 THR A CA 1
ATOM 3578 C C . THR A 1 429 ? -14.981 -7.055 11.728 1.00 87.25 429 THR A C 1
ATOM 3580 O O . THR A 1 429 ? -15.391 -5.987 11.291 1.00 87.25 429 THR A O 1
ATOM 3583 N N . LEU A 1 430 ? -14.274 -7.134 12.857 1.00 91.81 430 LEU A N 1
ATOM 3584 C CA . LEU A 1 430 ? -14.062 -6.010 13.772 1.00 91.81 430 LEU A CA 1
ATOM 3585 C C . LEU A 1 430 ? -13.073 -4.971 13.257 1.00 91.81 430 LEU A C 1
ATOM 3587 O O . LEU A 1 430 ? -13.070 -3.844 13.738 1.00 91.81 430 LEU A O 1
ATOM 3591 N N . ILE A 1 431 ? -12.222 -5.331 12.296 1.00 92.88 431 ILE A N 1
ATOM 3592 C CA . ILE A 1 431 ? -11.302 -4.366 11.689 1.00 92.88 431 ILE A CA 1
ATOM 3593 C C . ILE A 1 431 ? -12.021 -3.387 10.754 1.00 92.88 431 ILE A C 1
ATOM 3595 O O . ILE A 1 431 ? -11.443 -2.346 10.442 1.00 92.88 431 ILE A O 1
ATOM 3599 N N . GLU A 1 432 ? -13.257 -3.670 10.322 1.00 90.81 432 GLU A N 1
ATOM 3600 C CA . GLU A 1 432 ? -14.051 -2.757 9.490 1.00 90.81 432 GLU A CA 1
ATOM 3601 C C . GLU A 1 432 ? -14.277 -1.410 10.204 1.00 90.81 432 GLU A C 1
ATOM 3603 O O . GLU A 1 432 ? -14.685 -1.409 11.366 1.00 90.81 432 GLU A O 1
ATOM 3608 N N . PRO A 1 433 ? -14.060 -0.257 9.535 1.00 89.56 433 PRO A N 1
ATOM 3609 C CA . PRO A 1 433 ? -14.172 1.056 10.169 1.00 89.56 433 PRO A CA 1
ATOM 3610 C C . PRO A 1 433 ? -15.487 1.309 10.915 1.00 89.56 433 PRO A C 1
ATOM 3612 O O . PRO A 1 433 ? -15.449 1.882 11.998 1.00 89.56 433 PRO A O 1
ATOM 3615 N N . SER A 1 434 ? -16.632 0.861 10.384 1.00 90.00 434 SER A N 1
ATOM 3616 C CA . SER A 1 434 ? -17.935 1.057 11.038 1.00 90.00 434 SER A CA 1
ATOM 3617 C C . SER A 1 434 ? -18.168 0.140 12.241 1.00 90.00 434 SER A C 1
ATOM 3619 O O . SER A 1 434 ? -19.022 0.447 13.062 1.00 90.00 434 SER A O 1
ATOM 3621 N N . LYS A 1 435 ? -17.423 -0.970 12.359 1.00 91.88 435 LYS A N 1
ATOM 3622 C CA . LYS A 1 435 ? -17.626 -2.014 13.383 1.00 91.88 435 LYS A CA 1
ATOM 3623 C C . LYS A 1 435 ? -16.721 -1.874 14.604 1.00 91.88 435 LYS A C 1
ATOM 3625 O O . LYS A 1 435 ? -16.860 -2.627 15.567 1.00 91.88 435 LYS A O 1
ATOM 3630 N N . ARG A 1 436 ? -15.771 -0.947 14.549 1.00 93.00 436 ARG A N 1
ATOM 3631 C CA . ARG A 1 436 ? -14.834 -0.642 15.632 1.00 93.00 436 ARG A CA 1
ATOM 3632 C C . ARG A 1 436 ? -15.536 0.089 16.779 1.00 93.00 436 ARG A C 1
ATOM 3634 O O . ARG A 1 436 ? -16.606 0.659 16.598 1.00 93.00 436 ARG A O 1
ATOM 3641 N N . ILE A 1 437 ? -14.913 0.069 17.952 1.00 89.19 437 ILE A N 1
ATOM 3642 C CA . ILE A 1 437 ? -15.418 0.726 19.168 1.00 89.19 437 ILE A CA 1
ATOM 3643 C C . ILE A 1 437 ? -15.606 2.220 18.910 1.00 89.19 437 ILE A C 1
ATOM 3645 O O . ILE A 1 437 ? -14.744 2.817 18.277 1.00 89.19 437 ILE A O 1
ATOM 3649 N N . ASP A 1 438 ? -16.699 2.803 19.395 1.00 82.94 438 ASP A N 1
ATOM 3650 C CA . ASP A 1 438 ? -17.084 4.207 19.204 1.00 82.94 438 ASP A CA 1
ATOM 3651 C C . ASP A 1 438 ? -17.509 4.582 17.764 1.00 82.94 438 ASP A C 1
ATOM 3653 O O . ASP A 1 438 ? -17.609 5.767 17.444 1.00 82.94 438 ASP A O 1
ATOM 3657 N N . ALA A 1 439 ? -17.773 3.609 16.876 1.00 83.81 439 ALA A N 1
ATOM 3658 C CA . ALA A 1 439 ? -18.442 3.860 15.589 1.00 83.81 439 ALA A CA 1
ATOM 3659 C C . ALA A 1 439 ? -19.940 3.532 15.602 1.00 83.81 439 ALA A C 1
ATOM 3661 O O . ALA A 1 439 ? -20.430 2.780 16.441 1.00 83.81 439 ALA A O 1
ATOM 3662 N N . ASP A 1 440 ? -20.643 4.059 14.593 1.00 81.81 440 ASP A N 1
ATOM 3663 C CA . ASP A 1 440 ? -22.096 3.943 14.410 1.00 81.81 440 ASP A CA 1
ATOM 3664 C C . ASP A 1 440 ? -22.624 2.500 14.458 1.00 81.81 440 ASP A C 1
ATOM 3666 O O . ASP A 1 440 ? -23.753 2.265 14.884 1.00 81.81 440 ASP A O 1
ATOM 3670 N N . GLU A 1 441 ? -21.820 1.526 14.024 1.00 89.56 441 GLU A N 1
ATOM 3671 C CA . GLU A 1 441 ? -22.186 0.111 13.996 1.00 89.56 441 GLU A CA 1
ATOM 3672 C C . GLU A 1 441 ? -21.243 -0.749 14.854 1.00 89.56 441 GLU A C 1
ATOM 3674 O O . GLU A 1 441 ? -20.922 -1.870 14.451 1.00 89.56 441 GLU A O 1
ATOM 3679 N N . GLU A 1 442 ? -20.777 -0.234 16.000 1.00 92.19 442 GLU A N 1
ATOM 3680 C CA . GLU A 1 442 ? -19.869 -0.931 16.924 1.00 92.19 442 GLU A CA 1
ATOM 3681 C C . GLU A 1 442 ? -20.280 -2.395 17.170 1.00 92.19 442 GLU A C 1
ATOM 3683 O O . GLU A 1 442 ? -21.420 -2.704 17.525 1.00 92.19 442 GLU A O 1
ATOM 3688 N N . ILE A 1 443 ? -19.316 -3.312 17.024 1.00 91.06 443 ILE A N 1
ATOM 3689 C CA . ILE A 1 443 ? -19.472 -4.732 17.346 1.00 91.06 443 ILE A CA 1
ATOM 3690 C C . ILE A 1 443 ? -18.381 -5.150 18.332 1.00 91.06 443 ILE A C 1
ATOM 3692 O O . ILE A 1 443 ? -17.198 -4.854 18.159 1.00 91.06 443 ILE A O 1
ATOM 3696 N N . LYS A 1 444 ? -18.781 -5.927 19.342 1.00 92.12 444 LYS A N 1
ATOM 3697 C CA . LYS A 1 444 ? -17.876 -6.711 20.187 1.00 92.12 444 LYS A CA 1
ATOM 3698 C C . LYS A 1 444 ? -18.139 -8.196 19.982 1.00 92.12 444 LYS A C 1
ATOM 3700 O O . LYS A 1 444 ? -19.271 -8.607 19.730 1.00 92.12 444 LYS A O 1
ATOM 3705 N N . VAL A 1 445 ? -17.091 -9.003 20.089 1.00 91.56 445 VAL A N 1
ATOM 3706 C CA . VAL A 1 445 ? -17.175 -10.469 20.053 1.00 91.56 445 VAL A CA 1
ATOM 3707 C 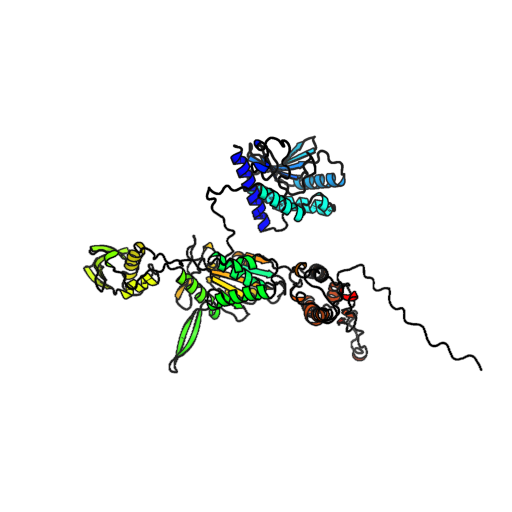C . VAL A 1 445 ? -16.656 -11.048 21.354 1.00 91.56 445 VAL A C 1
ATOM 3709 O O . VAL A 1 445 ? -15.833 -10.435 22.029 1.00 91.56 445 VAL A O 1
ATOM 3712 N N . LYS A 1 446 ? -17.120 -12.246 21.695 1.00 91.75 446 LYS A N 1
ATOM 3713 C CA . LYS A 1 446 ? -16.602 -12.993 22.835 1.00 91.75 446 LYS A CA 1
ATOM 3714 C C . LYS A 1 446 ? -15.443 -13.873 22.379 1.00 91.75 446 LYS A C 1
ATOM 3716 O O . LYS A 1 446 ? -15.650 -14.720 21.512 1.00 91.75 446 LYS A O 1
ATOM 3721 N N . LEU A 1 447 ? -14.260 -13.679 22.954 1.00 91.56 447 LEU A N 1
ATOM 3722 C CA . LEU A 1 447 ? -13.073 -14.444 22.573 1.00 91.56 447 LEU A CA 1
ATOM 3723 C C . LEU A 1 447 ? -13.167 -15.904 23.065 1.00 91.56 447 LEU A C 1
ATOM 3725 O O . LEU A 1 447 ? -13.674 -16.148 24.165 1.00 91.56 447 LEU A O 1
ATOM 3729 N N . PRO A 1 448 ? -12.685 -16.890 22.287 1.00 88.56 448 PRO A N 1
ATOM 3730 C CA . PRO A 1 448 ? -12.898 -18.309 22.555 1.00 88.56 448 PRO A CA 1
ATOM 3731 C C . PRO A 1 448 ? -12.082 -18.860 23.726 1.00 88.56 448 PRO A C 1
ATOM 3733 O O . PRO A 1 448 ? -12.543 -19.806 24.364 1.00 88.56 448 PRO A O 1
ATOM 3736 N N . TYR A 1 449 ? -10.895 -18.313 24.018 1.00 88.12 449 TYR A N 1
ATOM 3737 C CA . TYR A 1 449 ? -10.041 -18.848 25.082 1.00 88.12 449 TYR A CA 1
ATOM 3738 C C . TYR A 1 449 ? -10.315 -18.164 26.420 1.00 88.12 449 TYR A C 1
ATOM 3740 O O . TYR A 1 449 ? -10.506 -18.852 27.421 1.00 88.12 449 TYR A O 1
ATOM 3748 N N . SER A 1 450 ? -10.347 -16.828 26.458 1.00 87.75 450 SER A N 1
ATOM 3749 C CA . SER A 1 450 ? -10.584 -16.095 27.707 1.00 87.75 450 SER A CA 1
ATOM 3750 C C . SER A 1 450 ? -12.066 -15.933 28.047 1.00 87.75 450 SER A C 1
ATOM 3752 O O . SER A 1 450 ? -12.424 -15.843 29.221 1.00 87.75 450 SER A O 1
ATOM 3754 N N . GLY A 1 451 ? -12.943 -15.913 27.038 1.00 86.25 451 GLY A N 1
ATOM 3755 C CA . GLY A 1 451 ? -14.354 -15.577 27.209 1.00 86.25 451 GLY A CA 1
ATOM 3756 C C . GLY A 1 451 ? -14.620 -14.081 27.403 1.00 86.25 451 GLY A C 1
ATOM 3757 O O . GLY A 1 451 ? -15.762 -13.725 27.697 1.00 86.25 451 GLY A O 1
ATOM 3758 N N . ASP A 1 452 ? -13.613 -13.218 27.250 1.00 86.19 452 ASP A N 1
ATOM 3759 C CA . ASP A 1 452 ? -13.771 -11.767 27.383 1.00 86.19 452 ASP A CA 1
ATOM 3760 C C . ASP A 1 452 ? -14.496 -11.171 26.171 1.00 86.19 452 ASP A C 1
ATOM 3762 O O . ASP A 1 452 ? -14.369 -11.666 25.047 1.00 86.19 452 ASP A O 1
ATOM 3766 N N . GLU A 1 453 ? -15.208 -10.062 26.378 1.00 91.12 453 GLU A N 1
ATOM 3767 C CA . GLU A 1 453 ? -15.670 -9.228 25.269 1.00 91.12 453 GLU A CA 1
ATOM 3768 C C . GLU A 1 453 ? -14.517 -8.410 24.684 1.00 91.12 453 GLU A C 1
ATOM 3770 O O . GLU A 1 453 ? -13.780 -7.715 25.388 1.00 91.12 453 GLU A O 1
ATOM 3775 N N . PHE A 1 454 ? -14.389 -8.452 23.363 1.00 92.31 454 PHE A N 1
ATOM 3776 C CA . PHE A 1 454 ? -13.330 -7.793 22.626 1.00 92.31 454 PHE A CA 1
ATOM 3777 C C . PHE A 1 454 ? -13.878 -6.997 21.442 1.00 92.31 454 PHE A C 1
ATOM 3779 O O . PHE A 1 454 ? -14.791 -7.417 20.740 1.00 92.31 454 PHE A O 1
ATOM 3786 N N . GLY A 1 455 ? -13.263 -5.841 21.212 1.00 92.50 455 GLY A N 1
ATOM 3787 C CA . GLY A 1 455 ? -13.564 -4.907 20.130 1.00 92.50 455 GLY A CA 1
ATOM 3788 C C . GLY A 1 455 ? -12.286 -4.184 19.715 1.00 92.50 455 GLY A C 1
ATOM 3789 O O . GLY A 1 455 ? -11.375 -4.034 20.539 1.00 92.50 455 GLY A O 1
ATOM 3790 N N . VAL A 1 456 ? -12.213 -3.737 18.464 1.00 94.88 456 VAL A N 1
ATOM 3791 C CA . VAL A 1 456 ? -11.049 -3.033 17.903 1.00 94.88 456 VAL A CA 1
ATOM 3792 C C . VAL A 1 456 ? -11.281 -1.521 18.005 1.00 94.88 456 VAL A C 1
ATOM 3794 O O . VAL A 1 456 ? -12.343 -1.070 17.589 1.00 94.88 456 VAL A O 1
ATOM 3797 N N . PRO A 1 457 ? -10.352 -0.719 18.554 1.00 92.56 457 PRO A N 1
ATOM 3798 C CA . PRO A 1 457 ? -10.571 0.717 18.726 1.00 92.56 457 PRO A CA 1
ATOM 3799 C C . PRO A 1 457 ? -10.332 1.531 17.436 1.00 92.56 457 PRO A C 1
ATOM 3801 O O . PRO A 1 457 ? -9.605 1.107 16.531 1.00 92.56 457 PRO A O 1
ATOM 3804 N N . GLN A 1 458 ? -10.943 2.718 17.338 1.00 89.88 458 GLN A N 1
ATOM 3805 C CA . GLN A 1 458 ? -10.859 3.603 16.156 1.00 89.88 458 GLN A CA 1
ATOM 3806 C C . GLN A 1 458 ? -9.474 4.208 15.924 1.00 89.88 458 GLN A C 1
ATOM 3808 O O . GLN A 1 458 ? -9.126 4.521 14.793 1.00 89.88 458 GLN A O 1
ATOM 3813 N N . ASN A 1 459 ? -8.662 4.328 16.971 1.00 91.38 459 ASN A N 1
ATOM 3814 C CA . ASN A 1 459 ? -7.308 4.873 16.903 1.00 91.38 459 ASN A CA 1
ATOM 3815 C C . ASN A 1 459 ? -6.231 3.822 16.569 1.00 91.38 459 ASN A C 1
ATOM 3817 O O . ASN A 1 459 ? -5.046 4.131 16.667 1.00 91.38 459 ASN A O 1
ATOM 3821 N N . LEU A 1 460 ? -6.600 2.589 16.192 1.00 94.88 460 LEU A N 1
ATOM 3822 C CA . LEU A 1 460 ? -5.650 1.554 15.764 1.00 94.88 460 LEU A CA 1
ATOM 3823 C C . LEU A 1 460 ? -5.573 1.433 14.236 1.00 94.88 460 LEU A C 1
ATOM 3825 O O . LEU A 1 460 ? -6.508 0.980 13.590 1.00 94.88 460 LEU A O 1
ATOM 3829 N N . TYR A 1 461 ? -4.431 1.721 13.643 1.00 96.69 461 TYR A N 1
ATOM 3830 C CA . TYR A 1 461 ? -4.203 1.601 12.209 1.00 96.69 461 TYR A CA 1
ATOM 3831 C C . TYR A 1 461 ? -3.475 0.298 11.886 1.00 96.69 461 TYR A C 1
ATOM 3833 O O . TYR A 1 461 ? -2.572 -0.103 12.614 1.00 96.69 461 TYR A O 1
ATOM 3841 N N . ILE A 1 462 ? -3.846 -0.364 10.792 1.00 97.12 462 ILE A N 1
ATOM 3842 C CA . ILE A 1 462 ? -3.218 -1.600 10.319 1.00 97.12 462 ILE A CA 1
ATOM 3843 C C . ILE A 1 462 ? -2.590 -1.339 8.951 1.00 97.12 462 ILE A C 1
ATOM 3845 O O . ILE A 1 462 ? -3.275 -0.917 8.020 1.00 97.12 462 ILE A O 1
ATOM 3849 N N . ILE A 1 463 ? -1.293 -1.613 8.824 1.00 97.75 463 ILE A N 1
ATOM 3850 C CA . ILE A 1 463 ? -0.518 -1.458 7.591 1.00 97.75 463 ILE A CA 1
ATOM 3851 C C . ILE A 1 463 ? 0.049 -2.819 7.198 1.00 97.75 463 ILE A C 1
ATOM 3853 O O . ILE A 1 463 ? 0.969 -3.317 7.836 1.00 97.75 463 ILE A O 1
ATOM 3857 N N . GLY A 1 464 ? -0.487 -3.423 6.146 1.00 95.56 464 GLY A N 1
ATOM 3858 C CA . GLY A 1 464 ? 0.053 -4.635 5.545 1.00 95.56 464 GLY A CA 1
ATOM 3859 C C . GLY A 1 464 ? 1.085 -4.329 4.460 1.00 95.56 464 GLY A C 1
ATOM 3860 O O . GLY A 1 464 ? 0.958 -3.327 3.756 1.00 95.56 464 GLY A O 1
ATOM 3861 N N . THR A 1 465 ? 2.063 -5.209 4.264 1.00 94.81 465 THR A N 1
ATOM 3862 C CA . THR A 1 465 ? 2.837 -5.276 3.013 1.00 94.81 465 THR A CA 1
ATOM 3863 C C . THR A 1 465 ? 2.574 -6.604 2.311 1.00 94.81 465 THR A C 1
ATOM 3865 O O . THR A 1 465 ? 2.375 -7.632 2.959 1.00 94.81 465 THR A O 1
ATOM 3868 N N . MET A 1 466 ? 2.545 -6.589 0.980 1.00 90.94 466 MET A N 1
ATOM 3869 C CA . MET A 1 466 ? 2.280 -7.776 0.172 1.00 90.94 466 MET A CA 1
ATOM 3870 C C . MET A 1 466 ? 3.167 -7.801 -1.075 1.00 90.94 466 MET A C 1
ATOM 3872 O O . MET A 1 466 ? 3.125 -6.879 -1.891 1.00 90.94 466 MET A O 1
ATOM 3876 N N . ASN A 1 467 ? 3.941 -8.869 -1.259 1.00 88.81 467 ASN A N 1
ATOM 3877 C CA . ASN A 1 467 ? 4.580 -9.152 -2.544 1.00 88.81 467 ASN A CA 1
ATOM 3878 C C . ASN A 1 467 ? 3.576 -9.841 -3.471 1.00 88.81 467 ASN A C 1
ATOM 3880 O O . ASN A 1 467 ? 2.948 -10.824 -3.074 1.00 88.81 467 ASN A O 1
ATOM 3884 N N . THR A 1 468 ? 3.424 -9.330 -4.694 1.00 85.56 468 THR A N 1
ATOM 3885 C CA . THR A 1 468 ? 2.500 -9.908 -5.684 1.00 85.56 468 THR A CA 1
ATOM 3886 C C . THR A 1 468 ? 3.121 -10.999 -6.554 1.00 85.56 468 THR A C 1
ATOM 3888 O O . THR A 1 468 ? 2.395 -11.870 -7.020 1.00 85.56 468 THR A O 1
ATOM 3891 N N . ALA A 1 469 ? 4.450 -11.023 -6.698 1.00 81.12 469 ALA A N 1
ATOM 3892 C CA . ALA A 1 469 ? 5.173 -12.046 -7.465 1.00 81.12 469 ALA A CA 1
ATOM 3893 C C . ALA A 1 469 ? 5.147 -13.455 -6.827 1.00 81.12 469 ALA A C 1
ATOM 3895 O O . ALA A 1 469 ? 5.401 -14.457 -7.494 1.00 81.12 469 ALA A O 1
ATOM 3896 N N . ASP A 1 470 ? 4.849 -13.569 -5.529 1.00 74.81 470 ASP A N 1
ATOM 3897 C CA . ASP A 1 470 ? 4.883 -14.847 -4.814 1.00 74.81 470 ASP A CA 1
ATOM 3898 C C . ASP A 1 470 ? 3.684 -15.747 -5.184 1.00 74.81 470 ASP A C 1
ATOM 3900 O O . ASP A 1 470 ? 2.642 -15.758 -4.525 1.00 74.81 470 ASP A O 1
ATOM 3904 N N . ARG A 1 471 ? 3.855 -16.585 -6.213 1.00 60.84 471 ARG A N 1
ATOM 3905 C CA . ARG A 1 471 ? 2.844 -17.565 -6.671 1.00 60.84 471 ARG A CA 1
ATOM 3906 C C . ARG A 1 471 ? 2.530 -18.682 -5.667 1.00 60.84 471 ARG A C 1
ATOM 3908 O O . ARG A 1 471 ? 1.555 -19.408 -5.843 1.00 60.84 471 ARG A O 1
ATOM 3915 N N . SER A 1 472 ? 3.352 -18.848 -4.630 1.00 53.84 472 SER A N 1
ATOM 3916 C CA . SER A 1 472 ? 3.210 -19.894 -3.601 1.00 53.84 472 SER A CA 1
ATOM 3917 C C . SER A 1 472 ? 2.191 -19.555 -2.505 1.00 53.84 472 SER A C 1
ATOM 3919 O O . SER A 1 472 ? 2.016 -20.322 -1.554 1.00 53.84 472 SER A O 1
ATOM 3921 N N . ILE A 1 473 ? 1.521 -18.410 -2.623 1.00 62.28 473 ILE A N 1
ATOM 3922 C CA . ILE A 1 473 ? 0.691 -17.838 -1.573 1.00 62.28 473 ILE A CA 1
ATOM 3923 C C . ILE A 1 473 ? -0.797 -17.948 -1.926 1.00 62.28 473 ILE A C 1
ATOM 3925 O O . ILE A 1 473 ? -1.204 -17.757 -3.070 1.00 62.28 473 ILE A O 1
ATOM 3929 N N . ALA A 1 474 ? -1.627 -18.262 -0.925 1.00 54.44 474 ALA A N 1
ATOM 3930 C CA . ALA A 1 474 ? -3.075 -18.285 -1.092 1.00 54.44 474 ALA A CA 1
ATOM 3931 C C . ALA A 1 474 ? -3.587 -16.880 -1.470 1.00 54.44 474 ALA A C 1
ATOM 3933 O O . ALA A 1 474 ? -3.197 -15.902 -0.826 1.00 54.44 474 ALA A O 1
ATOM 3934 N N . PRO A 1 475 ? -4.469 -16.751 -2.478 1.00 66.00 475 PRO A N 1
ATOM 3935 C CA . PRO A 1 475 ? -5.038 -15.458 -2.831 1.00 66.00 475 PRO A CA 1
ATOM 3936 C C . PRO A 1 475 ? -5.760 -14.859 -1.620 1.00 66.00 475 PRO A C 1
ATOM 3938 O O . PRO A 1 475 ? -6.453 -15.569 -0.887 1.00 66.00 475 PRO A O 1
ATOM 3941 N N . ILE A 1 476 ? -5.606 -13.548 -1.410 1.00 72.19 476 ILE A N 1
ATOM 3942 C CA . ILE A 1 476 ? -6.339 -12.844 -0.356 1.00 72.19 476 ILE A CA 1
ATOM 3943 C C . ILE A 1 476 ? -7.839 -13.012 -0.614 1.00 72.19 476 ILE A C 1
ATOM 3945 O O . ILE A 1 476 ? -8.336 -12.682 -1.693 1.00 72.19 476 ILE A O 1
ATOM 3949 N N . ASP A 1 477 ? -8.556 -13.507 0.394 1.00 71.31 477 ASP A N 1
ATOM 3950 C CA . ASP A 1 477 ? -10.005 -13.675 0.333 1.00 71.31 477 ASP A CA 1
ATOM 3951 C C . ASP A 1 477 ? -10.686 -12.334 0.007 1.00 71.31 477 ASP A C 1
ATOM 3953 O O . ASP A 1 477 ? -10.347 -11.282 0.554 1.00 71.31 477 ASP A O 1
ATOM 3957 N N . THR A 1 478 ? -11.698 -12.376 -0.856 1.00 71.62 478 THR A N 1
ATOM 3958 C CA . THR A 1 478 ? -12.638 -11.279 -1.126 1.00 71.62 478 THR A CA 1
ATOM 3959 C C . THR A 1 478 ? -13.123 -10.562 0.138 1.00 71.62 478 THR A C 1
ATOM 3961 O O . THR A 1 478 ? -13.242 -9.334 0.154 1.00 71.62 478 THR A O 1
ATOM 3964 N N . ALA A 1 479 ? -13.338 -11.307 1.224 1.00 68.81 479 ALA A N 1
ATOM 3965 C CA . ALA A 1 479 ? -13.759 -10.759 2.500 1.00 68.81 479 ALA A CA 1
ATOM 3966 C C . ALA A 1 479 ? -12.656 -9.907 3.154 1.00 68.81 479 ALA A C 1
ATOM 3968 O O . ALA A 1 479 ? -12.953 -8.914 3.807 1.00 68.81 479 ALA A O 1
ATOM 3969 N N . LEU A 1 480 ? -11.378 -10.243 2.996 1.00 74.69 480 LEU A N 1
ATOM 3970 C CA . LEU A 1 480 ? -10.279 -9.381 3.446 1.00 74.69 480 LEU A CA 1
ATOM 3971 C C . LEU A 1 480 ? -10.107 -8.194 2.514 1.00 74.69 480 LEU A C 1
ATOM 3973 O O . LEU A 1 480 ? -9.946 -7.068 2.974 1.00 74.69 480 LEU A O 1
ATOM 3977 N N . ARG A 1 481 ? -10.219 -8.426 1.204 1.00 82.44 481 ARG A N 1
ATOM 3978 C CA . ARG A 1 481 ? -10.027 -7.381 0.202 1.00 82.44 481 ARG A CA 1
ATOM 3979 C C . ARG A 1 481 ? -10.950 -6.176 0.412 1.00 82.44 481 ARG A C 1
ATOM 3981 O O . ARG A 1 481 ? -10.507 -5.049 0.258 1.00 82.44 481 ARG A O 1
ATOM 3988 N N . ARG A 1 482 ? -12.204 -6.385 0.829 1.00 81.62 482 ARG A N 1
ATOM 3989 C CA . ARG A 1 482 ? -13.153 -5.285 1.113 1.00 81.62 482 ARG A CA 1
ATOM 3990 C C . ARG A 1 482 ? -12.836 -4.469 2.380 1.00 81.62 482 ARG A C 1
ATOM 3992 O O . ARG A 1 482 ? -13.490 -3.464 2.624 1.00 81.62 482 ARG A O 1
ATOM 3999 N N . ARG A 1 483 ? -11.908 -4.933 3.226 1.00 87.62 483 ARG A N 1
ATOM 4000 C CA . ARG A 1 483 ? -11.625 -4.367 4.563 1.00 87.62 483 ARG A CA 1
ATOM 4001 C C . ARG A 1 483 ? -10.328 -3.576 4.620 1.00 87.62 483 ARG A C 1
ATOM 4003 O O . ARG A 1 483 ? -10.096 -2.890 5.611 1.00 87.62 483 ARG A O 1
ATOM 4010 N N . PHE A 1 484 ? -9.514 -3.679 3.575 1.00 90.19 484 PHE A N 1
ATOM 4011 C CA . PHE A 1 484 ? -8.254 -2.969 3.412 1.00 90.19 484 PHE A CA 1
ATOM 4012 C C . PHE A 1 484 ? -8.314 -2.087 2.168 1.00 90.19 484 PHE A C 1
ATOM 4014 O O . PHE A 1 484 ? -8.859 -2.484 1.139 1.00 90.19 484 PHE A O 1
ATOM 4021 N N . VAL A 1 485 ? -7.702 -0.910 2.248 1.00 90.75 485 VAL A N 1
ATOM 4022 C CA . VAL A 1 485 ? -7.364 -0.112 1.067 1.00 90.75 485 VAL A CA 1
ATOM 4023 C C . VAL A 1 485 ? -6.063 -0.654 0.481 1.00 90.75 485 VAL A C 1
ATOM 4025 O O . VAL A 1 485 ? -5.076 -0.799 1.196 1.00 90.75 485 VAL A O 1
ATOM 4028 N N . PHE A 1 486 ? -6.055 -0.975 -0.809 1.00 88.88 486 PHE A N 1
ATOM 4029 C CA . PHE A 1 486 ? -4.878 -1.507 -1.498 1.00 88.88 486 PHE A CA 1
ATOM 4030 C C . PHE A 1 486 ? -4.154 -0.367 -2.209 1.00 88.88 486 PHE A C 1
ATOM 4032 O O . PHE A 1 486 ? -4.688 0.207 -3.156 1.00 88.88 486 PHE A O 1
ATOM 4039 N N . GLU A 1 487 ? -2.942 -0.058 -1.764 1.00 89.62 487 GLU A N 1
ATOM 4040 C CA . GLU A 1 487 ? -2.078 0.964 -2.352 1.00 89.62 487 GLU A CA 1
ATOM 4041 C C . GLU A 1 487 ? -0.940 0.279 -3.110 1.00 89.62 487 GLU A C 1
ATOM 4043 O O . GLU A 1 487 ? -0.125 -0.446 -2.533 1.00 89.62 487 GLU A O 1
ATOM 4048 N N . GLU A 1 488 ? -0.916 0.471 -4.427 1.00 90.25 488 GLU A N 1
ATOM 4049 C CA . GLU A 1 488 ? 0.110 -0.122 -5.274 1.00 90.25 488 GLU A CA 1
ATOM 4050 C C . GLU A 1 488 ? 1.426 0.651 -5.147 1.00 90.25 488 GLU A C 1
ATOM 4052 O O . GLU A 1 488 ? 1.475 1.871 -5.287 1.00 90.25 488 GLU A O 1
ATOM 4057 N N . MET A 1 489 ? 2.512 -0.083 -4.950 1.00 89.75 489 MET A N 1
ATOM 4058 C CA . MET A 1 489 ? 3.880 0.403 -4.986 1.00 89.75 489 MET A CA 1
ATOM 4059 C C . MET A 1 489 ? 4.573 -0.162 -6.220 1.00 89.75 489 MET A C 1
ATOM 4061 O O . MET A 1 489 ? 5.255 -1.188 -6.150 1.00 89.75 489 MET A O 1
ATOM 4065 N N . ALA A 1 490 ? 4.373 0.511 -7.352 1.00 90.62 490 ALA A N 1
ATOM 4066 C CA . ALA A 1 490 ? 4.987 0.155 -8.625 1.00 90.62 490 ALA A CA 1
ATOM 4067 C C . ALA A 1 490 ? 6.493 0.502 -8.654 1.00 90.62 490 ALA A C 1
ATOM 4069 O O . ALA A 1 490 ? 6.955 1.384 -7.915 1.00 90.62 490 ALA A O 1
ATOM 4070 N N . PRO A 1 491 ? 7.291 -0.150 -9.518 1.00 93.00 491 PRO A N 1
ATOM 4071 C CA . PRO A 1 491 ? 8.664 0.264 -9.764 1.00 93.00 491 PRO A CA 1
ATOM 4072 C C . PRO A 1 491 ? 8.754 1.718 -10.240 1.00 93.00 491 PRO A C 1
ATOM 4074 O O . PRO A 1 491 ? 8.287 2.073 -11.315 1.00 93.00 491 PRO A O 1
ATOM 4077 N N . ASN A 1 492 ? 9.390 2.564 -9.433 1.00 92.50 492 ASN A N 1
ATOM 4078 C CA . ASN A 1 492 ? 9.661 3.955 -9.791 1.00 92.50 492 ASN A CA 1
ATOM 4079 C C . ASN A 1 492 ? 11.091 4.152 -10.342 1.00 92.50 492 ASN A C 1
ATOM 4081 O O . ASN A 1 492 ? 12.042 4.257 -9.565 1.00 92.50 492 ASN A O 1
ATOM 4085 N N . SER A 1 493 ? 11.237 4.223 -11.669 1.00 92.81 493 SER A N 1
ATOM 4086 C CA . SER A 1 493 ? 12.507 4.481 -12.375 1.00 92.81 493 SER A CA 1
ATOM 4087 C C . SER A 1 493 ? 13.068 5.881 -12.124 1.00 92.81 493 SER A C 1
ATOM 4089 O O . SER A 1 493 ? 14.283 6.047 -12.074 1.00 92.81 493 SER A O 1
ATOM 4091 N N . SER A 1 494 ? 12.218 6.881 -11.867 1.00 90.50 494 SER A N 1
ATOM 4092 C CA . SER A 1 494 ? 12.645 8.273 -11.634 1.00 90.50 494 SER A CA 1
ATOM 4093 C C . SER A 1 494 ? 13.517 8.462 -10.382 1.00 90.50 494 SER A C 1
ATOM 4095 O O . SER A 1 494 ? 14.143 9.509 -10.198 1.00 90.50 494 SER A O 1
ATOM 4097 N N . LEU A 1 495 ? 13.575 7.463 -9.493 1.00 88.88 495 LEU A N 1
ATOM 4098 C CA . LEU A 1 495 ? 14.508 7.425 -8.363 1.00 88.88 495 LEU A CA 1
ATOM 4099 C C . LEU A 1 495 ? 15.950 7.112 -8.794 1.00 88.88 495 LEU A C 1
ATOM 4101 O O . LEU A 1 495 ? 16.873 7.372 -8.029 1.00 88.88 495 LEU A O 1
ATOM 4105 N N . LEU A 1 496 ? 16.132 6.591 -10.009 1.00 91.25 496 LEU A N 1
ATOM 4106 C CA . LEU A 1 496 ? 17.403 6.158 -10.586 1.00 91.25 496 LEU A CA 1
ATOM 4107 C C . LEU A 1 496 ? 17.930 7.102 -11.678 1.00 91.25 496 LEU A C 1
ATOM 4109 O O . LEU A 1 496 ? 18.870 6.743 -12.387 1.00 91.25 496 LEU A O 1
ATOM 4113 N N . SER A 1 497 ? 17.320 8.279 -11.854 1.00 86.56 497 SER A N 1
ATOM 4114 C CA . SER A 1 497 ? 17.730 9.220 -12.898 1.00 86.56 497 SER A CA 1
ATOM 4115 C C . SER A 1 497 ? 19.196 9.630 -12.742 1.00 86.56 497 SER A C 1
ATOM 4117 O O . SER A 1 497 ? 19.732 9.655 -11.632 1.00 86.56 497 SER A O 1
ATOM 4119 N N . LYS A 1 498 ? 19.847 10.005 -13.849 1.00 76.19 498 LYS A N 1
ATOM 4120 C CA . LYS A 1 498 ? 21.266 10.420 -13.864 1.00 76.19 498 LYS A CA 1
ATOM 4121 C C . LYS A 1 498 ? 21.610 11.530 -12.866 1.00 76.19 498 LYS A C 1
ATOM 4123 O O . LYS A 1 498 ? 22.726 11.575 -12.352 1.00 76.19 498 LYS A O 1
ATOM 4128 N N . ASP A 1 499 ? 20.657 12.414 -12.581 1.00 78.56 499 ASP A N 1
ATOM 4129 C CA . ASP A 1 499 ? 20.827 13.488 -11.596 1.00 78.56 499 ASP A CA 1
ATOM 4130 C C . ASP A 1 499 ? 20.888 12.961 -10.153 1.00 78.56 499 ASP A C 1
ATOM 4132 O O . ASP A 1 499 ? 21.458 13.612 -9.278 1.00 78.56 499 ASP A O 1
ATOM 4136 N N . LYS A 1 500 ? 20.318 11.778 -9.901 1.00 77.81 500 LYS A N 1
ATOM 4137 C CA . LYS A 1 500 ? 20.286 11.111 -8.594 1.00 77.81 500 LYS A CA 1
ATOM 4138 C C . LYS A 1 500 ? 21.380 10.056 -8.450 1.00 77.81 500 LYS A C 1
ATOM 4140 O O . LYS A 1 500 ? 21.953 9.930 -7.370 1.00 77.81 500 LYS A O 1
ATOM 4145 N N . ILE A 1 501 ? 21.669 9.302 -9.512 1.00 83.25 501 ILE A N 1
ATOM 4146 C CA . ILE A 1 501 ? 22.630 8.195 -9.494 1.00 83.25 501 ILE A CA 1
ATOM 4147 C C . ILE A 1 501 ? 23.523 8.259 -10.733 1.00 83.25 501 ILE A C 1
ATOM 4149 O O . ILE A 1 501 ? 23.049 8.175 -11.863 1.00 83.25 501 ILE A O 1
ATOM 4153 N N . LYS A 1 502 ? 24.837 8.354 -10.506 1.00 88.88 502 LYS A N 1
ATOM 4154 C CA . LYS A 1 502 ? 25.859 8.278 -11.555 1.00 88.88 502 LYS A CA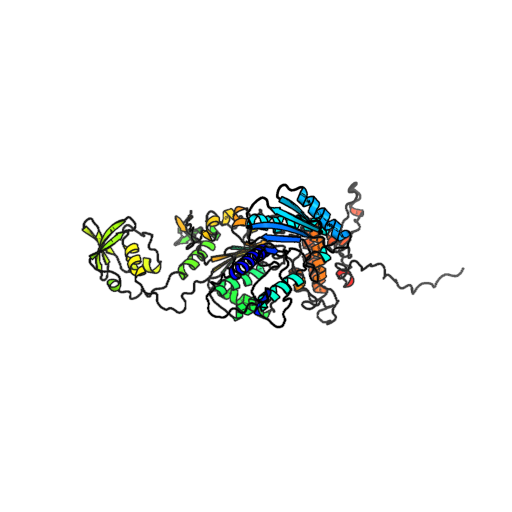 1
ATOM 4155 C C . LYS A 1 502 ? 26.609 6.964 -11.443 1.00 88.88 502 LYS A C 1
ATOM 4157 O O . LYS A 1 502 ? 27.070 6.618 -10.357 1.00 88.88 502 LYS A O 1
ATOM 4162 N N . VAL A 1 503 ? 26.746 6.267 -12.567 1.00 92.25 503 VAL A N 1
ATOM 4163 C CA . VAL A 1 503 ? 27.504 5.017 -12.643 1.00 92.25 503 VAL A CA 1
ATOM 4164 C C . VAL A 1 503 ? 28.896 5.329 -13.167 1.00 92.25 503 VAL A C 1
ATOM 4166 O O . VAL A 1 503 ? 29.065 5.643 -14.343 1.00 92.25 503 VAL A O 1
ATOM 4169 N N . GLN A 1 504 ? 29.890 5.229 -12.296 1.00 93.44 504 GLN A N 1
ATOM 4170 C CA . GLN A 1 504 ? 31.298 5.471 -12.595 1.00 93.44 504 GLN A CA 1
ATOM 4171 C C . GLN A 1 504 ? 32.013 4.199 -13.057 1.00 93.44 504 GLN A C 1
ATOM 4173 O O . GLN A 1 504 ? 31.545 3.085 -12.818 1.00 93.44 504 GLN A O 1
ATOM 4178 N N . VAL A 1 505 ? 33.163 4.341 -13.715 1.00 93.44 505 VAL A N 1
ATOM 4179 C CA . VAL A 1 505 ? 33.973 3.182 -14.136 1.00 93.44 505 VAL A CA 1
ATOM 4180 C C . VAL A 1 505 ? 34.470 2.391 -12.922 1.00 93.44 505 VAL A C 1
ATOM 4182 O O . VAL A 1 505 ? 34.356 1.167 -12.893 1.00 93.44 505 VAL A O 1
ATOM 4185 N N . SER A 1 506 ? 34.978 3.088 -11.906 1.00 91.12 506 SER A N 1
ATOM 4186 C CA . SER A 1 506 ? 35.458 2.516 -10.645 1.00 91.12 506 SER A CA 1
ATOM 4187 C C . SER A 1 506 ? 35.266 3.520 -9.505 1.00 91.12 506 SER A C 1
ATOM 4189 O O . SER A 1 506 ? 34.864 4.652 -9.748 1.00 91.12 506 SER A O 1
ATOM 4191 N N . LYS A 1 507 ? 35.552 3.126 -8.258 1.00 88.19 507 LYS A N 1
ATOM 4192 C CA . LYS A 1 507 ? 35.435 4.035 -7.100 1.00 88.19 507 LYS A CA 1
ATOM 4193 C C . LYS A 1 507 ? 36.439 5.189 -7.133 1.00 88.19 507 LYS A C 1
ATOM 4195 O O . LYS A 1 507 ? 36.144 6.244 -6.583 1.00 88.19 507 LYS A O 1
ATOM 4200 N N . ASP A 1 508 ? 37.593 4.966 -7.756 1.00 90.44 508 ASP A N 1
ATOM 4201 C CA . ASP A 1 508 ? 38.682 5.942 -7.848 1.00 90.44 508 ASP A CA 1
ATOM 4202 C C . ASP A 1 508 ? 38.623 6.757 -9.155 1.00 90.44 508 ASP A C 1
ATOM 4204 O O . ASP A 1 508 ? 39.447 7.643 -9.369 1.00 90.44 508 ASP A O 1
ATOM 4208 N N . ASP A 1 509 ? 37.660 6.459 -10.036 1.00 86.69 509 ASP A N 1
ATOM 4209 C CA . ASP A 1 509 ? 37.488 7.119 -11.330 1.00 86.69 509 ASP A CA 1
ATOM 4210 C C . ASP A 1 509 ? 36.215 7.972 -11.326 1.00 86.69 509 ASP A C 1
ATOM 4212 O O . ASP A 1 509 ? 35.101 7.461 -11.222 1.00 86.69 509 ASP A O 1
ATOM 4216 N N . GLU A 1 510 ? 36.368 9.288 -11.475 1.00 86.88 510 GLU A N 1
ATOM 4217 C CA . GLU A 1 510 ? 35.236 10.217 -11.533 1.00 86.88 510 GLU A CA 1
ATOM 4218 C C . GLU A 1 510 ? 34.470 10.158 -12.869 1.00 86.88 510 GLU A C 1
ATOM 4220 O O . GLU A 1 510 ? 33.405 10.770 -12.997 1.00 86.88 510 GLU A O 1
ATOM 4225 N N . THR A 1 511 ? 34.977 9.411 -13.857 1.00 91.38 511 THR A N 1
ATOM 4226 C CA . THR A 1 511 ? 34.380 9.285 -15.189 1.00 91.38 511 THR A CA 1
ATOM 4227 C C . THR A 1 511 ? 33.033 8.568 -15.131 1.00 91.38 511 THR A C 1
ATOM 4229 O O . THR A 1 511 ? 32.934 7.395 -14.763 1.00 91.38 511 THR A O 1
ATOM 4232 N N . ASP A 1 512 ? 31.987 9.269 -15.569 1.00 88.75 512 ASP A N 1
ATOM 4233 C CA . ASP A 1 512 ? 30.649 8.712 -15.760 1.00 88.75 512 ASP A CA 1
ATOM 4234 C C . ASP A 1 512 ? 30.615 7.808 -17.004 1.00 88.75 512 ASP A C 1
ATOM 4236 O O . ASP A 1 512 ? 30.990 8.202 -18.110 1.00 88.75 512 ASP A O 1
ATOM 4240 N N . THR A 1 513 ? 30.121 6.584 -16.834 1.00 91.38 513 THR A N 1
ATOM 4241 C CA . THR A 1 513 ? 29.902 5.619 -17.923 1.00 91.38 513 THR A CA 1
ATOM 4242 C C . THR A 1 513 ? 28.796 6.066 -18.895 1.00 91.38 513 THR A C 1
ATOM 4244 O O . THR A 1 513 ? 28.682 5.571 -20.027 1.00 91.38 513 THR A O 1
ATOM 4247 N N . GLY A 1 514 ? 27.946 7.001 -18.464 1.00 91.88 514 GLY A N 1
ATOM 4248 C CA . GLY A 1 514 ? 26.774 7.485 -19.178 1.00 91.88 514 GLY A CA 1
ATOM 4249 C C . GLY A 1 514 ? 25.644 6.457 -19.259 1.00 91.88 514 GLY A C 1
ATOM 4250 O O . GLY A 1 514 ? 24.785 6.592 -20.130 1.00 91.88 514 GLY A O 1
ATOM 4251 N N . ILE A 1 515 ? 25.666 5.413 -18.424 1.00 94.19 515 ILE A N 1
ATOM 4252 C CA . ILE A 1 515 ? 24.576 4.437 -18.298 1.00 94.19 515 ILE A CA 1
ATOM 4253 C C . ILE A 1 515 ? 23.414 5.097 -17.545 1.00 94.19 515 ILE A C 1
ATOM 4255 O O . ILE A 1 515 ? 23.602 5.597 -16.441 1.00 94.19 515 ILE A O 1
ATOM 4259 N N . GLU A 1 516 ? 22.215 5.096 -18.130 1.00 94.81 516 GLU A N 1
ATOM 4260 C CA . GLU A 1 516 ? 20.996 5.632 -17.501 1.00 94.81 516 GLU A CA 1
ATOM 4261 C C . GLU A 1 516 ? 20.215 4.477 -16.856 1.00 94.81 516 GLU A C 1
ATOM 4263 O O . GLU A 1 516 ? 19.626 3.644 -17.549 1.00 94.81 516 GLU A O 1
ATOM 4268 N N . LEU A 1 517 ? 20.296 4.372 -15.523 1.00 96.38 517 LEU A N 1
ATOM 4269 C CA . LEU A 1 517 ? 19.699 3.270 -14.758 1.00 96.38 517 LEU A CA 1
ATOM 4270 C C . LEU A 1 517 ? 18.166 3.306 -14.764 1.00 96.38 517 LEU A C 1
ATOM 4272 O O . LEU A 1 517 ? 17.532 2.255 -14.707 1.00 96.38 517 LEU A O 1
ATOM 4276 N N . ASP A 1 518 ? 17.585 4.498 -14.858 1.00 95.31 518 ASP A N 1
ATOM 4277 C CA . ASP A 1 518 ? 16.156 4.727 -15.055 1.00 95.31 518 ASP A CA 1
ATOM 4278 C C . ASP A 1 518 ? 15.652 4.067 -16.347 1.00 95.31 518 ASP A C 1
ATOM 4280 O O . ASP A 1 518 ? 14.771 3.208 -16.287 1.00 95.31 518 ASP A O 1
ATOM 4284 N N . LYS A 1 519 ? 16.279 4.368 -17.493 1.00 95.88 519 LYS A N 1
ATOM 4285 C CA . LYS A 1 519 ? 15.928 3.767 -18.793 1.00 95.88 519 LYS A CA 1
ATOM 4286 C C . LYS A 1 519 ? 16.182 2.267 -18.831 1.00 95.88 519 LYS A C 1
ATOM 4288 O O . LYS A 1 519 ? 15.409 1.517 -19.421 1.00 95.88 519 LYS A O 1
ATOM 4293 N N . LEU A 1 520 ? 17.269 1.818 -18.207 1.00 96.31 520 LEU A N 1
ATOM 4294 C CA . LEU A 1 520 ? 17.593 0.399 -18.098 1.00 96.31 520 LEU A CA 1
ATOM 4295 C C . LEU A 1 520 ? 16.502 -0.362 -17.331 1.00 96.31 520 LEU A C 1
ATOM 4297 O O . LEU A 1 520 ? 16.081 -1.424 -17.788 1.00 96.31 520 LEU A O 1
ATOM 4301 N N . LEU A 1 521 ? 16.019 0.180 -16.206 1.00 97.19 521 LEU A N 1
ATOM 4302 C CA . LEU A 1 521 ? 14.937 -0.435 -15.439 1.00 97.19 521 LEU A CA 1
ATOM 4303 C C . LEU A 1 521 ? 13.616 -0.427 -16.219 1.00 97.19 521 LEU A C 1
ATOM 4305 O O . LEU A 1 521 ? 12.933 -1.448 -16.260 1.00 97.19 521 LEU A O 1
ATOM 4309 N N . GLU A 1 522 ? 13.273 0.694 -16.860 1.00 96.69 522 GLU A N 1
ATOM 4310 C CA . GLU A 1 522 ? 12.068 0.818 -17.693 1.00 96.69 522 GLU A CA 1
ATOM 4311 C C . GLU A 1 522 ? 12.058 -0.195 -18.835 1.00 96.69 522 GLU A C 1
ATOM 4313 O O . GLU A 1 522 ? 11.058 -0.882 -19.043 1.00 96.69 522 GLU A O 1
ATOM 4318 N N . ALA A 1 523 ? 13.176 -0.338 -19.546 1.00 96.69 523 ALA A N 1
ATOM 4319 C CA . ALA A 1 523 ? 13.278 -1.255 -20.671 1.00 96.69 523 ALA A CA 1
ATOM 4320 C C . ALA A 1 523 ? 13.169 -2.725 -20.229 1.00 96.69 523 ALA A C 1
ATOM 4322 O O . ALA A 1 523 ? 12.492 -3.516 -20.884 1.00 96.69 523 ALA A O 1
ATOM 4323 N N . ILE A 1 524 ? 13.789 -3.095 -19.102 1.00 96.94 524 ILE A N 1
ATOM 4324 C CA . ILE A 1 524 ? 13.650 -4.441 -18.524 1.00 96.94 524 ILE A CA 1
ATOM 4325 C C . ILE A 1 524 ? 12.199 -4.697 -18.115 1.00 96.94 524 ILE A C 1
ATOM 4327 O O . ILE A 1 524 ? 11.620 -5.699 -18.528 1.00 96.94 524 ILE A O 1
ATOM 4331 N N . ASN A 1 525 ? 11.587 -3.781 -17.361 1.00 97.06 525 ASN A N 1
ATOM 4332 C CA . ASN A 1 525 ? 10.221 -3.954 -16.868 1.00 97.06 525 ASN A CA 1
ATOM 4333 C C . ASN A 1 525 ? 9.189 -3.982 -17.995 1.00 97.06 525 ASN A C 1
ATOM 4335 O O . ASN A 1 525 ? 8.297 -4.819 -17.953 1.00 97.06 525 ASN A O 1
ATOM 4339 N N . THR A 1 526 ? 9.358 -3.169 -19.040 1.00 96.06 526 THR A N 1
ATOM 4340 C CA . THR A 1 526 ? 8.498 -3.206 -20.236 1.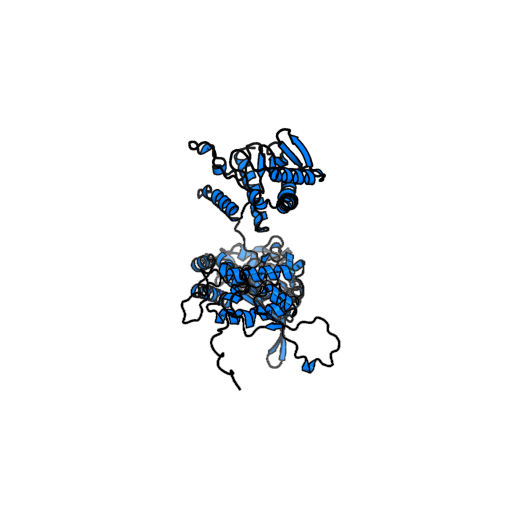00 96.06 526 THR A CA 1
ATOM 4341 C C . THR A 1 526 ? 8.520 -4.590 -20.890 1.00 96.06 526 THR A C 1
ATOM 4343 O O . THR A 1 526 ? 7.484 -5.115 -21.294 1.00 96.06 526 THR A O 1
ATOM 4346 N N . ARG A 1 527 ? 9.700 -5.219 -20.978 1.00 96.38 527 ARG A N 1
ATOM 4347 C CA . ARG A 1 527 ? 9.831 -6.563 -21.557 1.00 96.38 527 ARG A CA 1
ATOM 4348 C C . ARG A 1 527 ? 9.302 -7.651 -20.626 1.00 96.38 527 ARG A C 1
ATOM 4350 O O . ARG A 1 527 ? 8.687 -8.588 -21.121 1.00 96.38 527 ARG A O 1
ATOM 4357 N N . ILE A 1 528 ? 9.485 -7.526 -19.310 1.00 95.00 528 ILE A N 1
ATOM 4358 C CA . ILE A 1 528 ? 8.886 -8.452 -18.335 1.00 95.00 528 ILE A CA 1
ATOM 4359 C C . ILE A 1 528 ? 7.357 -8.386 -18.397 1.00 95.00 528 ILE A C 1
ATOM 4361 O O . ILE A 1 528 ? 6.722 -9.431 -18.471 1.00 95.00 528 ILE A O 1
ATOM 4365 N N . GLU A 1 529 ? 6.771 -7.187 -18.433 1.00 93.44 529 GLU A N 1
ATOM 4366 C CA . GLU A 1 529 ? 5.318 -7.002 -18.546 1.00 93.44 529 GLU A CA 1
ATOM 4367 C C . GLU A 1 529 ? 4.750 -7.660 -19.804 1.00 93.44 529 GLU A C 1
ATOM 4369 O O . GLU A 1 529 ? 3.682 -8.267 -19.759 1.00 93.44 529 GLU A O 1
ATOM 4374 N N . TYR A 1 530 ? 5.476 -7.562 -20.919 1.00 92.62 530 TYR A N 1
ATOM 4375 C CA . TYR A 1 530 ? 5.072 -8.158 -22.187 1.00 92.62 530 TYR A CA 1
ATOM 4376 C C . TYR A 1 530 ? 5.235 -9.686 -22.220 1.00 92.62 530 TYR A C 1
ATOM 4378 O O . TYR A 1 530 ? 4.367 -10.388 -22.737 1.00 92.62 530 TYR A O 1
ATOM 4386 N N . LEU A 1 531 ? 6.356 -10.206 -21.710 1.00 90.31 531 LEU A N 1
ATOM 4387 C CA . LEU A 1 531 ? 6.687 -11.636 -21.763 1.00 90.31 531 LEU A CA 1
ATOM 4388 C C . LEU A 1 531 ? 6.057 -12.442 -20.622 1.00 90.31 531 LEU A C 1
ATOM 4390 O O . LEU A 1 531 ? 5.977 -13.667 -20.718 1.00 90.31 531 LEU A O 1
ATOM 4394 N N . TYR A 1 532 ? 5.645 -11.777 -19.543 1.00 90.25 532 TYR A N 1
ATOM 4395 C CA . TYR A 1 532 ? 5.153 -12.423 -18.336 1.00 90.25 532 TYR A CA 1
ATOM 4396 C C . TYR A 1 532 ? 3.923 -11.714 -17.759 1.00 90.25 532 TYR A C 1
ATOM 4398 O O . TYR A 1 532 ? 2.808 -12.060 -18.142 1.00 90.25 532 TYR A O 1
ATOM 4406 N N . ASP A 1 533 ? 4.098 -10.751 -16.850 1.00 88.00 533 ASP A N 1
ATOM 4407 C CA . ASP A 1 533 ? 3.028 -9.916 -16.299 1.00 88.00 533 ASP A CA 1
ATOM 4408 C C . ASP A 1 533 ? 3.601 -8.701 -15.535 1.00 88.00 533 ASP A C 1
ATOM 4410 O O . ASP A 1 533 ? 4.814 -8.531 -15.385 1.00 88.00 533 ASP A O 1
ATOM 4414 N N . ARG A 1 534 ? 2.702 -7.846 -15.034 1.00 88.06 534 ARG A N 1
ATOM 4415 C CA . ARG A 1 534 ? 3.025 -6.635 -14.264 1.00 88.06 534 ARG A CA 1
ATOM 4416 C C . ARG A 1 534 ? 3.530 -6.903 -12.844 1.00 88.06 534 ARG A C 1
ATOM 4418 O O . ARG A 1 534 ? 4.334 -6.122 -12.329 1.00 88.06 534 ARG A O 1
ATOM 4425 N N . ASP A 1 535 ? 3.093 -7.991 -12.220 1.00 87.12 535 ASP A N 1
ATOM 4426 C CA . ASP A 1 535 ? 3.389 -8.320 -10.820 1.00 87.12 535 ASP A CA 1
ATOM 4427 C C . ASP A 1 535 ? 4.824 -8.830 -10.608 1.00 87.12 535 ASP A C 1
ATOM 4429 O O . ASP A 1 535 ? 5.329 -8.827 -9.483 1.00 87.12 535 ASP A O 1
ATOM 4433 N N . HIS A 1 536 ? 5.506 -9.214 -11.688 1.00 93.00 536 HIS A N 1
ATOM 4434 C CA . HIS A 1 536 ? 6.898 -9.675 -11.681 1.00 93.00 536 HIS A CA 1
ATOM 4435 C C . HIS A 1 536 ? 7.889 -8.626 -12.190 1.00 93.00 536 HIS A C 1
ATOM 4437 O O . HIS A 1 536 ? 9.052 -8.926 -12.453 1.00 93.00 536 HIS A O 1
ATOM 4443 N N . THR A 1 537 ? 7.472 -7.371 -12.318 1.00 95.19 537 THR A N 1
ATOM 4444 C CA . THR A 1 537 ? 8.411 -6.284 -12.610 1.00 95.19 537 THR A CA 1
ATOM 4445 C C . THR A 1 537 ? 9.483 -6.151 -11.516 1.00 95.19 537 THR A C 1
ATOM 4447 O O . THR A 1 537 ? 9.297 -6.525 -10.359 1.00 95.19 537 THR A O 1
ATOM 4450 N N . ILE A 1 538 ? 10.651 -5.621 -11.862 1.00 96.00 538 ILE A N 1
ATOM 4451 C CA . ILE A 1 538 ? 11.770 -5.424 -10.938 1.00 96.00 538 ILE A CA 1
ATOM 4452 C C . ILE A 1 538 ? 11.657 -4.045 -10.296 1.00 96.00 538 ILE A C 1
ATOM 4454 O O . ILE A 1 538 ? 11.529 -3.030 -10.980 1.00 96.00 538 ILE A O 1
ATOM 4458 N N . GLY A 1 539 ? 11.732 -3.985 -8.968 1.00 95.31 539 GLY A N 1
ATOM 4459 C CA . GLY A 1 539 ? 11.749 -2.722 -8.240 1.00 95.31 539 GLY A CA 1
ATOM 4460 C C . GLY A 1 539 ? 13.094 -1.984 -8.292 1.00 95.31 539 GLY A C 1
ATOM 4461 O O . GLY A 1 539 ? 14.164 -2.569 -8.447 1.00 95.31 539 GLY A O 1
ATOM 4462 N N . HIS A 1 540 ? 13.062 -0.669 -8.086 1.00 94.88 540 HIS A N 1
ATOM 4463 C CA . HIS A 1 540 ? 14.252 0.191 -8.123 1.00 94.88 540 HIS A CA 1
ATOM 4464 C C . HIS A 1 540 ? 15.283 -0.107 -7.020 1.00 94.88 540 HIS A C 1
ATOM 4466 O O . HIS A 1 540 ? 16.450 0.253 -7.169 1.00 94.88 540 HIS A O 1
ATOM 4472 N N . ALA A 1 541 ? 14.909 -0.783 -5.925 1.00 94.25 541 ALA A N 1
ATOM 4473 C CA . ALA A 1 541 ? 15.836 -1.082 -4.828 1.00 94.25 541 ALA A CA 1
ATOM 4474 C C . ALA A 1 541 ? 17.033 -1.952 -5.254 1.00 94.25 541 ALA A C 1
ATOM 4476 O O . ALA A 1 541 ? 18.077 -1.908 -4.608 1.00 94.25 541 ALA A O 1
ATOM 4477 N N . TYR A 1 542 ? 16.917 -2.707 -6.352 1.00 95.25 542 TYR A N 1
ATOM 4478 C CA . TYR A 1 542 ? 18.036 -3.477 -6.905 1.00 95.25 542 TYR A CA 1
ATOM 4479 C C . TYR A 1 542 ? 19.150 -2.591 -7.485 1.00 95.25 542 TYR A C 1
ATOM 4481 O O . TYR A 1 542 ? 20.286 -3.053 -7.590 1.00 95.25 542 TYR A O 1
ATOM 4489 N N . LEU A 1 543 ? 18.836 -1.337 -7.838 1.00 95.81 543 LEU A N 1
ATOM 4490 C CA . LEU A 1 543 ? 19.733 -0.412 -8.537 1.00 95.81 543 LEU A CA 1
ATOM 4491 C C . LEU A 1 543 ? 20.036 0.880 -7.755 1.00 95.81 543 LEU A C 1
ATOM 4493 O O . LEU A 1 543 ? 20.966 1.586 -8.123 1.00 95.81 543 LEU A O 1
ATOM 4497 N N . ILE A 1 544 ? 19.312 1.179 -6.667 1.00 91.38 544 ILE A N 1
ATOM 4498 C CA . ILE A 1 544 ? 19.487 2.414 -5.871 1.00 91.38 544 ILE A CA 1
ATOM 4499 C C . ILE A 1 544 ? 20.924 2.620 -5.364 1.00 91.38 544 ILE A C 1
ATOM 4501 O O . ILE A 1 544 ? 21.414 3.745 -5.333 1.00 91.38 544 ILE A O 1
ATOM 4505 N N . ASP A 1 545 ? 21.603 1.545 -4.961 1.00 90.00 545 ASP A N 1
ATOM 4506 C CA . ASP A 1 545 ? 22.952 1.620 -4.384 1.00 90.00 545 ASP A CA 1
ATOM 4507 C C . ASP A 1 545 ? 24.069 1.404 -5.422 1.00 90.00 545 ASP A C 1
ATOM 4509 O O . ASP A 1 545 ? 25.242 1.299 -5.059 1.00 90.00 545 ASP A O 1
ATOM 4513 N N . VAL A 1 546 ? 23.733 1.328 -6.714 1.00 94.12 546 VAL A N 1
ATOM 4514 C CA . VAL A 1 546 ? 24.707 1.099 -7.788 1.00 94.12 546 VAL A CA 1
ATOM 4515 C C . VAL A 1 546 ? 25.429 2.401 -8.125 1.00 94.12 546 VAL A C 1
ATOM 4517 O O . VAL A 1 546 ? 24.833 3.318 -8.683 1.00 94.12 546 VAL A O 1
ATOM 4520 N N . LYS A 1 547 ? 26.730 2.474 -7.818 1.00 93.06 547 LYS A N 1
ATOM 4521 C CA . LYS A 1 547 ? 27.561 3.667 -8.073 1.00 93.06 547 LYS A CA 1
ATOM 4522 C C . LYS A 1 547 ? 28.666 3.426 -9.084 1.00 93.06 547 LYS A C 1
ATOM 4524 O O . LYS A 1 547 ? 29.098 4.357 -9.750 1.00 93.06 547 LYS A O 1
ATOM 4529 N N . THR A 1 548 ? 29.132 2.192 -9.206 1.00 96.25 548 THR A N 1
ATOM 4530 C CA . THR A 1 548 ? 30.197 1.817 -10.136 1.00 96.25 548 THR A CA 1
ATOM 4531 C C . THR A 1 548 ? 29.734 0.748 -11.113 1.00 96.25 548 THR A C 1
ATOM 4533 O O . THR A 1 548 ? 28.747 0.044 -10.879 1.00 96.25 548 THR A O 1
ATOM 4536 N N . LEU A 1 549 ? 30.466 0.589 -12.213 1.00 95.56 549 LEU A N 1
ATOM 4537 C CA . LEU A 1 549 ? 30.222 -0.471 -13.181 1.00 95.56 549 LEU A CA 1
ATOM 4538 C C . LEU A 1 549 ? 30.307 -1.860 -12.526 1.00 95.56 549 LEU A C 1
ATOM 4540 O O . LEU A 1 549 ? 29.539 -2.747 -12.885 1.00 95.56 549 LEU A O 1
ATOM 4544 N N . ASP A 1 550 ? 31.188 -2.054 -11.544 1.00 95.31 550 ASP A N 1
ATOM 4545 C CA . ASP A 1 550 ? 31.288 -3.323 -10.819 1.00 95.31 550 ASP A CA 1
ATOM 4546 C C . ASP A 1 550 ? 30.091 -3.569 -9.890 1.00 95.31 550 ASP A C 1
ATOM 4548 O O . ASP A 1 550 ? 29.599 -4.698 -9.832 1.00 95.31 550 ASP A O 1
ATOM 4552 N N . ASP A 1 551 ? 29.544 -2.524 -9.255 1.00 96.38 551 ASP A N 1
ATOM 4553 C CA . ASP A 1 551 ? 28.280 -2.632 -8.510 1.00 96.38 551 ASP A CA 1
ATOM 4554 C C . ASP A 1 551 ? 27.129 -3.039 -9.443 1.00 96.38 551 ASP A C 1
ATOM 4556 O O . ASP A 1 551 ? 26.302 -3.880 -9.088 1.00 96.38 551 ASP A O 1
ATOM 4560 N N . LEU A 1 552 ? 27.098 -2.485 -10.662 1.00 96.62 552 LEU A N 1
ATOM 4561 C CA . LEU A 1 552 ? 26.088 -2.809 -11.669 1.00 96.62 552 LEU A CA 1
ATOM 4562 C C . LEU A 1 552 ? 26.221 -4.259 -12.155 1.00 96.62 552 LEU A C 1
ATOM 4564 O O . LEU A 1 552 ? 25.226 -4.983 -12.224 1.00 96.62 552 LEU A O 1
ATOM 4568 N N . LYS A 1 553 ? 27.449 -4.716 -12.436 1.00 96.38 553 LYS A N 1
ATOM 4569 C CA . LYS A 1 553 ? 27.730 -6.123 -12.770 1.00 96.38 553 LYS A CA 1
ATOM 4570 C C . LYS A 1 553 ? 27.260 -7.055 -11.661 1.00 96.38 553 LYS A C 1
ATOM 4572 O O . LYS A 1 553 ? 26.616 -8.060 -11.951 1.00 96.38 553 LYS A O 1
ATOM 4577 N N . PHE A 1 554 ? 27.556 -6.721 -10.406 1.00 96.25 554 PHE A N 1
ATOM 4578 C CA . PHE A 1 554 ? 27.125 -7.505 -9.253 1.00 96.25 554 PHE A CA 1
ATOM 4579 C C . PHE A 1 554 ? 25.597 -7.529 -9.126 1.00 96.25 554 PHE A C 1
ATOM 4581 O O . PHE A 1 554 ? 25.009 -8.598 -8.960 1.00 96.25 554 PHE A O 1
ATOM 4588 N N . ALA A 1 555 ? 24.929 -6.379 -9.261 1.00 96.94 555 ALA A N 1
ATOM 4589 C CA . ALA A 1 555 ? 23.471 -6.299 -9.225 1.00 96.94 555 ALA A CA 1
ATOM 4590 C C . ALA A 1 555 ? 22.826 -7.209 -10.284 1.00 96.94 555 ALA A C 1
ATOM 4592 O O . ALA A 1 555 ? 21.877 -7.933 -9.980 1.00 96.94 555 ALA A O 1
ATOM 4593 N N . PHE A 1 556 ? 23.379 -7.246 -11.497 1.00 97.25 556 PHE A N 1
ATOM 4594 C CA . PHE A 1 556 ? 22.878 -8.112 -12.560 1.00 97.25 556 PHE A CA 1
ATOM 4595 C C . PHE A 1 556 ? 23.174 -9.593 -12.329 1.00 97.25 556 PHE A C 1
ATOM 4597 O O . PHE A 1 556 ? 22.243 -10.396 -12.288 1.00 97.25 556 PHE A O 1
ATOM 4604 N N . LYS A 1 557 ? 24.448 -9.956 -12.143 1.00 95.94 557 LYS A N 1
ATOM 4605 C CA . LYS A 1 557 ? 24.881 -11.356 -12.011 1.00 95.94 557 LYS A CA 1
ATOM 4606 C C . LYS A 1 557 ? 24.286 -12.048 -10.792 1.00 95.94 557 LYS A C 1
ATOM 4608 O O . LYS A 1 557 ? 23.956 -13.226 -10.861 1.00 95.94 557 LYS A O 1
ATOM 4613 N N . ASN A 1 558 ? 24.178 -11.332 -9.675 1.00 95.56 558 ASN A N 1
ATOM 4614 C CA . ASN A 1 558 ? 23.888 -11.941 -8.381 1.00 95.56 558 ASN A CA 1
ATOM 4615 C C . ASN A 1 558 ? 22.467 -11.678 -7.883 1.00 95.56 558 ASN A C 1
ATOM 4617 O O . ASN A 1 558 ? 22.056 -12.327 -6.925 1.00 95.56 558 ASN A O 1
ATOM 4621 N N . LYS A 1 559 ? 21.729 -10.731 -8.480 1.00 96.25 559 LYS A N 1
ATOM 4622 C CA . LYS A 1 559 ? 20.372 -10.391 -8.025 1.00 96.25 559 LYS A CA 1
ATOM 4623 C C . LYS A 1 559 ? 19.342 -10.427 -9.151 1.00 96.25 559 LYS A C 1
ATOM 4625 O O . LYS A 1 559 ? 1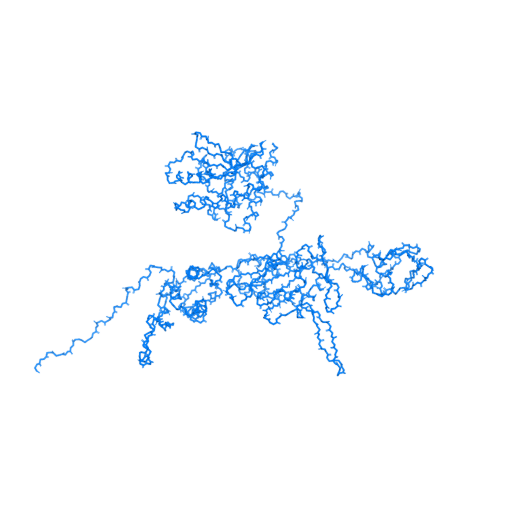8.387 -11.184 -9.047 1.00 96.25 559 LYS A O 1
ATOM 4630 N N . ILE A 1 560 ? 19.534 -9.648 -10.217 1.00 96.69 560 ILE A N 1
ATOM 4631 C CA . ILE A 1 560 ? 18.526 -9.497 -11.282 1.00 96.69 560 ILE A CA 1
ATOM 4632 C C . ILE A 1 560 ? 18.400 -10.767 -12.127 1.00 96.69 560 ILE A C 1
ATOM 4634 O O . ILE A 1 560 ? 17.296 -11.272 -12.274 1.00 96.69 560 ILE A O 1
ATOM 4638 N N . ILE A 1 561 ? 19.498 -11.314 -12.658 1.00 96.50 561 ILE A N 1
ATOM 4639 C CA . ILE A 1 561 ? 19.430 -12.516 -13.505 1.00 96.50 561 ILE A CA 1
ATOM 4640 C C . ILE A 1 561 ? 18.903 -13.733 -12.727 1.00 96.50 561 ILE A C 1
ATOM 4642 O O . ILE A 1 561 ? 18.007 -14.392 -13.246 1.00 96.50 561 ILE A O 1
ATOM 4646 N N . PRO A 1 562 ? 19.359 -14.020 -11.489 1.00 95.44 562 PRO A N 1
ATOM 4647 C CA . PRO A 1 562 ? 18.763 -15.087 -10.685 1.00 95.44 562 PRO A CA 1
ATOM 4648 C C . PRO A 1 562 ? 17.259 -14.904 -10.434 1.00 95.44 562 PRO A C 1
ATOM 4650 O O . PRO A 1 562 ? 16.513 -15.872 -10.507 1.00 95.44 562 PRO A O 1
ATOM 4653 N N . LEU A 1 563 ? 16.799 -13.668 -10.199 1.00 94.56 563 LEU A N 1
ATOM 4654 C CA . LEU A 1 563 ? 15.371 -13.373 -10.043 1.00 94.56 563 LEU A CA 1
ATOM 4655 C C . LEU A 1 563 ? 14.590 -13.636 -11.339 1.00 94.56 563 LEU A C 1
ATOM 4657 O O . LEU A 1 563 ? 13.520 -14.234 -11.306 1.00 94.56 563 LEU A O 1
ATOM 4661 N N . LEU A 1 564 ? 15.137 -13.230 -12.489 1.00 95.19 564 LEU A N 1
ATOM 4662 C CA . LEU A 1 564 ? 14.548 -13.538 -13.792 1.00 95.19 564 LEU A CA 1
ATOM 4663 C C . LEU A 1 564 ? 14.503 -15.052 -14.043 1.00 95.19 564 LEU A C 1
ATOM 4665 O O . LEU A 1 564 ? 13.512 -15.540 -14.574 1.00 95.19 564 LEU A O 1
ATOM 4669 N N . ALA A 1 565 ? 15.527 -15.803 -13.631 1.00 93.31 565 ALA A N 1
ATOM 4670 C CA . ALA A 1 565 ? 15.533 -17.262 -13.735 1.00 93.31 565 ALA A CA 1
ATOM 4671 C C . ALA A 1 565 ? 14.405 -17.906 -12.919 1.00 93.31 565 ALA A C 1
ATOM 4673 O O . ALA A 1 565 ? 13.737 -18.812 -13.416 1.00 93.31 565 ALA A O 1
ATOM 4674 N N . GLU A 1 566 ? 14.121 -17.385 -11.724 1.00 91.75 566 GLU A N 1
ATOM 4675 C CA . GLU A 1 566 ? 12.970 -17.813 -10.927 1.00 91.75 566 GLU A CA 1
ATOM 4676 C C . GLU A 1 566 ? 11.638 -17.461 -11.609 1.00 91.75 566 GLU A C 1
ATOM 4678 O O . GLU A 1 566 ? 10.763 -18.319 -11.733 1.00 91.75 566 GLU A O 1
ATOM 4683 N N . TYR A 1 567 ? 11.492 -16.230 -12.108 1.00 91.44 567 TYR A N 1
ATOM 4684 C CA . TYR A 1 567 ? 10.260 -15.773 -12.761 1.00 91.44 567 TYR A CA 1
ATOM 4685 C C . TYR A 1 567 ? 9.946 -16.553 -14.035 1.00 91.44 567 TYR A C 1
ATOM 4687 O O . TYR A 1 567 ? 8.809 -16.964 -14.239 1.00 91.44 567 TYR A O 1
ATOM 4695 N N . PHE A 1 568 ? 10.948 -16.795 -14.874 1.00 90.75 568 PHE A N 1
ATOM 4696 C CA . PHE A 1 568 ? 10.787 -17.492 -16.145 1.00 90.75 568 PHE A CA 1
ATOM 4697 C C . PHE A 1 568 ? 10.981 -19.012 -16.028 1.00 90.75 568 PHE A C 1
ATOM 4699 O O . PHE A 1 568 ? 11.062 -19.686 -17.048 1.00 90.75 568 PHE A O 1
ATOM 4706 N N . TYR A 1 569 ? 11.034 -19.578 -14.815 1.00 90.00 569 TYR A N 1
ATOM 4707 C CA . TYR A 1 569 ? 11.222 -21.018 -14.579 1.00 90.00 569 TYR A CA 1
ATOM 4708 C C . TYR A 1 569 ? 12.408 -21.617 -15.357 1.00 90.00 569 TYR A C 1
ATOM 4710 O O . TYR A 1 569 ? 12.276 -22.664 -15.995 1.00 90.00 569 TYR A O 1
ATOM 4718 N N . GLU A 1 570 ? 13.564 -20.949 -15.311 1.00 87.81 570 GLU A N 1
ATOM 4719 C CA . GLU A 1 570 ? 14.780 -21.318 -16.053 1.00 87.81 570 GLU A CA 1
ATOM 4720 C C . GLU A 1 570 ? 14.620 -21.266 -17.593 1.00 87.81 570 GLU A C 1
ATOM 4722 O O . GLU A 1 570 ? 15.394 -21.886 -18.326 1.00 87.81 570 GLU A O 1
ATOM 4727 N N . ASP A 1 571 ? 13.638 -20.523 -18.123 1.00 90.88 571 ASP A N 1
ATOM 4728 C CA . ASP A 1 571 ? 13.536 -20.215 -19.555 1.00 90.88 571 ASP A CA 1
ATOM 4729 C C . ASP A 1 571 ? 14.492 -19.079 -19.941 1.00 90.88 571 ASP A C 1
ATOM 4731 O O . ASP A 1 571 ? 14.145 -17.899 -20.048 1.00 90.88 571 ASP A O 1
ATOM 4735 N N . TRP A 1 572 ? 15.744 -19.471 -20.152 1.00 92.75 572 TRP A N 1
ATOM 4736 C CA . TRP A 1 572 ? 16.843 -18.573 -20.486 1.00 92.75 572 TRP A CA 1
ATOM 4737 C C . TRP A 1 572 ? 16.687 -17.841 -21.825 1.00 92.75 572 TRP A C 1
ATOM 4739 O O . TRP A 1 572 ? 17.322 -16.803 -22.007 1.00 92.75 572 TRP A O 1
ATOM 4749 N N . GLU A 1 573 ? 15.841 -18.318 -22.746 1.00 90.69 573 GLU A N 1
ATOM 4750 C CA . GLU A 1 573 ? 15.564 -17.600 -23.996 1.00 90.69 573 GLU A CA 1
ATOM 4751 C C . GLU A 1 573 ? 14.729 -16.344 -23.721 1.00 90.69 573 GLU A C 1
ATOM 4753 O O . GLU A 1 573 ? 15.053 -15.262 -24.215 1.00 90.69 573 GLU A O 1
ATOM 4758 N N . ASN A 1 574 ? 13.713 -16.456 -22.862 1.00 93.00 574 ASN A N 1
ATOM 4759 C CA . ASN A 1 574 ? 12.934 -15.304 -22.414 1.00 93.00 574 ASN A CA 1
ATOM 4760 C C . ASN A 1 574 ? 13.764 -14.334 -21.561 1.00 93.00 574 ASN A C 1
ATOM 4762 O O . ASN A 1 574 ? 13.641 -13.120 -21.724 1.00 93.00 574 ASN A O 1
ATOM 4766 N N . ILE A 1 575 ? 14.671 -14.840 -20.719 1.00 94.81 575 ILE A N 1
ATOM 4767 C CA . ILE A 1 575 ? 15.604 -13.988 -19.961 1.00 94.81 575 ILE A CA 1
ATOM 4768 C C . ILE A 1 575 ? 16.508 -13.191 -20.915 1.00 94.81 575 ILE A C 1
ATOM 4770 O O . ILE A 1 575 ? 16.684 -11.986 -20.733 1.00 94.81 575 ILE A O 1
ATOM 4774 N N . ASP A 1 576 ? 17.046 -13.825 -21.960 1.00 94.19 576 ASP A N 1
ATOM 4775 C CA . ASP A 1 576 ? 17.860 -13.141 -22.971 1.00 94.19 576 ASP A CA 1
ATOM 4776 C C . ASP A 1 576 ? 17.051 -12.075 -23.733 1.00 94.19 576 ASP A C 1
ATOM 4778 O O . ASP A 1 576 ? 17.543 -10.972 -23.985 1.00 94.19 576 ASP A O 1
ATOM 4782 N N . LEU A 1 577 ? 15.773 -12.347 -24.032 1.00 94.06 577 LEU A N 1
ATOM 4783 C CA . LEU A 1 577 ? 14.860 -11.358 -24.616 1.00 94.06 577 LEU A CA 1
ATOM 4784 C C . LEU A 1 577 ? 14.637 -10.154 -23.691 1.00 94.06 577 LEU A C 1
ATOM 4786 O O . LEU A 1 577 ? 14.709 -9.019 -24.164 1.00 94.06 577 LEU A O 1
ATOM 4790 N N . VAL A 1 578 ? 14.434 -10.368 -22.386 1.00 95.88 578 VAL A N 1
ATOM 4791 C CA . VAL A 1 578 ? 14.317 -9.282 -21.392 1.00 95.88 578 VAL A CA 1
ATOM 4792 C C . VAL A 1 578 ? 15.566 -8.393 -21.386 1.00 95.88 578 VAL A C 1
ATOM 4794 O O . VAL A 1 578 ? 15.463 -7.170 -21.271 1.00 95.88 578 VAL A O 1
ATOM 4797 N N . LEU A 1 579 ? 16.747 -8.986 -21.571 1.00 95.69 579 LEU A N 1
ATOM 4798 C CA . LEU A 1 579 ? 18.029 -8.280 -21.643 1.00 95.69 579 LEU A CA 1
ATOM 4799 C C . LEU A 1 579 ? 18.370 -7.743 -23.044 1.00 95.69 579 LEU A C 1
ATOM 4801 O O . LEU A 1 579 ? 19.491 -7.289 -23.275 1.00 95.69 579 LEU A O 1
ATOM 4805 N N . ASN A 1 580 ? 17.413 -7.755 -23.976 1.00 94.62 580 ASN A N 1
ATOM 4806 C CA . ASN A 1 580 ? 17.566 -7.296 -25.359 1.00 94.62 580 ASN A CA 1
ATOM 4807 C C . ASN A 1 580 ? 18.661 -8.029 -26.153 1.00 94.62 580 ASN A C 1
ATOM 4809 O O . ASN A 1 580 ? 19.355 -7.422 -26.972 1.00 94.62 580 ASN A O 1
ATOM 4813 N N . LYS A 1 581 ? 18.877 -9.322 -25.877 1.00 92.12 581 LYS A N 1
ATOM 4814 C CA . LYS A 1 581 ? 19.943 -10.134 -26.488 1.00 92.12 581 LYS A CA 1
ATOM 4815 C C . LYS A 1 581 ? 21.307 -9.443 -26.449 1.00 92.12 581 LYS A C 1
ATOM 4817 O O . LYS A 1 581 ? 22.085 -9.476 -27.406 1.00 92.12 581 LYS A O 1
ATOM 4822 N N . ASN A 1 582 ? 21.596 -8.752 -25.346 1.00 91.75 582 ASN A N 1
ATOM 4823 C CA . ASN A 1 582 ? 22.780 -7.904 -25.212 1.00 91.75 582 ASN A CA 1
ATOM 4824 C C . ASN A 1 582 ? 24.106 -8.683 -25.093 1.00 91.75 582 ASN A C 1
ATOM 4826 O O . ASN A 1 582 ? 25.171 -8.059 -25.004 1.00 91.75 582 ASN A O 1
ATOM 4830 N N . GLY A 1 583 ? 24.048 -10.018 -25.094 1.00 91.75 583 GLY A N 1
ATOM 4831 C CA . GLY A 1 583 ? 25.187 -10.928 -24.994 1.00 91.75 583 GLY A CA 1
ATOM 4832 C C . GLY A 1 583 ? 25.535 -11.359 -23.567 1.00 91.75 583 GLY A C 1
ATOM 4833 O O . GLY A 1 583 ? 26.542 -12.039 -23.384 1.00 91.75 583 GLY A O 1
ATOM 4834 N N . MET A 1 584 ? 24.749 -10.970 -22.554 1.00 94.44 584 MET A N 1
ATOM 4835 C CA . MET A 1 584 ? 24.951 -11.428 -21.171 1.00 94.44 584 MET A CA 1
ATOM 4836 C C . MET A 1 584 ? 24.460 -12.861 -20.942 1.00 94.44 584 MET A C 1
ATOM 4838 O O . MET A 1 584 ? 24.973 -13.532 -20.048 1.00 94.44 584 MET A O 1
ATOM 4842 N N . ILE A 1 585 ? 23.510 -13.335 -21.750 1.00 93.94 585 ILE A N 1
ATOM 4843 C CA . ILE A 1 585 ? 23.099 -14.738 -21.817 1.00 93.94 585 ILE A CA 1
ATOM 4844 C C . ILE A 1 585 ? 23.634 -15.303 -23.134 1.00 93.94 585 ILE A C 1
ATOM 4846 O O . ILE A 1 585 ? 23.441 -14.711 -24.193 1.00 93.94 585 ILE A O 1
ATOM 4850 N N . GLU A 1 586 ? 24.354 -16.423 -23.075 1.00 90.00 586 GLU A N 1
ATOM 4851 C CA . GLU A 1 586 ? 24.910 -17.071 -24.264 1.00 90.00 586 GLU A CA 1
ATOM 4852 C C . GLU A 1 586 ? 24.509 -18.541 -24.350 1.00 90.00 586 GLU A C 1
ATOM 4854 O O . GLU A 1 586 ? 24.371 -19.229 -23.337 1.00 90.00 586 GLU A O 1
ATOM 4859 N N . GLU A 1 587 ? 24.321 -19.024 -25.579 1.00 86.44 587 GLU A N 1
ATOM 4860 C CA . GLU A 1 587 ? 24.068 -20.437 -25.846 1.00 86.44 587 GLU A CA 1
ATOM 4861 C C . GLU A 1 587 ? 25.353 -21.236 -25.581 1.00 86.44 587 GLU A C 1
ATOM 4863 O O . GLU A 1 587 ? 26.399 -21.021 -26.204 1.00 86.44 587 GLU A O 1
ATOM 4868 N N . GLU A 1 588 ? 25.289 -22.166 -24.635 1.00 80.50 588 GLU A N 1
ATOM 4869 C CA . GLU A 1 588 ? 26.385 -23.061 -24.314 1.00 80.50 588 GLU A CA 1
ATOM 4870 C C . GLU A 1 588 ? 26.445 -24.195 -25.341 1.00 80.50 588 GLU A C 1
ATOM 4872 O O . GLU A 1 588 ? 25.500 -24.968 -25.522 1.00 80.50 588 GLU A O 1
ATOM 4877 N N . LYS A 1 589 ? 27.597 -24.332 -26.010 1.00 70.06 589 LYS A N 1
ATOM 4878 C CA . LYS A 1 589 ? 27.843 -25.475 -26.893 1.00 70.06 589 LYS A CA 1
ATOM 4879 C C . LYS A 1 589 ? 27.837 -26.748 -26.054 1.00 70.06 589 LYS A C 1
ATOM 4881 O O . LYS A 1 589 ? 28.749 -26.975 -25.263 1.00 70.06 589 LYS A O 1
ATOM 4886 N N . SER A 1 590 ? 26.825 -27.587 -26.261 1.00 65.06 590 SER A N 1
ATOM 4887 C CA . SER A 1 590 ? 26.687 -28.859 -25.560 1.00 65.06 590 SER A CA 1
ATOM 4888 C C . SER A 1 590 ? 27.969 -29.685 -25.695 1.00 65.06 590 SER A C 1
ATOM 4890 O O . SER A 1 590 ? 28.406 -29.955 -26.820 1.00 65.06 590 SER A O 1
ATOM 4892 N N . ASN A 1 591 ? 28.557 -30.117 -24.575 1.00 66.31 591 ASN A N 1
ATOM 4893 C CA . ASN A 1 591 ? 29.685 -31.039 -24.617 1.00 66.31 591 ASN A CA 1
ATOM 4894 C C . ASN A 1 591 ? 29.201 -32.407 -25.121 1.00 66.31 591 ASN A C 1
ATOM 4896 O O . ASN A 1 591 ? 28.722 -33.250 -24.360 1.00 66.31 591 ASN A O 1
ATOM 4900 N N . SER A 1 592 ? 29.314 -32.603 -26.435 1.00 66.19 592 SER A N 1
ATOM 4901 C CA . SER A 1 592 ? 28.823 -33.795 -27.126 1.00 66.19 592 SER A CA 1
ATOM 4902 C C . SER A 1 592 ? 29.478 -35.091 -26.641 1.00 66.19 592 SER A C 1
ATOM 4904 O O . SER A 1 592 ? 28.918 -36.163 -26.866 1.00 66.19 592 SER A O 1
ATOM 4906 N N . ASP A 1 593 ? 30.607 -35.018 -25.923 1.00 70.88 593 ASP A N 1
ATOM 4907 C CA . ASP A 1 593 ? 31.311 -36.200 -25.428 1.00 70.88 593 ASP A CA 1
ATOM 4908 C C . ASP A 1 593 ? 30.499 -37.025 -24.432 1.00 70.88 593 ASP A C 1
ATOM 4910 O O . ASP A 1 593 ? 30.589 -38.254 -24.461 1.00 70.88 593 ASP A O 1
ATOM 4914 N N . TYR A 1 594 ? 29.653 -36.379 -23.626 1.00 70.69 594 TYR A N 1
ATOM 4915 C CA . TYR A 1 594 ? 28.799 -37.041 -22.634 1.00 70.69 594 TYR A CA 1
ATOM 4916 C C . TYR A 1 594 ? 27.372 -37.312 -23.136 1.00 70.69 594 TYR A C 1
ATOM 4918 O O . TYR A 1 594 ? 26.583 -37.949 -22.443 1.00 70.69 594 TYR A O 1
ATOM 4926 N N . LEU A 1 595 ? 27.031 -36.857 -24.347 1.00 70.38 595 LEU A N 1
ATOM 4927 C CA . LEU A 1 595 ? 25.675 -36.932 -24.909 1.00 70.38 595 LEU A CA 1
ATOM 4928 C C . LEU A 1 595 ? 25.524 -38.012 -25.994 1.00 70.38 595 LEU A C 1
ATOM 4930 O O . LEU A 1 595 ? 24.449 -38.162 -26.567 1.00 70.38 595 LEU A O 1
ATOM 4934 N N . LYS A 1 596 ? 26.574 -38.807 -26.251 1.00 70.56 596 LYS A N 1
ATOM 4935 C CA . LYS A 1 596 ? 26.637 -39.812 -27.335 1.00 70.56 596 LYS A CA 1
ATOM 4936 C C . LYS A 1 596 ? 25.520 -40.869 -27.293 1.00 70.56 596 LYS A C 1
ATOM 4938 O O . LYS A 1 596 ? 25.140 -41.379 -28.340 1.00 70.56 596 LYS A O 1
ATOM 4943 N N . ASN A 1 597 ? 24.968 -41.162 -26.111 1.00 72.12 597 ASN A N 1
ATOM 4944 C CA . ASN A 1 597 ? 23.886 -42.141 -25.916 1.00 72.12 597 ASN A CA 1
ATOM 4945 C C . ASN A 1 597 ? 22.488 -41.506 -25.769 1.00 72.12 597 ASN A C 1
ATOM 4947 O O . ASN A 1 597 ? 21.505 -42.223 -25.592 1.00 72.12 597 ASN A O 1
ATOM 4951 N N . ILE A 1 598 ? 22.375 -40.175 -25.823 1.00 68.50 598 ILE A N 1
ATOM 4952 C CA . ILE A 1 598 ? 21.095 -39.463 -25.733 1.00 68.50 598 ILE A CA 1
ATOM 4953 C C . ILE A 1 598 ? 20.602 -39.228 -27.160 1.00 68.50 598 ILE A C 1
ATOM 4955 O O . ILE A 1 598 ? 20.900 -38.229 -27.804 1.00 68.50 598 ILE A O 1
ATOM 4959 N N . THR A 1 599 ? 19.852 -40.193 -27.690 1.00 57.22 599 THR A N 1
ATOM 4960 C CA . THR A 1 599 ? 19.480 -40.239 -29.113 1.00 57.22 599 THR A CA 1
ATOM 4961 C C . THR A 1 599 ? 18.297 -39.359 -29.513 1.00 57.22 599 THR A C 1
ATOM 4963 O O . THR A 1 599 ? 17.870 -39.443 -30.660 1.00 57.22 599 THR A O 1
ATOM 4966 N N . LYS A 1 600 ? 17.735 -38.525 -28.626 1.00 59.50 600 LYS A N 1
ATOM 4967 C CA . LYS A 1 600 ? 16.651 -37.589 -28.982 1.00 59.50 600 LYS A CA 1
ATOM 4968 C C . LYS A 1 600 ? 16.365 -36.580 -27.868 1.00 59.50 600 LYS A C 1
ATOM 4970 O O . LYS A 1 600 ? 15.586 -36.862 -26.967 1.00 59.50 600 LYS A O 1
ATOM 4975 N N . ILE A 1 601 ? 16.916 -35.377 -28.000 1.00 54.78 601 ILE A N 1
ATOM 4976 C CA . ILE A 1 601 ? 16.231 -34.139 -27.604 1.00 54.78 601 ILE A CA 1
ATOM 4977 C C . ILE A 1 601 ? 16.519 -33.128 -28.721 1.00 54.78 601 ILE A C 1
ATOM 4979 O O . ILE A 1 601 ? 17.522 -32.423 -28.691 1.00 54.78 601 ILE A O 1
ATOM 4983 N N . ASN A 1 602 ? 15.691 -33.115 -29.769 1.00 52.03 602 ASN A N 1
ATOM 4984 C CA . ASN A 1 602 ? 15.819 -32.109 -30.825 1.00 52.03 602 ASN A CA 1
ATOM 4985 C C . ASN A 1 602 ? 15.472 -30.730 -30.248 1.00 52.03 602 ASN A C 1
ATOM 4987 O O . ASN A 1 602 ? 14.388 -30.556 -29.699 1.00 52.03 602 ASN A O 1
ATOM 4991 N N . GLY A 1 603 ? 16.374 -29.760 -30.415 1.00 58.56 603 GLY A N 1
ATOM 4992 C CA . GLY A 1 603 ? 16.074 -28.336 -30.235 1.00 58.56 603 GLY A CA 1
ATOM 4993 C C . GLY A 1 603 ? 16.198 -27.767 -28.819 1.00 58.56 603 GLY A C 1
ATOM 4994 O O . GLY A 1 603 ? 15.925 -26.583 -28.652 1.00 58.56 603 GLY A O 1
ATOM 4995 N N . LYS A 1 604 ? 16.624 -28.538 -27.806 1.00 64.81 604 LYS A N 1
ATOM 4996 C CA . LYS A 1 604 ? 16.863 -27.976 -26.465 1.00 64.81 604 LYS A CA 1
ATOM 4997 C C . LYS A 1 604 ? 18.229 -27.291 -26.417 1.00 64.81 604 LYS A C 1
ATOM 4999 O O . LYS A 1 604 ? 19.258 -27.962 -26.364 1.00 64.81 604 LYS A O 1
ATOM 5004 N N . LYS A 1 605 ? 18.213 -25.961 -26.444 1.00 75.00 605 LYS A N 1
ATOM 5005 C CA . LYS A 1 605 ? 19.392 -25.121 -26.232 1.00 75.00 605 LYS A CA 1
ATOM 5006 C C . LYS A 1 605 ? 19.738 -25.079 -24.748 1.00 75.00 605 LYS A C 1
ATOM 5008 O O . LYS A 1 605 ? 18.846 -25.080 -23.900 1.00 75.00 605 LYS A O 1
ATOM 5013 N N . ILE A 1 606 ? 21.029 -25.079 -24.447 1.00 80.56 606 ILE A N 1
ATOM 5014 C CA . ILE A 1 606 ? 21.542 -24.839 -23.099 1.00 80.56 606 ILE A CA 1
ATOM 5015 C C . ILE A 1 606 ? 22.063 -23.414 -23.105 1.00 80.56 606 ILE A C 1
ATOM 5017 O O . ILE A 1 606 ? 22.725 -23.008 -24.055 1.00 80.56 606 ILE A O 1
ATOM 5021 N N . TYR A 1 607 ? 21.743 -22.660 -22.068 1.00 86.88 607 TYR A N 1
ATOM 5022 C CA . TYR A 1 607 ? 22.193 -21.290 -21.913 1.00 86.88 607 TYR A CA 1
ATOM 5023 C C . TYR A 1 607 ? 23.014 -21.173 -20.643 1.00 86.88 607 TYR A C 1
ATOM 5025 O O . TYR A 1 607 ? 22.823 -21.933 -19.692 1.00 86.88 607 TYR A O 1
ATOM 5033 N N . LYS A 1 608 ? 23.905 -20.190 -20.625 1.00 88.44 608 LYS A N 1
ATOM 5034 C CA . LYS A 1 608 ? 24.630 -19.790 -19.428 1.00 88.44 608 LYS A CA 1
ATOM 5035 C C . LYS A 1 608 ? 24.775 -18.277 -19.379 1.00 88.44 608 LYS A C 1
ATOM 5037 O O . LYS A 1 608 ? 24.735 -17.593 -20.403 1.00 88.44 608 LYS A O 1
ATOM 5042 N N . VAL A 1 609 ? 24.995 -17.763 -18.176 1.00 91.56 609 VAL A N 1
ATOM 5043 C CA . VAL A 1 609 ? 25.418 -16.375 -17.990 1.00 91.56 609 VAL A CA 1
ATOM 5044 C C . VAL A 1 609 ? 26.854 -16.248 -18.500 1.00 91.56 609 VAL A C 1
ATOM 5046 O O . VAL A 1 609 ? 27.738 -16.985 -18.068 1.00 91.56 609 VAL A O 1
ATOM 5049 N N . SER A 1 610 ? 27.082 -15.334 -19.439 1.00 90.19 610 SER A N 1
ATOM 5050 C CA . SER A 1 610 ? 28.390 -15.114 -20.054 1.00 90.19 610 SER A CA 1
ATOM 5051 C C . SER A 1 610 ? 29.400 -14.582 -19.029 1.00 90.19 610 SER A C 1
ATOM 5053 O O . SER A 1 610 ? 29.092 -13.694 -18.233 1.00 90.19 610 SER A O 1
ATOM 5055 N N . ASP A 1 611 ? 30.646 -15.058 -19.081 1.00 87.19 611 ASP A N 1
ATOM 5056 C CA . ASP A 1 611 ? 31.758 -14.468 -18.317 1.00 87.19 611 ASP A CA 1
ATOM 5057 C C . ASP A 1 611 ? 32.268 -13.160 -18.950 1.00 87.19 611 ASP A C 1
ATOM 5059 O O . ASP A 1 611 ? 32.881 -12.325 -18.282 1.00 87.19 611 ASP A O 1
ATOM 5063 N N . LYS A 1 612 ? 31.978 -12.967 -20.241 1.00 86.50 612 LYS A N 1
ATOM 5064 C CA . LYS A 1 612 ? 32.312 -11.795 -21.067 1.00 86.50 612 LYS A CA 1
ATOM 5065 C C . LYS A 1 612 ? 31.061 -10.921 -21.267 1.00 86.50 612 LYS A C 1
ATOM 5067 O O . LYS A 1 612 ? 30.000 -11.265 -20.758 1.00 86.50 612 LYS A O 1
ATOM 5072 N N . ASN A 1 613 ? 31.147 -9.816 -22.010 1.00 90.19 613 ASN A N 1
ATOM 5073 C CA . ASN A 1 613 ? 29.989 -8.963 -22.355 1.00 90.19 613 ASN A CA 1
ATOM 5074 C C . ASN A 1 613 ? 29.374 -8.187 -21.169 1.00 90.19 613 ASN A C 1
ATOM 5076 O O . ASN A 1 613 ? 28.165 -7.981 -21.092 1.00 90.19 613 ASN A O 1
ATOM 5080 N N . TRP A 1 614 ? 30.232 -7.723 -20.257 1.00 94.44 614 TRP A N 1
ATOM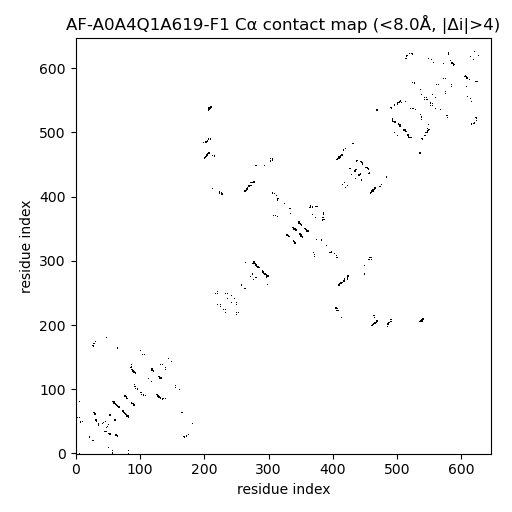 5081 C CA . TRP A 1 614 ? 29.875 -6.906 -19.086 1.00 94.44 614 TRP A CA 1
ATOM 5082 C C . TRP A 1 614 ? 30.409 -5.470 -19.187 1.00 94.44 614 TRP A C 1
ATOM 5084 O O . TRP A 1 614 ? 30.697 -4.825 -18.177 1.00 94.44 614 TRP A O 1
ATOM 5094 N N . GLU A 1 615 ? 30.602 -4.987 -20.414 1.00 94.12 615 GLU A N 1
ATOM 5095 C CA . GLU A 1 615 ? 31.107 -3.646 -20.700 1.00 94.12 615 GLU A CA 1
ATOM 5096 C C . GLU A 1 615 ? 29.964 -2.625 -20.753 1.00 94.12 615 GLU A C 1
ATOM 5098 O O . GLU A 1 615 ? 28.789 -2.975 -20.887 1.00 94.12 615 GLU A O 1
ATOM 5103 N N . ILE A 1 616 ? 30.308 -1.334 -20.710 1.00 94.19 616 ILE A N 1
ATOM 5104 C CA . ILE A 1 616 ? 29.344 -0.220 -20.773 1.00 94.19 616 ILE A CA 1
ATOM 5105 C C . ILE A 1 616 ? 28.390 -0.373 -21.970 1.00 94.19 616 ILE A C 1
ATOM 5107 O O . ILE A 1 616 ? 27.187 -0.145 -21.844 1.00 94.19 616 ILE A O 1
ATOM 5111 N N . ALA A 1 617 ? 28.908 -0.806 -23.124 1.00 93.38 617 ALA A N 1
ATOM 5112 C CA . ALA A 1 617 ? 28.117 -1.001 -24.336 1.00 93.38 617 ALA A CA 1
ATOM 5113 C C . ALA A 1 617 ? 27.011 -2.062 -24.175 1.00 93.38 617 ALA A C 1
ATOM 5115 O O . ALA A 1 617 ? 25.921 -1.880 -24.717 1.00 93.38 617 ALA A O 1
ATOM 5116 N N . ASN A 1 618 ? 27.257 -3.137 -23.416 1.00 94.62 618 ASN A N 1
ATOM 5117 C CA . ASN A 1 618 ? 26.282 -4.209 -23.183 1.00 94.62 618 ASN A CA 1
ATOM 5118 C C . ASN A 1 618 ? 25.129 -3.771 -22.275 1.00 94.62 618 ASN A C 1
ATOM 5120 O O . ASN A 1 618 ? 24.006 -4.235 -22.450 1.00 94.62 618 ASN A O 1
ATOM 5124 N N . PHE A 1 619 ? 25.375 -2.858 -21.334 1.00 95.50 619 PHE A N 1
ATOM 5125 C CA . PHE A 1 619 ? 24.303 -2.273 -20.526 1.00 95.50 619 PHE A CA 1
ATOM 5126 C C . PHE A 1 619 ? 23.470 -1.267 -21.333 1.00 95.50 619 PHE A C 1
ATOM 5128 O O . PHE A 1 619 ? 22.245 -1.302 -21.253 1.00 95.50 619 PHE A O 1
ATOM 5135 N N . LYS A 1 620 ? 24.109 -0.425 -22.164 1.00 94.50 620 LYS A N 1
ATOM 5136 C CA . LYS A 1 620 ? 23.412 0.542 -23.044 1.00 94.50 620 LYS A CA 1
ATOM 5137 C C . LYS A 1 620 ? 22.490 -0.148 -24.056 1.00 94.50 620 LYS A C 1
ATOM 5139 O O . LYS A 1 620 ? 21.315 0.190 -24.125 1.00 94.50 620 LYS A O 1
ATOM 5144 N N . LYS A 1 621 ? 22.990 -1.216 -24.691 1.00 93.75 621 LYS A N 1
ATOM 5145 C CA . LYS A 1 621 ? 22.304 -2.518 -24.725 1.00 93.75 621 LYS A CA 1
ATOM 5146 C C . LYS A 1 621 ? 20.787 -2.574 -24.634 1.00 93.75 621 LYS A C 1
ATOM 5148 O O . LYS A 1 621 ? 20.034 -2.789 -25.577 1.00 93.75 621 LYS A O 1
ATOM 5153 N N . ILE A 1 622 ? 20.412 -2.527 -23.366 1.00 95.12 622 ILE A N 1
ATOM 5154 C CA . ILE A 1 622 ? 19.138 -2.956 -22.839 1.00 95.12 622 ILE A CA 1
ATOM 5155 C C . ILE A 1 622 ? 18.060 -1.932 -23.191 1.00 95.12 622 ILE A C 1
ATOM 5157 O O . ILE A 1 622 ? 16.910 -2.316 -23.364 1.00 95.12 622 ILE A O 1
ATOM 5161 N N . TYR A 1 623 ? 18.409 -0.652 -23.334 1.00 93.75 623 TYR A N 1
ATOM 5162 C CA . TYR A 1 623 ? 17.447 0.428 -23.573 1.00 93.75 623 TYR A CA 1
ATOM 5163 C C . TYR A 1 623 ? 17.690 1.210 -24.869 1.00 93.75 623 TYR A C 1
ATOM 5165 O O . TYR A 1 623 ? 16.911 2.104 -25.183 1.00 93.75 623 TYR A O 1
ATOM 5173 N N . ASP A 1 624 ? 18.750 0.903 -25.619 1.00 88.50 624 ASP A N 1
ATOM 5174 C CA . ASP A 1 624 ? 19.009 1.501 -26.930 1.00 88.50 624 ASP A CA 1
ATOM 5175 C C . ASP A 1 624 ? 18.960 0.434 -28.030 1.00 88.50 624 ASP A C 1
ATOM 5177 O O . ASP A 1 624 ? 19.951 -0.236 -28.336 1.00 88.50 624 ASP A O 1
ATOM 5181 N N . ASP A 1 625 ? 17.784 0.305 -28.646 1.00 69.62 625 ASP A N 1
ATOM 5182 C CA . ASP A 1 625 ? 17.523 -0.650 -29.727 1.00 69.62 625 ASP A CA 1
ATOM 5183 C C . ASP A 1 625 ? 18.318 -0.341 -31.015 1.00 69.62 625 ASP A C 1
ATOM 5185 O O . ASP A 1 625 ? 18.365 -1.163 -31.931 1.00 69.62 625 ASP A O 1
ATOM 5189 N N . ASN A 1 626 ? 18.997 0.813 -31.095 1.00 64.12 626 ASN A N 1
ATOM 5190 C CA . ASN A 1 626 ? 19.812 1.193 -32.252 1.00 64.12 626 ASN A CA 1
ATOM 5191 C C . ASN A 1 626 ? 21.275 0.722 -32.158 1.00 64.12 626 ASN A C 1
ATOM 5193 O O . ASN A 1 626 ? 22.025 0.849 -33.134 1.00 64.12 626 ASN A O 1
ATOM 5197 N N . VAL A 1 627 ? 21.720 0.165 -31.023 1.00 53.47 627 VAL A N 1
ATOM 5198 C CA . VAL A 1 627 ? 23.120 -0.266 -30.844 1.00 53.47 627 VAL A CA 1
ATOM 5199 C C . VAL A 1 627 ? 23.367 -1.627 -31.504 1.00 53.47 627 VAL A C 1
ATOM 5201 O O . VAL A 1 627 ? 23.416 -2.683 -30.864 1.00 53.47 627 VAL A O 1
ATOM 5204 N N . ASN A 1 628 ? 23.610 -1.602 -32.814 1.00 43.50 628 ASN A N 1
ATOM 5205 C CA . ASN A 1 628 ? 24.077 -2.752 -33.586 1.00 43.50 628 ASN A CA 1
ATOM 5206 C C . ASN A 1 628 ? 25.565 -3.048 -33.301 1.00 43.50 628 ASN A C 1
ATOM 5208 O O . ASN A 1 628 ? 26.429 -2.199 -33.511 1.00 43.50 628 ASN A O 1
ATOM 5212 N N . LEU A 1 629 ? 25.895 -4.271 -32.863 1.00 44.97 629 LEU A N 1
ATOM 5213 C CA . LEU A 1 629 ? 27.283 -4.721 -32.609 1.00 44.97 629 LEU A CA 1
ATOM 5214 C C . LEU A 1 629 ? 27.981 -5.247 -33.879 1.00 44.97 629 LEU A C 1
ATOM 5216 O O . LEU A 1 629 ? 28.730 -6.215 -33.831 1.00 44.97 629 LEU A O 1
ATOM 5220 N N . SER A 1 630 ? 27.756 -4.631 -35.039 1.00 35.47 630 SER A N 1
ATOM 5221 C CA . SER A 1 630 ? 28.381 -5.066 -36.300 1.00 35.47 630 SER A CA 1
ATOM 5222 C C . SER A 1 630 ? 29.645 -4.287 -36.690 1.00 35.47 630 SER A C 1
ATOM 5224 O O . SER A 1 630 ? 30.135 -4.443 -37.806 1.00 35.47 630 SER A O 1
ATOM 5226 N N . LYS A 1 631 ? 30.242 -3.494 -35.788 1.00 36.34 631 LYS A N 1
ATOM 5227 C CA . LYS A 1 631 ? 31.555 -2.863 -36.022 1.00 36.34 631 LYS A CA 1
ATOM 5228 C C . LYS A 1 631 ? 32.432 -2.841 -34.770 1.00 36.34 631 LYS A C 1
ATOM 5230 O O . LYS A 1 631 ? 32.440 -1.850 -34.050 1.00 36.34 631 LYS A O 1
ATOM 5235 N N . LYS A 1 632 ? 33.185 -3.924 -34.551 1.00 34.03 632 LYS A N 1
ATOM 5236 C CA . LYS A 1 632 ? 34.597 -3.910 -34.107 1.00 34.03 632 LYS A CA 1
ATOM 5237 C C . LYS A 1 632 ? 35.115 -5.340 -33.930 1.00 34.03 632 LYS A C 1
ATOM 5239 O O . LYS A 1 632 ? 35.096 -5.894 -32.841 1.00 34.03 632 LYS A O 1
ATOM 5244 N N . ILE A 1 633 ? 35.596 -5.905 -35.032 1.00 30.47 633 ILE A N 1
ATOM 5245 C CA . ILE A 1 633 ? 36.730 -6.832 -35.039 1.00 30.47 633 ILE A CA 1
ATOM 5246 C C . ILE A 1 633 ? 37.593 -6.385 -36.229 1.00 30.47 633 ILE A C 1
ATOM 5248 O O . ILE A 1 633 ? 37.523 -6.952 -37.313 1.00 30.47 633 ILE A O 1
ATOM 5252 N N . GLU A 1 634 ? 38.339 -5.294 -36.060 1.00 29.20 634 GLU A N 1
ATOM 5253 C CA . GLU A 1 634 ? 39.611 -5.159 -36.773 1.00 29.20 634 GLU A CA 1
ATOM 5254 C C . GLU A 1 634 ? 40.609 -5.927 -35.911 1.00 29.20 634 GLU A C 1
ATOM 5256 O O . GLU A 1 634 ? 41.045 -5.449 -34.868 1.00 29.20 634 GLU A O 1
ATOM 5261 N N . VAL A 1 635 ? 40.849 -7.185 -36.282 1.00 32.22 635 VAL A N 1
ATOM 5262 C CA . VAL A 1 635 ? 42.030 -7.906 -35.815 1.00 32.22 635 VAL A CA 1
ATOM 5263 C C . VAL A 1 635 ? 43.201 -7.330 -36.591 1.00 32.22 635 VAL A C 1
ATOM 5265 O O . VAL A 1 635 ? 43.196 -7.374 -37.825 1.00 32.22 635 VAL A O 1
ATOM 5268 N N . ASP A 1 636 ? 44.168 -6.799 -35.848 1.00 29.48 636 ASP A N 1
ATOM 5269 C CA . ASP A 1 636 ? 45.534 -6.543 -36.285 1.00 29.48 636 ASP A CA 1
ATOM 5270 C C . ASP A 1 636 ? 46.006 -7.653 -37.232 1.00 29.48 636 ASP A C 1
ATOM 5272 O O . ASP A 1 636 ? 46.242 -8.793 -36.833 1.00 29.48 636 ASP A O 1
ATOM 5276 N N . LYS A 1 637 ? 46.128 -7.313 -38.515 1.00 31.84 637 LYS A N 1
ATOM 5277 C CA . LYS A 1 637 ? 46.976 -8.037 -39.458 1.00 31.84 637 LYS A CA 1
ATOM 5278 C C . LYS A 1 637 ? 48.243 -7.222 -39.649 1.00 31.84 637 LYS A C 1
ATOM 5280 O O . LYS A 1 637 ? 48.426 -6.570 -40.673 1.00 31.84 637 LYS A O 1
ATOM 5285 N N . THR A 1 638 ? 49.108 -7.280 -38.654 1.00 34.00 638 THR A N 1
ATOM 5286 C CA . THR A 1 638 ? 50.539 -7.094 -38.857 1.00 34.00 638 THR A CA 1
ATOM 5287 C C . THR A 1 638 ? 51.236 -8.294 -38.248 1.00 34.00 638 THR A C 1
ATOM 5289 O O . THR A 1 638 ? 50.921 -8.684 -37.129 1.00 34.00 638 THR A O 1
ATOM 5292 N N . ASP A 1 639 ? 52.154 -8.832 -39.042 1.00 32.81 639 ASP A N 1
ATOM 5293 C CA . ASP A 1 639 ? 53.111 -9.902 -38.773 1.00 32.81 639 ASP A CA 1
ATOM 5294 C C . ASP A 1 639 ? 52.757 -11.285 -39.354 1.00 32.81 639 ASP A C 1
ATOM 5296 O O . ASP A 1 639 ? 51.663 -11.818 -39.196 1.00 32.81 639 ASP A O 1
ATOM 5300 N N . ASP A 1 640 ? 53.753 -11.810 -40.077 1.00 33.28 640 ASP A N 1
ATOM 5301 C CA . ASP A 1 640 ? 53.872 -13.098 -40.773 1.00 33.28 640 ASP A CA 1
ATOM 5302 C C . ASP A 1 640 ? 53.467 -13.174 -42.256 1.00 33.28 640 ASP A C 1
ATOM 5304 O O . ASP A 1 640 ? 52.623 -13.961 -42.681 1.00 33.28 640 ASP A O 1
ATOM 5308 N N . VAL A 1 641 ? 54.223 -12.446 -43.090 1.00 33.19 641 VAL A N 1
ATOM 5309 C CA . VAL A 1 641 ? 54.694 -12.978 -44.383 1.00 33.19 641 VAL A CA 1
ATOM 5310 C C . VAL A 1 641 ? 56.204 -12.758 -44.474 1.00 33.19 641 VAL A C 1
ATOM 5312 O O . VAL A 1 641 ? 56.670 -11.723 -44.937 1.00 33.19 641 VAL A O 1
ATOM 5315 N N . ASN A 1 642 ? 56.975 -13.730 -43.989 1.00 34.06 642 ASN A N 1
ATOM 5316 C CA . ASN A 1 642 ? 58.360 -13.948 -44.405 1.00 34.06 642 ASN A CA 1
ATOM 5317 C C . ASN A 1 642 ? 58.745 -15.407 -44.136 1.00 34.06 642 ASN A C 1
ATOM 5319 O O . ASN A 1 642 ? 59.227 -15.755 -43.062 1.00 34.06 642 ASN A O 1
ATOM 5323 N N . SER A 1 643 ? 58.491 -16.275 -45.111 1.00 31.81 643 SER A N 1
ATOM 5324 C CA . SER A 1 643 ? 59.379 -17.387 -45.481 1.00 31.81 643 SER A CA 1
ATOM 5325 C C . SER A 1 643 ? 58.754 -18.214 -46.608 1.00 31.81 643 SER A C 1
ATOM 5327 O O . SER A 1 643 ? 57.578 -18.567 -46.545 1.00 31.81 643 SER A O 1
ATOM 5329 N N . ASN A 1 644 ? 59.601 -18.557 -47.584 1.00 30.89 644 ASN A N 1
ATOM 5330 C CA . ASN A 1 644 ? 59.464 -19.613 -48.601 1.00 30.89 644 ASN A CA 1
ATOM 5331 C C . ASN A 1 644 ? 59.122 -19.181 -50.043 1.00 30.89 644 ASN A C 1
ATOM 5333 O O . ASN A 1 644 ? 58.126 -19.603 -50.621 1.00 30.89 644 ASN A O 1
ATOM 5337 N N . GLU A 1 645 ? 60.044 -18.427 -50.643 1.00 31.91 645 GLU A N 1
ATOM 5338 C CA . GLU A 1 645 ? 60.706 -18.773 -51.921 1.00 31.91 645 GLU A CA 1
ATOM 5339 C C . GLU A 1 645 ? 62.130 -19.223 -51.502 1.00 31.91 645 GLU A C 1
ATOM 5341 O O . GLU A 1 645 ? 62.674 -18.628 -50.575 1.00 31.91 645 GLU A O 1
ATOM 5346 N N . GLU A 1 646 ? 62.818 -20.263 -51.975 1.00 35.94 646 GLU A N 1
ATOM 5347 C CA . GLU A 1 646 ? 62.844 -21.058 -53.205 1.00 35.94 646 GLU A CA 1
ATOM 5348 C C . GLU A 1 646 ? 63.716 -22.323 -52.931 1.00 35.94 646 GLU A C 1
ATOM 5350 O O . GLU A 1 646 ? 64.573 -22.280 -52.046 1.00 35.94 646 GLU A O 1
ATOM 5355 N N . GLN A 1 647 ? 63.558 -23.359 -53.777 1.00 31.86 647 GLN A N 1
ATOM 5356 C CA . GLN A 1 647 ? 64.407 -24.563 -53.998 1.00 31.86 647 GLN A CA 1
ATOM 5357 C C . GLN A 1 647 ? 64.246 -25.810 -53.116 1.00 31.86 647 GLN A C 1
ATOM 5359 O O . GLN A 1 647 ? 64.559 -25.786 -51.907 1.00 31.86 647 GLN A O 1
#

Mean predicted aligned error: 19.24 Å

Foldseek 3Di:
DDPVVQLVVQVVVVVVQVVVCVVVVQQFWDWDDDQDDDPPDPPPRVLLVRRTADDDPQKGWIGRWDFDPDPGGQFWTWIQGPPVLWIKTKGFPAPPDDPLVVVLSVQLVVVLVVDPQFDWDDDPRRMIIGIGPDNDPVVVVCCCRPVSVVSSVVSCVVSVNCVPIHDDPVNRVVSVVVSVVSDPPDPDDDDPPPPPDDAQFAEAEFAPALCQVVCVLLSLVVLQCVLVPDPLSVVLSPDPDDDPVSSVVSVVVSVVCVVVLQEDEAEDAAPAFQCQAAWDWDWDQDPNDTDTDIDGHSNNVSQVVLVLLLQQDDPLVDDQLVVQDDFQDWDAFLVGFIKGFHDRDQWTWIAGPVRDIDTHHSVLLVVCLSNVPLNDDDDDDRVSSRSNVSSNVPGDRPPDPDSGSGAGEYEYEQCQNYPVCRNCPPCLVQLALQCAPPHPNDDWDQDDPPRDTDHGHNRYGYYYYHQLLPPVTDPDDPSNVVNYHYDYSAADLVCQACVNAFAAADPVGPDGLPQGSSLLLVLLQVLCCVVPRRSHRDHCSLPNPHHYLVSVVCSVPPPVLVSVCVRVVNPLVSVCVSQLVLVQKDFDDPPCVVCVPVPDDPPDTDIDGDPDRSDSLSSVRRRDPPSDPPDDDPDDPDDDDDDDDDD

Solvent-accessible surface area (backbone atoms only — not comparable to full-atom values): 37365 Å² total; per-residue (Å²): 124,57,72,67,58,50,27,50,51,32,48,53,57,48,51,51,54,52,55,55,23,75,82,32,82,85,63,61,57,46,61,56,85,68,72,79,87,53,100,86,44,83,92,71,27,51,54,70,70,50,38,46,44,46,72,60,95,53,30,44,35,48,26,57,34,40,64,47,87,71,99,46,74,39,45,46,29,44,33,40,30,68,80,75,65,45,45,29,45,38,38,48,55,62,92,67,83,55,67,69,63,50,48,47,53,52,53,49,50,52,62,53,70,75,44,95,55,51,50,76,48,77,44,100,71,40,38,39,38,36,28,47,72,66,87,46,73,65,62,52,48,49,42,46,70,56,53,50,42,49,58,46,51,51,52,36,55,77,63,77,41,47,87,72,38,54,60,50,68,69,61,43,53,55,52,52,58,56,61,54,78,64,61,80,75,70,88,86,68,90,72,79,77,81,66,87,72,79,69,51,31,33,30,35,30,31,22,60,47,34,46,49,81,66,46,49,58,54,54,49,48,55,53,34,31,73,53,50,78,43,71,70,60,51,60,56,68,72,44,96,72,71,56,74,67,56,46,49,50,54,49,52,53,49,51,50,38,34,76,70,66,37,36,47,79,47,70,44,34,75,85,53,39,30,42,61,33,40,48,28,78,42,80,43,77,57,92,94,37,82,42,79,44,77,39,73,9,61,54,43,47,49,37,51,55,56,48,64,66,62,54,84,68,63,84,66,94,76,63,62,63,65,82,59,47,55,70,74,41,72,48,56,30,92,88,65,51,54,32,30,29,66,41,77,67,87,37,43,30,34,30,41,83,84,72,50,75,47,78,41,54,53,67,63,27,47,54,28,51,77,63,66,42,52,88,60,71,89,67,100,60,56,55,46,24,46,52,22,43,52,38,56,81,66,55,77,71,60,92,58,100,71,82,54,61,61,43,27,35,42,36,31,38,40,43,52,50,20,54,54,67,61,30,46,50,80,49,63,61,27,67,30,78,51,19,8,45,96,34,96,52,53,43,70,46,69,42,89,85,80,62,46,82,44,57,35,45,75,49,51,31,37,41,32,24,33,64,56,54,58,81,91,44,69,77,84,49,70,77,55,55,78,51,36,48,80,45,78,33,64,59,52,38,82,72,31,31,62,94,74,35,58,32,14,65,39,96,90,40,88,53,67,66,78,58,50,54,19,52,39,48,49,36,33,32,56,38,34,37,72,78,70,38,73,41,67,26,69,18,41,62,69,53,68,83,38,44,24,48,62,48,46,51,45,34,38,70,73,46,50,50,55,49,45,36,63,75,49,72,67,40,56,68,60,48,25,56,37,42,51,65,37,45,44,55,37,79,48,80,74,69,58,86,83,44,76,82,64,89,77,74,87,86,76,80,45,67,40,78,43,95,54,56,86,47,72,68,31,58,45,30,36,59,36,93,79,74,71,89,85,82,84,81,83,72,84,88,74,91,87,91,87,86,84,85,84,137